Protein AF-A0A3P8AHP1-F1 (afdb_monomer_lite)

Structure (mmCIF, N/CA/C/O backbone):
data_AF-A0A3P8AHP1-F1
#
_entry.id   AF-A0A3P8AHP1-F1
#
loop_
_atom_site.group_PDB
_atom_site.id
_atom_site.type_symbol
_atom_site.label_atom_id
_atom_site.label_alt_id
_atom_site.label_comp_id
_atom_site.label_asym_id
_atom_site.label_entity_id
_atom_site.label_seq_id
_atom_site.pdbx_PDB_ins_code
_atom_site.Cartn_x
_atom_site.Cartn_y
_atom_site.Cartn_z
_atom_site.occupancy
_atom_site.B_iso_or_equiv
_atom_site.auth_seq_id
_atom_site.auth_comp_id
_atom_site.auth_asym_id
_atom_site.auth_atom_id
_atom_site.pdbx_PDB_model_num
ATOM 1 N N . MET A 1 1 ? 15.826 -22.982 -2.625 1.00 54.22 1 MET A N 1
ATOM 2 C CA . MET A 1 1 ? 15.725 -21.799 -1.740 1.00 54.22 1 MET A CA 1
ATOM 3 C C . MET A 1 1 ? 15.990 -20.551 -2.573 1.00 54.22 1 MET A C 1
ATOM 5 O O . MET A 1 1 ? 16.808 -20.608 -3.481 1.00 54.22 1 MET A O 1
ATOM 9 N N . ALA A 1 2 ? 15.244 -19.478 -2.332 1.00 69.00 2 ALA A N 1
ATOM 10 C CA . ALA A 1 2 ? 15.346 -18.199 -3.029 1.00 69.00 2 ALA A CA 1
ATOM 11 C C . ALA A 1 2 ? 16.234 -17.226 -2.251 1.00 69.00 2 ALA A C 1
ATOM 13 O O . ALA A 1 2 ? 16.105 -17.179 -1.032 1.00 69.00 2 ALA A O 1
ATOM 14 N N . SER A 1 3 ? 17.062 -16.415 -2.909 1.00 79.56 3 SER A N 1
ATOM 15 C CA . SER A 1 3 ? 17.760 -15.306 -2.248 1.00 79.56 3 SER A CA 1
ATOM 16 C C . SER A 1 3 ? 17.857 -14.088 -3.165 1.00 79.56 3 SER A C 1
ATOM 18 O O . SER A 1 3 ? 17.919 -14.220 -4.388 1.00 79.56 3 SER A O 1
ATOM 20 N N . ILE A 1 4 ? 17.835 -12.897 -2.565 1.00 77.44 4 ILE A N 1
ATOM 21 C CA . ILE A 1 4 ? 18.030 -11.617 -3.251 1.00 77.44 4 ILE A CA 1
ATOM 22 C C . ILE A 1 4 ? 19.190 -10.909 -2.545 1.00 77.44 4 ILE A C 1
ATOM 24 O O . ILE A 1 4 ? 19.127 -10.718 -1.328 1.00 77.44 4 ILE A O 1
ATOM 28 N N . PRO A 1 5 ? 20.275 -10.560 -3.258 1.00 80.50 5 PRO A N 1
ATOM 29 C CA . PRO A 1 5 ? 21.420 -9.913 -2.639 1.00 80.50 5 PRO A CA 1
ATOM 30 C C . PRO A 1 5 ? 21.065 -8.482 -2.223 1.00 80.50 5 PRO A C 1
ATOM 32 O O . PRO A 1 5 ? 20.457 -7.732 -2.989 1.00 80.50 5 PRO A O 1
ATOM 35 N N . ALA A 1 6 ? 21.485 -8.090 -1.020 1.00 82.75 6 ALA A N 1
ATOM 36 C CA . ALA A 1 6 ? 21.413 -6.700 -0.586 1.00 82.75 6 ALA A CA 1
ATOM 37 C C . ALA A 1 6 ? 22.361 -5.839 -1.432 1.00 82.75 6 ALA A C 1
ATOM 39 O O . ALA A 1 6 ? 23.506 -6.232 -1.666 1.00 82.75 6 ALA A O 1
ATOM 40 N N . THR A 1 7 ? 21.913 -4.654 -1.858 1.00 85.00 7 THR A N 1
ATOM 41 C CA . THR A 1 7 ? 22.768 -3.747 -2.641 1.00 85.00 7 THR A CA 1
ATOM 42 C C . THR A 1 7 ? 23.916 -3.176 -1.795 1.00 85.00 7 THR A C 1
ATOM 44 O O . THR A 1 7 ? 25.000 -2.935 -2.317 1.00 85.00 7 THR A O 1
ATOM 47 N N . ASP A 1 8 ? 23.711 -3.011 -0.483 1.00 86.81 8 ASP A N 1
ATOM 48 C CA . ASP A 1 8 ? 24.751 -2.648 0.488 1.00 86.81 8 ASP A CA 1
ATOM 49 C C . ASP A 1 8 ? 24.820 -3.724 1.584 1.00 86.81 8 ASP A C 1
ATOM 51 O O . ASP A 1 8 ? 23.862 -3.944 2.326 1.00 86.81 8 ASP A O 1
ATOM 55 N N . ARG A 1 9 ? 25.970 -4.402 1.686 1.00 87.88 9 ARG A N 1
ATOM 56 C CA . ARG A 1 9 ? 26.206 -5.495 2.642 1.00 87.88 9 ARG A CA 1
ATOM 57 C C . ARG A 1 9 ? 26.189 -5.033 4.103 1.00 87.88 9 ARG A C 1
ATOM 59 O O . ARG A 1 9 ? 25.855 -5.832 4.970 1.00 87.88 9 ARG A O 1
ATOM 66 N N . TRP A 1 10 ? 26.564 -3.785 4.386 1.00 88.44 10 TRP A N 1
ATOM 67 C CA . TRP A 1 10 ? 26.601 -3.228 5.746 1.00 88.44 10 TRP A CA 1
ATOM 68 C C . TRP A 1 10 ? 25.348 -2.421 6.094 1.00 88.44 10 TRP A C 1
ATOM 70 O O . TRP A 1 10 ? 25.162 -2.042 7.256 1.00 88.44 10 TRP A O 1
ATOM 80 N N . ALA A 1 11 ? 24.501 -2.167 5.094 1.00 88.75 11 ALA A N 1
ATOM 81 C CA . ALA A 1 11 ? 23.249 -1.445 5.233 1.00 88.75 11 ALA A CA 1
ATOM 82 C C . ALA A 1 11 ? 22.130 -2.062 4.360 1.00 88.75 11 ALA A C 1
ATOM 84 O O . ALA A 1 11 ? 21.692 -1.435 3.385 1.00 88.75 11 ALA A O 1
ATOM 85 N N . PRO A 1 12 ? 21.660 -3.290 4.665 1.00 89.56 12 PRO A N 1
ATOM 86 C CA . PRO A 1 12 ? 20.547 -3.895 3.938 1.00 89.56 12 PRO A CA 1
ATOM 87 C C . PRO A 1 12 ? 19.281 -3.033 4.045 1.00 89.56 12 PRO A C 1
ATOM 89 O O . PRO A 1 12 ? 19.086 -2.308 5.024 1.00 89.56 12 PRO A O 1
ATOM 92 N N . GLY A 1 13 ? 18.433 -3.087 3.014 1.00 87.94 13 GLY A N 1
ATOM 93 C CA . GLY A 1 13 ? 17.131 -2.414 3.024 1.00 87.94 13 GLY A CA 1
ATOM 94 C C . GLY A 1 13 ? 16.223 -2.961 4.124 1.00 87.94 13 GLY A C 1
ATOM 95 O O . GLY A 1 13 ? 16.234 -4.163 4.391 1.00 87.94 13 GLY A O 1
ATOM 96 N N . TYR A 1 14 ? 15.452 -2.081 4.762 1.00 89.25 14 TYR A N 1
ATOM 97 C CA . TYR A 1 14 ? 14.351 -2.489 5.628 1.00 89.25 14 TYR A CA 1
ATOM 98 C C . TYR A 1 14 ? 13.130 -2.814 4.759 1.00 89.25 14 TYR A C 1
ATOM 100 O O . TYR A 1 14 ? 12.640 -1.950 4.029 1.00 89.25 14 TYR A O 1
ATOM 108 N N . TYR A 1 15 ? 12.663 -4.060 4.835 1.00 89.56 15 TYR A N 1
ATOM 109 C CA . TYR A 1 15 ? 11.464 -4.539 4.150 1.00 89.56 15 TYR A CA 1
ATOM 110 C C . TYR A 1 15 ? 10.415 -4.885 5.199 1.00 89.56 15 TYR A C 1
ATOM 112 O O . TYR A 1 15 ? 10.679 -5.703 6.079 1.00 89.56 15 TYR A O 1
ATOM 120 N N . HIS A 1 16 ? 9.243 -4.266 5.101 1.00 92.88 16 HIS A N 1
ATOM 121 C CA . HIS A 1 16 ? 8.122 -4.546 5.996 1.00 92.88 16 HIS A CA 1
ATOM 122 C C . HIS A 1 16 ? 7.106 -5.501 5.355 1.00 92.88 16 HIS A C 1
ATOM 124 O O . HIS A 1 16 ? 6.602 -6.410 6.004 1.00 92.88 16 HIS A O 1
ATOM 130 N N . SER A 1 17 ? 6.882 -5.350 4.050 1.00 94.50 17 SER A N 1
ATOM 131 C CA . SER A 1 17 ? 6.073 -6.241 3.218 1.00 94.50 17 SER A CA 1
ATOM 132 C C . SER A 1 17 ? 6.698 -6.379 1.825 1.00 94.50 17 SER A C 1
ATOM 134 O O . SER A 1 17 ? 7.715 -5.744 1.519 1.00 94.50 17 SER A O 1
ATOM 136 N N . PHE A 1 18 ? 6.108 -7.225 0.984 1.00 94.25 18 PHE A N 1
ATOM 137 C CA . PHE A 1 18 ? 6.517 -7.425 -0.403 1.00 94.25 18 PHE A CA 1
ATOM 138 C C . PHE A 1 18 ? 5.296 -7.722 -1.277 1.00 94.25 18 PHE A C 1
ATOM 140 O O . PHE A 1 18 ? 4.310 -8.270 -0.786 1.00 94.25 18 PHE A O 1
ATOM 147 N N . GLY A 1 19 ? 5.371 -7.372 -2.560 1.00 92.94 19 GLY A N 1
ATOM 148 C CA . GLY A 1 19 ? 4.343 -7.699 -3.547 1.00 92.94 19 GLY A CA 1
ATOM 149 C C . GLY A 1 19 ? 4.555 -9.092 -4.137 1.00 92.94 19 GLY A C 1
ATOM 150 O O . GLY A 1 19 ? 5.691 -9.567 -4.257 1.00 92.94 19 GLY A O 1
ATOM 151 N N . ILE A 1 20 ? 3.470 -9.743 -4.538 1.00 94.00 20 ILE A N 1
ATOM 152 C CA . ILE A 1 20 ? 3.499 -11.031 -5.232 1.00 94.00 20 ILE A CA 1
ATOM 153 C C . ILE A 1 20 ? 2.510 -11.008 -6.395 1.00 94.00 20 ILE A C 1
ATOM 155 O O . ILE A 1 20 ? 1.456 -10.397 -6.287 1.00 94.00 20 ILE A O 1
ATOM 159 N N . THR A 1 21 ? 2.867 -11.666 -7.493 1.00 94.38 21 THR A N 1
ATOM 160 C CA . THR A 1 21 ? 1.984 -12.007 -8.618 1.00 94.38 21 THR A CA 1
ATOM 161 C C . THR A 1 21 ? 2.177 -13.479 -8.968 1.00 94.38 21 THR A C 1
ATOM 163 O O . THR A 1 21 ? 3.058 -14.133 -8.400 1.00 94.38 21 THR A O 1
ATOM 166 N N . ASP A 1 22 ? 1.415 -14.004 -9.931 1.00 89.00 22 ASP A N 1
ATOM 167 C CA . ASP A 1 22 ? 1.592 -15.380 -10.420 1.00 89.00 22 ASP A CA 1
ATOM 168 C C . ASP A 1 22 ? 3.039 -15.671 -10.840 1.00 89.00 22 ASP A C 1
ATOM 170 O O . ASP A 1 22 ? 3.561 -16.772 -10.637 1.00 89.00 22 ASP A O 1
ATOM 174 N N . SER A 1 23 ? 3.719 -14.665 -11.396 1.00 89.44 23 SER A N 1
ATOM 175 C CA . SER A 1 23 ? 5.061 -14.812 -11.945 1.00 89.44 23 SER A CA 1
ATOM 176 C C . SER A 1 23 ? 6.174 -14.154 -11.125 1.00 89.44 23 SER A C 1
ATOM 178 O O . SER A 1 23 ? 7.339 -14.521 -11.322 1.00 89.44 23 SER A O 1
ATOM 180 N N . PHE A 1 24 ? 5.883 -13.195 -10.240 1.00 88.69 24 PHE A N 1
ATOM 181 C CA . PHE A 1 24 ? 6.901 -12.342 -9.620 1.00 88.69 24 PHE A CA 1
ATOM 182 C C . PHE A 1 24 ? 6.793 -12.272 -8.094 1.00 88.69 24 PHE A C 1
ATOM 184 O O . PHE A 1 24 ? 5.721 -12.196 -7.509 1.00 88.69 24 PHE A O 1
ATOM 191 N N . PHE A 1 25 ? 7.960 -12.194 -7.452 1.00 89.94 25 PHE A N 1
ATOM 192 C CA . PHE A 1 25 ? 8.110 -11.604 -6.121 1.00 89.94 25 PHE A CA 1
ATOM 193 C C . PHE A 1 25 ? 8.718 -10.213 -6.300 1.00 89.94 25 PHE A C 1
ATOM 195 O O . PHE A 1 25 ? 9.743 -10.086 -6.987 1.00 89.94 25 PHE A O 1
ATOM 202 N N . ILE A 1 26 ? 8.107 -9.205 -5.681 1.00 90.44 26 ILE A N 1
ATOM 203 C CA . ILE A 1 26 ? 8.469 -7.794 -5.808 1.00 90.44 26 ILE A CA 1
ATOM 204 C C . ILE A 1 26 ? 8.947 -7.256 -4.466 1.00 90.44 26 ILE A C 1
ATOM 206 O O . ILE A 1 26 ? 8.197 -7.205 -3.496 1.00 90.44 26 ILE A O 1
ATOM 210 N N . LEU A 1 27 ? 10.200 -6.808 -4.424 1.00 91.38 27 LEU A N 1
ATOM 211 C CA . LEU A 1 27 ? 10.769 -6.136 -3.260 1.00 91.38 27 LEU A CA 1
ATOM 212 C C . LEU A 1 27 ? 11.165 -4.704 -3.603 1.00 91.38 27 LEU A C 1
ATOM 214 O O . LEU A 1 27 ? 11.936 -4.467 -4.538 1.00 91.38 27 LEU A O 1
ATOM 218 N N . PHE A 1 28 ? 10.705 -3.759 -2.789 1.00 92.31 28 PHE A N 1
ATOM 219 C CA . PHE A 1 28 ? 11.150 -2.371 -2.838 1.00 92.31 28 PHE A CA 1
ATOM 220 C C . PHE A 1 28 ? 12.361 -2.182 -1.939 1.00 92.31 28 PHE A C 1
ATOM 222 O O . PHE A 1 28 ? 12.245 -2.034 -0.723 1.00 92.31 28 PHE A O 1
ATOM 229 N N . GLU A 1 29 ? 13.554 -2.186 -2.530 1.00 89.94 29 GLU A N 1
ATOM 230 C CA . GLU A 1 29 ? 14.763 -1.833 -1.797 1.00 89.94 29 GLU A CA 1
ATOM 231 C C . GLU A 1 29 ? 14.824 -0.308 -1.649 1.00 89.94 29 GLU A C 1
ATOM 233 O O . GLU A 1 29 ? 15.365 0.406 -2.502 1.00 89.94 29 GLU A O 1
ATOM 238 N N . SER A 1 30 ? 14.222 0.178 -0.565 1.00 88.56 30 SER A N 1
ATOM 239 C CA . SER A 1 30 ? 14.142 1.599 -0.238 1.00 88.56 30 SER A CA 1
ATOM 240 C C . SER A 1 30 ? 15.467 2.165 0.309 1.00 88.56 30 SER A C 1
ATOM 242 O O . SER A 1 30 ? 16.368 1.425 0.730 1.00 88.56 30 SER A O 1
ATOM 244 N N . PRO A 1 31 ? 15.607 3.501 0.360 1.00 88.00 31 PRO A N 1
ATOM 245 C CA . PRO A 1 31 ? 16.710 4.165 1.050 1.00 88.00 31 PRO A CA 1
ATOM 246 C C . PRO A 1 31 ? 16.675 4.062 2.579 1.00 88.00 31 PRO A C 1
ATOM 248 O O . PRO A 1 31 ? 17.615 4.539 3.218 1.00 88.00 31 PRO A O 1
ATOM 251 N N . LEU A 1 32 ? 15.628 3.472 3.174 1.00 87.12 32 LEU A N 1
ATOM 252 C CA . LEU A 1 32 ? 15.572 3.184 4.604 1.00 87.12 32 LEU A CA 1
ATOM 253 C C . LEU A 1 32 ? 16.352 1.895 4.877 1.00 87.12 32 LEU A C 1
ATOM 255 O O . LEU A 1 32 ? 15.934 0.798 4.505 1.00 87.12 32 LEU A O 1
ATOM 259 N N . ARG A 1 33 ? 17.530 2.030 5.489 1.00 87.62 33 ARG A N 1
ATOM 260 C CA . ARG A 1 33 ? 18.482 0.928 5.683 1.00 87.62 33 ARG A CA 1
ATOM 261 C C . ARG A 1 33 ? 18.662 0.573 7.150 1.00 87.62 33 ARG A C 1
ATOM 263 O O . ARG A 1 33 ? 18.648 1.454 8.003 1.00 87.62 33 ARG A O 1
ATOM 270 N N . ILE A 1 34 ? 18.952 -0.694 7.424 1.00 86.50 34 ILE A N 1
ATOM 271 C CA . ILE A 1 34 ? 19.369 -1.175 8.746 1.00 86.50 34 ILE A CA 1
ATOM 272 C C . ILE A 1 34 ? 20.889 -1.045 8.855 1.00 86.50 34 ILE A C 1
ATOM 274 O O . ILE A 1 34 ? 21.620 -1.656 8.084 1.00 86.50 34 ILE A O 1
ATOM 278 N N . SER A 1 35 ? 21.404 -0.283 9.816 1.00 88.06 35 SER A N 1
ATOM 279 C CA . SER A 1 35 ? 22.847 -0.153 10.029 1.00 88.06 35 SER A CA 1
ATOM 280 C C . SER A 1 35 ? 23.411 -1.343 10.807 1.00 88.06 35 SER A C 1
ATOM 282 O O . SER A 1 35 ? 23.361 -1.371 12.039 1.00 88.06 35 SER A O 1
ATOM 284 N N . LEU A 1 36 ? 24.039 -2.295 10.110 1.00 88.19 36 LEU A N 1
ATOM 285 C CA . LEU A 1 36 ? 24.671 -3.443 10.774 1.00 88.19 36 LEU A CA 1
ATOM 286 C C . LEU A 1 36 ? 25.830 -3.017 11.684 1.00 88.19 36 LEU A C 1
ATOM 288 O O . LEU A 1 36 ? 26.058 -3.628 12.721 1.00 88.19 36 LEU A O 1
ATOM 292 N N . GLN A 1 37 ? 26.532 -1.933 11.344 1.00 87.00 37 GLN A N 1
ATOM 293 C CA . GLN A 1 37 ? 27.581 -1.376 12.202 1.00 87.00 37 GLN A CA 1
ATOM 294 C C . GLN A 1 37 ? 27.028 -0.864 13.536 1.00 87.00 37 GLN A C 1
ATOM 296 O O . GLN A 1 37 ? 27.644 -1.103 14.574 1.00 87.00 37 GLN A O 1
ATOM 301 N N . LYS A 1 38 ? 25.880 -0.166 13.527 1.00 84.25 38 LYS A N 1
ATOM 302 C CA . LYS A 1 38 ? 25.218 0.260 14.768 1.00 84.25 38 LYS A CA 1
ATOM 303 C C . LYS A 1 38 ? 24.751 -0.952 15.571 1.00 84.25 38 LYS A C 1
ATOM 305 O O . LYS A 1 38 ? 25.050 -1.005 16.756 1.00 84.25 38 LYS A O 1
ATOM 310 N N . LEU A 1 39 ? 24.124 -1.942 14.928 1.00 85.62 39 LEU A N 1
ATOM 311 C CA . LEU A 1 39 ? 23.692 -3.172 15.602 1.00 85.62 39 LEU A CA 1
ATOM 312 C C . LEU A 1 39 ? 24.861 -3.909 16.268 1.00 85.62 39 LEU A C 1
ATOM 314 O O . LEU A 1 39 ? 24.776 -4.245 17.443 1.00 85.62 39 LEU A O 1
ATOM 318 N N . ILE A 1 40 ? 25.987 -4.087 15.569 1.00 86.88 40 ILE A N 1
ATOM 319 C CA . ILE A 1 40 ? 27.185 -4.719 16.142 1.00 86.88 40 ILE A CA 1
ATOM 320 C C . ILE A 1 40 ? 27.697 -3.922 17.347 1.00 86.88 40 ILE A C 1
ATOM 322 O O . ILE A 1 40 ? 27.973 -4.509 18.390 1.00 86.88 40 ILE A O 1
ATOM 326 N N . LYS A 1 41 ? 27.792 -2.589 17.241 1.00 85.25 41 LYS A N 1
ATOM 327 C CA . LYS A 1 41 ? 28.210 -1.731 18.363 1.00 85.25 41 LYS A CA 1
ATOM 328 C C . LYS A 1 41 ? 27.263 -1.847 19.561 1.00 85.25 41 LYS A C 1
ATOM 330 O O . LYS A 1 41 ? 27.743 -1.899 20.688 1.00 85.25 41 LYS A O 1
ATOM 335 N N . MET A 1 42 ? 25.952 -1.917 19.325 1.00 82.56 42 MET A N 1
ATOM 336 C CA . MET A 1 42 ? 24.946 -2.107 20.375 1.00 82.56 42 MET A CA 1
ATOM 337 C C . MET A 1 42 ? 25.119 -3.457 21.073 1.00 82.56 42 MET A C 1
ATOM 339 O O . MET A 1 42 ? 25.181 -3.490 22.298 1.00 82.56 42 MET A O 1
ATOM 343 N N . CYS A 1 43 ? 25.287 -4.544 20.314 1.00 83.00 43 CYS A N 1
ATOM 344 C CA . CYS A 1 43 ? 25.545 -5.870 20.878 1.00 83.00 43 CYS A CA 1
ATOM 345 C C . CYS A 1 43 ? 26.834 -5.905 21.709 1.00 83.00 43 CYS A C 1
ATOM 347 O O . CYS A 1 43 ? 26.840 -6.457 22.804 1.00 83.00 43 CYS A O 1
ATOM 349 N N . VAL A 1 44 ? 27.917 -5.288 21.222 1.00 83.50 44 VAL A N 1
ATOM 350 C CA . VAL A 1 44 ? 29.191 -5.216 21.957 1.00 83.50 44 VAL A CA 1
ATOM 351 C C . VAL A 1 44 ? 29.044 -4.396 23.238 1.00 83.50 44 VAL A C 1
ATOM 353 O O . VAL A 1 44 ? 29.507 -4.829 24.288 1.00 83.50 44 VAL A O 1
ATOM 356 N N . SER A 1 45 ? 28.383 -3.237 23.178 1.00 80.19 45 SER A N 1
ATOM 357 C CA . SER A 1 45 ? 28.152 -2.398 24.359 1.00 80.19 45 SER A CA 1
ATOM 358 C C . SER A 1 45 ? 27.324 -3.128 25.414 1.00 80.19 45 SER A C 1
ATOM 360 O O . SER A 1 45 ? 27.715 -3.131 26.574 1.00 80.19 45 SER A O 1
ATOM 362 N N . SER A 1 46 ? 26.227 -3.772 25.003 1.00 79.31 46 SER A N 1
ATOM 363 C CA . SER A 1 46 ? 25.360 -4.580 25.871 1.00 79.31 46 SER A CA 1
ATOM 364 C C . SER A 1 46 ? 26.120 -5.746 26.506 1.00 79.31 46 SER A C 1
ATOM 366 O O . SER A 1 46 ? 26.004 -5.977 27.705 1.00 79.31 46 SER A O 1
ATOM 368 N N . PHE A 1 47 ? 26.975 -6.429 25.741 1.00 78.81 47 PHE A N 1
ATOM 369 C CA . PHE A 1 47 ? 27.826 -7.493 26.270 1.00 78.81 47 PHE A CA 1
ATOM 370 C C . PHE A 1 47 ? 28.830 -6.983 27.317 1.00 78.81 47 PHE A C 1
ATOM 372 O O . PHE A 1 47 ? 29.052 -7.645 28.326 1.00 78.81 47 PHE A O 1
ATOM 379 N N . ILE A 1 48 ? 29.429 -5.804 27.103 1.00 83.44 48 ILE A N 1
ATOM 380 C CA . ILE A 1 48 ? 30.382 -5.203 28.050 1.00 83.44 48 ILE A CA 1
ATOM 381 C C . ILE A 1 48 ? 29.666 -4.721 29.318 1.00 83.44 48 ILE A C 1
ATOM 383 O O . ILE A 1 48 ? 30.131 -4.994 30.425 1.00 83.44 48 ILE A O 1
ATOM 387 N N . SER A 1 49 ? 28.546 -4.007 29.178 1.00 83.12 49 SER A N 1
ATOM 388 C CA . SER A 1 49 ? 27.835 -3.409 30.314 1.00 83.12 49 SER A CA 1
ATOM 389 C C . SER A 1 49 ? 26.891 -4.371 31.037 1.00 83.12 49 SER A C 1
ATOM 391 O O . SER A 1 49 ? 26.432 -4.046 32.124 1.00 83.12 49 SER A O 1
ATOM 393 N N . HIS A 1 50 ? 26.644 -5.562 30.478 1.00 76.56 50 HIS A N 1
ATOM 394 C CA . HIS A 1 50 ? 25.630 -6.521 30.940 1.00 76.56 50 HIS A CA 1
ATOM 395 C C . HIS A 1 50 ? 24.194 -5.962 30.919 1.00 76.56 50 HIS A C 1
ATOM 397 O O . HIS A 1 50 ? 23.293 -6.528 31.541 1.00 76.56 50 HIS A O 1
ATOM 403 N N . ASP A 1 51 ? 23.961 -4.883 30.168 1.00 77.81 51 ASP A N 1
ATOM 404 C CA . ASP A 1 51 ? 22.630 -4.312 29.976 1.00 77.81 51 ASP A CA 1
ATOM 405 C C . ASP A 1 51 ? 21.902 -4.992 28.818 1.00 77.81 51 ASP A C 1
ATOM 407 O O . ASP A 1 51 ? 22.515 -5.463 27.860 1.00 77.81 51 ASP A O 1
ATOM 411 N N . GLN A 1 52 ? 20.572 -4.996 28.856 1.00 72.44 52 GLN A N 1
ATOM 412 C CA . GLN A 1 52 ? 19.756 -5.455 27.732 1.00 72.44 52 GLN A CA 1
ATOM 413 C C . GLN A 1 52 ? 19.790 -4.440 26.580 1.00 72.44 52 GLN A C 1
ATOM 415 O O . GLN A 1 52 ? 19.779 -3.228 26.803 1.00 72.44 52 GLN A O 1
ATOM 420 N N . ILE A 1 53 ? 19.787 -4.928 25.335 1.00 70.62 53 ILE A N 1
ATOM 421 C CA . ILE A 1 53 ? 19.644 -4.058 24.162 1.00 70.62 53 ILE A CA 1
ATOM 422 C C . ILE A 1 53 ? 18.221 -3.498 24.146 1.00 70.62 53 ILE A C 1
ATOM 424 O O . ILE A 1 53 ? 17.262 -4.206 23.845 1.00 70.62 53 ILE A O 1
ATOM 428 N N . ASP A 1 54 ? 18.095 -2.206 24.426 1.00 66.00 54 ASP A N 1
ATOM 429 C CA . ASP A 1 54 ? 16.824 -1.496 24.366 1.00 66.00 54 ASP A CA 1
ATOM 430 C C . ASP A 1 54 ? 16.617 -0.861 22.980 1.00 66.00 54 ASP A C 1
ATOM 432 O O . ASP A 1 54 ? 17.016 0.276 22.714 1.00 66.00 54 ASP A O 1
ATOM 436 N N . LEU A 1 55 ? 15.989 -1.614 22.073 1.00 62.81 55 LEU A N 1
ATOM 437 C CA . LEU A 1 55 ? 15.628 -1.132 20.733 1.00 62.81 55 LEU A CA 1
ATOM 438 C C . LEU A 1 55 ? 14.530 -0.056 20.759 1.00 62.81 55 LEU A C 1
ATOM 440 O O . LEU A 1 55 ? 14.355 0.641 19.761 1.00 62.81 55 LEU A O 1
ATOM 444 N N . SER A 1 56 ? 13.832 0.136 21.889 1.00 56.88 56 SER A N 1
ATOM 445 C CA . SER A 1 56 ? 12.793 1.171 22.020 1.00 56.88 56 SER A CA 1
ATOM 446 C C . SER A 1 56 ? 13.350 2.598 22.055 1.00 56.88 56 SER A C 1
ATOM 448 O O . SER A 1 56 ? 12.580 3.553 22.043 1.00 56.88 56 SER A O 1
ATOM 450 N N . LYS A 1 57 ? 14.681 2.745 22.068 1.00 56.91 57 LYS A N 1
ATOM 451 C CA . LYS A 1 57 ? 15.393 4.031 22.059 1.00 56.91 57 LYS A CA 1
ATOM 452 C C . LYS A 1 57 ? 16.276 4.233 20.826 1.00 56.91 57 LYS A C 1
ATOM 454 O O . LYS A 1 57 ? 16.859 5.301 20.656 1.00 56.91 57 LYS A O 1
ATOM 459 N N . ASN A 1 58 ? 16.460 3.203 19.992 1.00 63.53 58 ASN A N 1
ATOM 460 C CA . ASN A 1 58 ? 17.323 3.284 18.813 1.00 63.53 58 ASN A CA 1
ATOM 461 C C . ASN A 1 58 ? 16.985 2.186 17.796 1.00 63.53 58 ASN A C 1
ATOM 463 O O . ASN A 1 58 ? 17.369 1.030 17.968 1.00 63.53 58 ASN A O 1
ATOM 467 N N . LEU A 1 59 ? 16.325 2.556 16.697 1.00 60.56 59 LEU A N 1
ATOM 468 C CA . LEU A 1 59 ? 15.891 1.601 15.670 1.00 60.56 59 LEU A CA 1
ATOM 469 C C . LEU A 1 59 ? 17.038 1.108 14.762 1.00 60.56 59 LEU A C 1
ATOM 471 O O . LEU A 1 59 ? 16.819 0.269 13.893 1.00 60.56 59 LEU A O 1
ATOM 475 N N . ALA A 1 60 ? 18.266 1.627 14.921 1.00 74.62 60 ALA A N 1
ATOM 476 C CA . ALA A 1 60 ? 19.409 1.390 14.027 1.00 74.62 60 ALA A CA 1
ATOM 477 C C . ALA A 1 60 ? 19.106 1.631 12.528 1.00 74.62 60 ALA A C 1
ATOM 479 O O . ALA A 1 60 ? 19.874 1.198 11.663 1.00 74.62 60 ALA A O 1
ATOM 480 N N . LEU A 1 61 ? 18.030 2.361 12.219 1.00 74.50 61 LEU A N 1
ATOM 481 C CA . LEU A 1 61 ? 17.617 2.718 10.870 1.00 74.50 61 LEU A CA 1
ATOM 482 C C . LEU A 1 61 ? 18.347 3.974 10.384 1.00 74.50 61 LEU A C 1
ATOM 484 O O . LEU A 1 61 ? 18.768 4.831 11.165 1.00 74.50 61 LEU A O 1
ATOM 488 N N . LEU A 1 62 ? 18.545 4.048 9.073 1.00 75.31 62 LEU A N 1
ATOM 489 C CA . LEU A 1 62 ? 19.201 5.148 8.381 1.00 75.31 62 LEU A CA 1
ATOM 490 C C . LEU A 1 62 ? 18.416 5.472 7.114 1.00 75.31 62 LEU A C 1
ATOM 492 O O . LEU A 1 62 ? 18.427 4.678 6.173 1.00 75.31 62 LEU A O 1
ATOM 496 N N . TRP A 1 63 ? 17.788 6.643 7.060 1.00 80.38 63 TRP A N 1
ATOM 497 C CA . TRP A 1 63 ? 17.195 7.155 5.826 1.00 80.38 63 TRP A CA 1
ATOM 498 C C . TRP A 1 63 ? 18.221 7.897 4.971 1.00 80.38 63 TRP A C 1
ATOM 500 O O . TRP A 1 63 ? 18.769 8.924 5.373 1.00 80.38 63 TRP A O 1
ATOM 510 N N . ARG A 1 64 ? 18.475 7.400 3.756 1.00 82.44 64 ARG A N 1
ATOM 511 C CA . ARG A 1 64 ? 19.399 8.024 2.796 1.00 82.44 64 ARG A CA 1
ATOM 512 C C . ARG A 1 64 ? 18.637 8.743 1.678 1.00 82.44 64 ARG A C 1
ATOM 514 O O . ARG A 1 64 ? 18.625 8.268 0.551 1.00 82.44 64 ARG A O 1
ATOM 521 N N . ARG A 1 65 ? 18.045 9.910 1.963 1.00 68.75 65 ARG A N 1
ATOM 522 C CA . ARG A 1 65 ? 17.151 10.660 1.042 1.00 68.75 65 ARG A CA 1
ATOM 523 C C . ARG A 1 65 ? 17.666 10.840 -0.400 1.00 68.75 65 ARG A C 1
ATOM 525 O O . ARG A 1 65 ? 16.863 10.898 -1.320 1.00 68.75 65 ARG A O 1
ATOM 532 N N . HIS A 1 66 ? 18.980 10.938 -0.611 1.00 74.56 66 HIS A N 1
ATOM 533 C CA . HIS A 1 66 ? 19.573 11.107 -1.948 1.00 74.56 66 HIS A CA 1
ATOM 534 C C . HIS A 1 66 ? 19.731 9.799 -2.746 1.00 74.56 66 HIS A C 1
ATOM 536 O O . HIS A 1 66 ? 20.113 9.840 -3.914 1.00 74.56 66 HIS A O 1
ATOM 542 N N . GLN A 1 67 ? 19.484 8.636 -2.139 1.00 71.94 67 GLN A N 1
ATOM 543 C CA . GLN A 1 67 ? 19.509 7.357 -2.842 1.00 71.94 67 GLN A CA 1
ATOM 544 C C . GLN A 1 67 ? 18.148 7.075 -3.481 1.00 71.94 67 GLN A C 1
ATOM 546 O O . GLN A 1 67 ? 17.111 7.300 -2.870 1.00 71.94 67 GLN A O 1
ATOM 551 N N . LYS A 1 68 ? 18.160 6.551 -4.708 1.00 71.56 68 LYS A N 1
ATOM 552 C CA . LYS A 1 68 ? 16.955 6.078 -5.402 1.00 71.56 68 LYS A CA 1
ATOM 553 C C . LYS A 1 68 ? 16.443 4.784 -4.770 1.00 71.56 68 LYS A C 1
ATOM 555 O O . LYS A 1 68 ? 17.251 3.966 -4.323 1.00 71.56 68 LYS A O 1
ATOM 560 N N . SER A 1 69 ? 15.131 4.568 -4.808 1.00 69.62 69 SER A N 1
ATOM 561 C CA . SER A 1 69 ? 14.570 3.239 -4.555 1.00 69.62 69 SER A CA 1
ATOM 562 C C . SER A 1 69 ? 14.860 2.335 -5.755 1.00 69.62 69 SER A C 1
ATOM 564 O O . SER A 1 69 ? 14.830 2.774 -6.910 1.00 69.62 69 SER A O 1
ATOM 566 N N . SER A 1 70 ? 15.166 1.064 -5.495 1.00 74.38 70 SER A N 1
ATOM 567 C CA . SER A 1 70 ? 15.312 0.057 -6.550 1.00 74.38 70 SER A CA 1
ATOM 568 C C . SER A 1 70 ? 14.334 -1.082 -6.345 1.00 74.38 70 SER A C 1
ATOM 570 O O . SER A 1 70 ? 14.144 -1.535 -5.219 1.00 74.38 70 SER A O 1
ATOM 572 N N . LEU A 1 71 ? 13.746 -1.562 -7.433 1.00 77.94 71 LEU A N 1
ATOM 573 C CA . LEU A 1 71 ? 12.823 -2.682 -7.400 1.00 77.94 71 LEU A CA 1
ATOM 574 C C . LEU A 1 71 ? 13.588 -3.952 -7.758 1.00 77.94 71 LEU A C 1
ATOM 576 O O . LEU A 1 71 ? 14.236 -4.037 -8.805 1.00 77.94 71 LEU A O 1
ATOM 580 N N . LYS A 1 72 ? 13.540 -4.940 -6.865 1.00 73.31 72 LYS A N 1
ATOM 581 C CA . LYS A 1 72 ? 14.113 -6.265 -7.096 1.00 73.31 72 LYS A CA 1
ATOM 582 C C . LYS A 1 72 ? 12.983 -7.197 -7.516 1.00 73.31 72 LYS A C 1
ATOM 584 O O . LYS A 1 72 ? 12.126 -7.539 -6.705 1.00 73.31 72 LYS A O 1
ATOM 589 N N . LEU A 1 73 ? 13.010 -7.594 -8.785 1.00 67.62 73 LEU A N 1
ATOM 590 C CA . LEU A 1 73 ? 12.066 -8.526 -9.396 1.00 67.62 73 LEU A CA 1
ATOM 591 C C . LEU A 1 73 ? 12.781 -9.855 -9.622 1.00 67.62 73 LEU A C 1
ATOM 593 O O . LEU A 1 73 ? 13.799 -9.915 -10.314 1.00 67.62 73 LEU A O 1
ATOM 597 N N . ARG A 1 74 ? 12.290 -10.923 -8.989 1.00 54.44 74 ARG A N 1
ATOM 598 C CA . ARG A 1 74 ? 12.996 -12.214 -8.996 1.00 54.44 74 ARG A CA 1
ATOM 599 C C . ARG A 1 74 ? 12.824 -13.008 -10.296 1.00 54.44 74 ARG A C 1
ATOM 601 O O . ARG A 1 74 ? 13.705 -13.796 -10.634 1.00 54.44 74 ARG A O 1
ATOM 608 N N . ARG A 1 75 ? 11.745 -12.788 -11.046 1.00 55.06 75 ARG A N 1
ATOM 609 C CA . ARG A 1 75 ? 11.655 -13.210 -12.449 1.00 55.06 75 ARG A CA 1
ATOM 610 C C . ARG A 1 75 ? 12.143 -12.016 -13.267 1.00 55.06 75 ARG A C 1
ATOM 612 O O . ARG A 1 75 ? 11.650 -10.906 -13.114 1.00 55.06 75 ARG A O 1
ATOM 619 N N . MET A 1 76 ? 13.268 -12.190 -13.949 1.00 48.94 76 MET A N 1
ATOM 620 C CA . MET A 1 76 ? 14.083 -11.065 -14.397 1.00 48.94 76 MET A CA 1
ATOM 621 C C . MET A 1 76 ? 13.472 -10.394 -15.627 1.00 48.94 76 MET A C 1
ATOM 623 O O . MET A 1 76 ? 13.425 -11.008 -16.685 1.00 48.94 76 MET A O 1
ATOM 627 N N . LEU A 1 77 ? 13.183 -9.095 -15.535 1.00 55.66 77 LEU A N 1
ATOM 628 C CA . LEU A 1 77 ? 13.097 -8.214 -16.711 1.00 55.66 77 LEU A CA 1
ATOM 629 C C . LEU A 1 77 ? 14.446 -8.073 -17.444 1.00 55.66 77 LEU A C 1
ATOM 631 O O . LEU A 1 77 ? 14.564 -7.299 -18.386 1.00 55.66 77 LEU A O 1
ATOM 635 N N . GLY A 1 78 ? 15.517 -8.715 -16.955 1.00 64.81 78 GLY A N 1
ATOM 636 C CA . GLY A 1 78 ? 16.896 -8.522 -17.420 1.00 64.81 78 GLY A CA 1
ATOM 637 C C . GLY A 1 78 ? 17.438 -7.105 -17.186 1.00 64.81 78 GLY A C 1
ATOM 638 O O . GLY A 1 78 ? 18.618 -6.855 -17.409 1.00 64.81 78 GLY A O 1
ATOM 639 N N . LYS A 1 79 ? 16.596 -6.184 -16.706 1.00 77.75 79 LYS A N 1
ATOM 640 C CA . LYS A 1 79 ? 16.863 -4.758 -16.548 1.00 77.75 79 LYS A CA 1
ATOM 641 C C . LYS A 1 79 ? 16.651 -4.334 -15.102 1.00 77.75 79 LYS A C 1
ATOM 643 O O . LYS A 1 79 ? 15.770 -4.826 -14.396 1.00 77.75 79 LYS A O 1
ATOM 648 N N . LYS A 1 80 ? 17.478 -3.393 -14.657 1.00 88.25 80 LYS A N 1
ATOM 649 C CA . LYS A 1 80 ? 17.337 -2.742 -13.354 1.00 88.25 80 LYS A CA 1
ATOM 650 C C . LYS A 1 80 ? 16.135 -1.802 -13.401 1.00 88.25 80 LYS A C 1
ATOM 652 O O . LYS A 1 80 ? 16.055 -0.976 -14.304 1.00 88.25 80 LYS A O 1
ATOM 657 N N . VAL A 1 81 ? 15.254 -1.882 -12.409 1.00 91.25 81 VAL A N 1
ATOM 658 C CA . VAL A 1 81 ? 14.123 -0.957 -12.260 1.00 91.25 81 VAL A CA 1
ATOM 659 C C . VAL A 1 81 ? 14.366 -0.049 -11.054 1.00 91.25 81 VAL A C 1
ATOM 661 O O . VAL A 1 81 ? 14.785 -0.505 -9.986 1.00 91.25 81 VAL A O 1
ATOM 664 N N . THR A 1 82 ? 14.161 1.253 -11.230 1.00 93.69 82 THR A N 1
ATOM 665 C CA . THR A 1 82 ? 14.381 2.282 -10.200 1.00 93.69 82 THR A CA 1
ATOM 666 C C . THR A 1 82 ? 13.218 3.257 -10.137 1.00 93.69 82 THR A C 1
ATOM 668 O O . THR A 1 82 ? 12.461 3.360 -11.092 1.00 93.69 82 THR A O 1
ATOM 671 N N . SER A 1 83 ? 13.123 4.020 -9.056 1.00 93.19 83 SER A N 1
ATOM 672 C CA . SER A 1 83 ? 12.224 5.170 -8.928 1.00 93.19 83 SER A CA 1
ATOM 673 C C . SER A 1 83 ? 12.879 6.247 -8.063 1.00 93.19 83 SER A C 1
ATOM 675 O O . SER A 1 83 ? 13.983 6.054 -7.534 1.00 93.19 83 SER A O 1
ATOM 677 N N . ASP A 1 84 ? 12.197 7.374 -7.882 1.00 91.75 84 ASP A N 1
ATOM 678 C CA . ASP A 1 84 ? 12.558 8.327 -6.834 1.00 91.75 84 ASP A CA 1
ATOM 679 C C . ASP A 1 84 ? 12.483 7.689 -5.441 1.00 91.75 84 ASP A C 1
ATOM 681 O O . ASP A 1 84 ? 11.885 6.627 -5.247 1.00 91.75 84 ASP A O 1
ATOM 685 N N . ALA A 1 85 ? 13.158 8.316 -4.477 1.00 89.38 85 ALA A N 1
ATOM 686 C CA . ALA A 1 85 ? 13.236 7.841 -3.102 1.00 89.38 85 ALA A CA 1
ATOM 687 C C . ALA A 1 85 ? 11.848 7.800 -2.449 1.00 89.38 85 ALA A C 1
ATOM 689 O O . ALA A 1 85 ? 11.138 8.804 -2.416 1.00 89.38 85 ALA A O 1
ATOM 690 N N . PHE A 1 86 ? 11.490 6.651 -1.883 1.00 92.12 86 PHE A N 1
ATOM 691 C CA . PHE A 1 86 ? 10.295 6.493 -1.059 1.00 92.12 86 PHE A CA 1
ATOM 692 C C . PHE A 1 86 ? 10.457 5.320 -0.094 1.00 92.12 86 PHE A C 1
ATOM 694 O O . PHE A 1 86 ? 11.365 4.499 -0.247 1.00 92.12 86 PHE A O 1
ATOM 701 N N . PHE A 1 87 ? 9.565 5.238 0.882 1.00 92.69 87 PHE A N 1
ATOM 702 C CA . PHE A 1 87 ? 9.412 4.098 1.771 1.00 92.69 87 PHE A CA 1
ATOM 703 C C . PHE A 1 87 ? 7.959 3.614 1.771 1.00 92.69 87 PHE A C 1
ATOM 705 O O . PHE A 1 87 ? 7.048 4.379 1.472 1.00 92.69 87 PHE A O 1
ATOM 712 N N . THR A 1 88 ? 7.746 2.341 2.080 1.00 93.94 88 THR A N 1
ATOM 713 C CA . THR A 1 88 ? 6.415 1.774 2.291 1.00 93.94 88 THR A CA 1
ATOM 714 C C . THR A 1 88 ? 6.488 0.757 3.418 1.00 93.94 88 THR A C 1
ATOM 716 O O . THR A 1 88 ? 7.430 -0.044 3.468 1.00 93.94 88 THR A O 1
ATOM 719 N N . PHE A 1 89 ? 5.509 0.786 4.321 1.00 93.75 89 PHE A N 1
ATOM 720 C CA . PHE A 1 89 ? 5.270 -0.360 5.188 1.00 93.75 89 PHE A CA 1
ATOM 721 C C . PHE A 1 89 ? 4.503 -1.425 4.411 1.00 93.75 89 PHE A C 1
ATOM 723 O O . PHE A 1 89 ? 4.966 -2.562 4.296 1.00 93.75 89 PHE A O 1
ATOM 730 N N . HIS A 1 90 ? 3.373 -1.048 3.819 1.00 97.19 90 HIS A N 1
ATOM 731 C CA . HIS A 1 90 ? 2.419 -1.998 3.267 1.00 97.19 90 HIS A CA 1
ATOM 732 C C . HIS A 1 90 ? 2.229 -1.839 1.760 1.00 97.19 90 HIS A C 1
ATOM 734 O O . HIS A 1 90 ? 1.811 -0.793 1.255 1.00 97.19 90 HIS A O 1
ATOM 740 N N . HIS A 1 91 ? 2.474 -2.937 1.051 1.00 97.88 91 HIS A N 1
ATOM 741 C CA . HIS A 1 91 ? 1.874 -3.158 -0.257 1.00 97.88 91 HIS A CA 1
ATOM 742 C C . HIS A 1 91 ? 0.361 -3.337 -0.068 1.00 97.88 91 HIS A C 1
ATOM 744 O O . HIS A 1 91 ? -0.068 -3.909 0.934 1.00 97.88 91 HIS A O 1
ATOM 750 N N . ALA A 1 92 ? -0.430 -2.847 -1.020 1.00 97.25 92 ALA A N 1
ATOM 751 C CA . ALA A 1 92 ? -1.823 -3.241 -1.164 1.00 97.25 92 ALA A CA 1
ATOM 752 C C . ALA A 1 92 ? -1.849 -4.557 -1.961 1.00 97.25 92 ALA A C 1
ATOM 754 O O . ALA A 1 92 ? -1.584 -5.618 -1.397 1.00 97.25 92 ALA A O 1
ATOM 755 N N . ASN A 1 93 ? -2.062 -4.496 -3.274 1.00 98.25 93 ASN A N 1
ATOM 756 C CA . ASN A 1 93 ? -2.003 -5.657 -4.157 1.00 98.25 93 ASN A CA 1
ATOM 757 C C . ASN A 1 93 ? -0.954 -5.459 -5.264 1.00 98.25 93 ASN A C 1
ATOM 759 O O . ASN A 1 93 ? -0.422 -4.367 -5.488 1.00 98.25 93 ASN A O 1
ATOM 763 N N . SER A 1 94 ? -0.615 -6.535 -5.957 1.00 98.00 94 SER A N 1
ATOM 764 C CA . SER A 1 94 ? 0.257 -6.519 -7.129 1.00 98.00 94 SER A CA 1
ATOM 765 C C . SER A 1 94 ? -0.256 -7.545 -8.122 1.00 98.00 94 SER A C 1
ATOM 767 O O . SER A 1 94 ? -0.608 -8.636 -7.705 1.00 98.00 94 SER A O 1
ATOM 769 N N . TYR A 1 95 ? -0.300 -7.232 -9.412 1.00 98.00 95 TYR A N 1
ATOM 770 C CA . TYR A 1 95 ? -0.860 -8.141 -10.416 1.00 98.00 95 TYR A CA 1
ATOM 771 C C . TYR A 1 95 ? -0.280 -7.892 -11.808 1.00 98.00 95 TYR A C 1
ATOM 773 O O . TYR A 1 95 ? 0.341 -6.861 -12.074 1.00 98.00 95 TYR A O 1
ATOM 781 N N . GLU A 1 96 ? -0.459 -8.862 -12.699 1.00 96.31 96 GLU A N 1
ATOM 782 C CA . GLU A 1 96 ? -0.040 -8.780 -14.099 1.00 96.31 96 GLU A CA 1
ATOM 783 C C . GLU A 1 96 ? -1.259 -8.504 -14.983 1.00 96.31 96 GLU A C 1
ATOM 785 O O . GLU A 1 96 ? -2.285 -9.170 -14.858 1.00 96.31 96 GLU A O 1
ATOM 790 N N . LYS A 1 97 ? -1.158 -7.523 -15.883 1.00 96.00 97 LYS A N 1
ATOM 791 C CA . LYS A 1 97 ? -2.242 -7.130 -16.789 1.00 96.00 97 LYS A CA 1
ATOM 792 C C . LYS A 1 97 ? -1.690 -6.611 -18.108 1.00 96.00 97 LYS A C 1
ATOM 794 O O . LYS A 1 97 ? -0.862 -5.708 -18.111 1.00 96.00 97 LYS A O 1
ATOM 799 N N . ASP A 1 98 ? -2.152 -7.181 -19.219 1.00 95.69 98 ASP A N 1
ATOM 800 C CA . ASP A 1 98 ? -1.868 -6.722 -20.588 1.00 95.69 98 ASP A CA 1
ATOM 801 C C . ASP A 1 98 ? -0.373 -6.501 -20.899 1.00 95.69 98 ASP A C 1
ATOM 803 O O . ASP A 1 98 ? 0.003 -5.569 -21.603 1.00 95.69 98 ASP A O 1
ATOM 807 N N . GLY A 1 99 ? 0.509 -7.351 -20.358 1.00 93.56 99 GLY A N 1
ATOM 808 C CA . GLY A 1 99 ? 1.960 -7.206 -20.538 1.00 93.56 99 GLY A CA 1
ATOM 809 C C . GLY A 1 99 ? 2.621 -6.196 -19.592 1.00 93.56 99 GLY A C 1
ATOM 810 O O . GLY A 1 99 ? 3.786 -5.846 -19.785 1.00 93.56 99 GLY A O 1
ATOM 811 N N . TYR A 1 100 ? 1.918 -5.754 -18.552 1.00 95.81 100 TYR A N 1
ATOM 812 C CA . TYR A 1 100 ? 2.417 -4.857 -17.516 1.00 95.81 100 TYR A CA 1
ATOM 813 C C . TYR A 1 100 ? 2.285 -5.488 -16.130 1.00 95.81 100 TYR A C 1
ATOM 815 O O . TYR A 1 100 ? 1.385 -6.276 -15.854 1.00 95.81 100 TYR A O 1
ATOM 823 N N . LEU A 1 101 ? 3.192 -5.107 -15.243 1.00 96.06 101 LEU A N 1
ATOM 824 C CA . LEU A 1 101 ? 3.124 -5.364 -13.815 1.00 96.06 101 LEU A CA 1
ATOM 825 C C . LEU A 1 101 ? 2.560 -4.117 -13.132 1.00 96.06 101 LEU A C 1
ATOM 827 O O . LEU A 1 101 ? 3.123 -3.031 -13.281 1.00 96.06 101 LEU A O 1
ATOM 831 N N . VAL A 1 102 ? 1.470 -4.278 -12.388 1.00 98.00 102 VAL A N 1
ATOM 832 C CA . VAL A 1 102 ? 0.796 -3.216 -11.636 1.00 98.00 102 VAL A CA 1
ATOM 833 C C . VAL A 1 102 ? 1.050 -3.428 -10.151 1.00 98.00 102 VAL A C 1
ATOM 835 O O . VAL A 1 102 ? 0.845 -4.525 -9.637 1.00 98.00 102 VAL A O 1
ATOM 838 N N . LEU A 1 103 ? 1.525 -2.388 -9.469 1.00 98.25 103 LEU A N 1
ATOM 839 C CA . LEU A 1 103 ? 1.922 -2.429 -8.065 1.00 98.25 103 LEU A CA 1
ATOM 840 C C . LEU A 1 103 ? 1.235 -1.302 -7.301 1.00 98.25 103 LEU A C 1
ATOM 842 O O . LEU A 1 103 ? 1.535 -0.134 -7.551 1.00 98.25 103 LEU A O 1
ATOM 846 N N . ASP A 1 104 ? 0.394 -1.651 -6.332 1.00 98.44 104 ASP A N 1
ATOM 847 C CA . ASP A 1 104 ? -0.278 -0.689 -5.461 1.00 98.44 104 ASP A CA 1
ATOM 848 C C . ASP A 1 104 ? 0.271 -0.770 -4.035 1.00 98.44 104 ASP A C 1
ATOM 850 O O . ASP A 1 104 ? 0.486 -1.858 -3.495 1.00 98.44 104 ASP A O 1
ATOM 854 N N . TYR A 1 105 ? 0.537 0.377 -3.411 1.00 98.12 105 TYR A N 1
ATOM 855 C CA . TYR A 1 105 ? 1.183 0.432 -2.095 1.00 98.12 105 TYR A CA 1
ATOM 856 C C . TYR A 1 105 ? 0.972 1.770 -1.380 1.00 98.12 105 TYR A C 1
ATOM 858 O O . TYR A 1 105 ? 0.789 2.814 -2.009 1.00 98.12 105 TYR A O 1
ATOM 866 N N . ALA A 1 106 ? 1.048 1.748 -0.047 1.00 96.12 106 ALA A N 1
ATOM 867 C CA . ALA A 1 106 ? 1.011 2.943 0.789 1.00 96.12 106 ALA A CA 1
ATOM 868 C C . ALA A 1 106 ? 2.401 3.606 0.812 1.00 96.12 106 ALA A C 1
ATOM 870 O O . ALA A 1 106 ? 3.335 3.139 1.471 1.00 96.12 106 ALA A O 1
ATOM 871 N N . LYS A 1 107 ? 2.576 4.673 0.030 1.00 94.56 107 LYS A N 1
ATOM 872 C CA . LYS A 1 107 ? 3.846 5.382 -0.151 1.00 94.56 107 LYS A CA 1
ATOM 873 C C . LYS A 1 107 ? 4.041 6.477 0.889 1.00 94.56 107 LYS A C 1
ATOM 875 O O . LYS A 1 107 ? 3.216 7.376 1.009 1.00 94.56 107 LYS A O 1
ATOM 880 N N . ILE A 1 108 ? 5.211 6.477 1.519 1.00 90.06 108 ILE A N 1
ATOM 881 C CA . ILE A 1 108 ? 5.717 7.534 2.398 1.00 90.06 108 ILE A CA 1
ATOM 882 C C . ILE A 1 108 ? 6.938 8.172 1.729 1.00 90.06 108 ILE A C 1
ATOM 884 O O . ILE A 1 108 ? 7.950 7.509 1.489 1.00 90.06 108 ILE A O 1
ATOM 888 N N . LEU A 1 109 ? 6.868 9.469 1.422 1.00 87.44 109 LEU A N 1
ATOM 889 C CA . LEU A 1 109 ? 7.973 10.178 0.757 1.00 87.44 109 LEU A CA 1
ATOM 890 C C . LEU A 1 109 ? 9.151 10.436 1.702 1.00 87.44 109 LEU A C 1
ATOM 892 O O . LEU A 1 109 ? 10.310 10.316 1.306 1.00 87.44 109 LEU A O 1
ATOM 896 N N . ASN A 1 110 ? 8.858 10.787 2.955 1.00 82.81 110 ASN A N 1
ATOM 897 C CA . ASN A 1 110 ? 9.859 11.198 3.935 1.00 82.81 110 ASN A CA 1
ATOM 898 C C . ASN A 1 110 ? 9.638 10.484 5.279 1.00 82.81 110 ASN A C 1
ATOM 900 O O . ASN A 1 110 ? 9.142 11.099 6.221 1.00 82.81 110 ASN A O 1
ATOM 904 N N . PRO A 1 111 ? 10.027 9.202 5.404 1.00 77.88 111 PRO A N 1
ATOM 905 C CA . PRO A 1 111 ? 9.836 8.438 6.642 1.00 77.88 111 PRO A CA 1
ATOM 906 C C . PRO A 1 111 ? 10.760 8.885 7.790 1.00 77.88 111 PRO A C 1
ATOM 908 O O . PRO A 1 111 ? 10.555 8.502 8.942 1.00 77.88 111 PRO A O 1
ATOM 911 N N . GLY A 1 112 ? 11.822 9.646 7.492 1.00 79.31 112 GLY A N 1
ATOM 912 C CA . GLY A 1 112 ? 12.915 9.859 8.443 1.00 79.31 112 GLY A CA 1
ATOM 913 C C . GLY A 1 112 ? 13.502 8.521 8.910 1.00 79.31 112 GLY A C 1
ATOM 914 O O . GLY A 1 112 ? 13.470 7.536 8.176 1.00 79.31 112 GLY A O 1
ATOM 915 N N . ASN A 1 113 ? 14.011 8.458 10.139 1.00 75.12 113 ASN A N 1
ATOM 916 C CA . ASN A 1 113 ? 14.514 7.203 10.719 1.00 75.12 113 ASN A CA 1
ATOM 917 C C . ASN A 1 113 ? 13.428 6.392 11.452 1.00 75.12 113 ASN A C 1
ATOM 919 O O . ASN A 1 113 ? 13.762 5.470 12.188 1.00 75.12 113 ASN A O 1
ATOM 923 N N . LEU A 1 114 ? 12.146 6.728 11.252 1.00 76.31 114 LEU A N 1
ATOM 924 C CA . LEU A 1 114 ? 10.994 6.195 11.994 1.00 76.31 114 LEU A CA 1
ATOM 925 C C . LEU A 1 114 ? 10.996 6.495 13.507 1.00 76.31 114 LEU A C 1
ATOM 927 O O . LEU A 1 114 ? 10.210 5.904 14.242 1.00 76.31 114 LEU A O 1
ATOM 931 N N . ASP A 1 115 ? 11.822 7.433 13.981 1.00 71.56 115 ASP A N 1
ATOM 932 C CA . ASP A 1 115 ? 11.901 7.783 15.409 1.00 71.56 115 ASP A CA 1
ATOM 933 C C . ASP A 1 115 ? 10.551 8.285 15.959 1.00 71.56 115 ASP A C 1
ATOM 935 O O . ASP A 1 115 ? 10.267 8.152 17.144 1.00 71.56 115 ASP A O 1
ATOM 939 N N . ASP A 1 116 ? 9.669 8.810 15.108 1.00 69.69 116 ASP A N 1
ATOM 940 C CA . ASP A 1 116 ? 8.333 9.274 15.509 1.00 69.69 116 ASP A CA 1
ATOM 941 C C . ASP A 1 116 ? 7.400 8.142 15.965 1.00 69.69 116 ASP A C 1
ATOM 943 O O . ASP A 1 116 ? 6.414 8.401 16.652 1.00 69.69 116 ASP A O 1
ATOM 947 N N . LEU A 1 117 ? 7.736 6.893 15.630 1.00 74.31 117 LEU A N 1
ATOM 948 C CA . LEU A 1 117 ? 7.038 5.697 16.101 1.00 74.31 117 LEU A CA 1
ATOM 949 C C . LEU A 1 117 ? 7.562 5.182 17.451 1.00 74.31 117 LEU A C 1
ATOM 951 O O . LEU A 1 117 ? 7.069 4.172 17.956 1.00 74.31 117 LEU A O 1
ATOM 955 N N . LEU A 1 118 ? 8.555 5.838 18.062 1.00 72.19 118 LEU A N 1
ATOM 956 C CA . LEU A 1 118 ? 8.978 5.494 19.418 1.00 72.19 118 LEU A CA 1
ATOM 957 C C . LEU A 1 118 ? 7.865 5.836 20.415 1.00 72.19 118 LEU A C 1
ATOM 959 O O . LEU A 1 118 ? 7.241 6.894 20.336 1.00 72.19 118 LEU A O 1
ATOM 963 N N . LEU A 1 119 ? 7.630 4.957 21.396 1.00 73.12 119 LEU A N 1
ATOM 964 C CA . LEU A 1 119 ? 6.554 5.124 22.385 1.00 73.12 119 LEU A CA 1
ATOM 965 C C . LEU A 1 119 ? 6.637 6.462 23.129 1.00 73.12 119 LEU A C 1
ATOM 967 O O . LEU A 1 119 ? 5.605 7.050 23.444 1.00 73.12 119 LEU A O 1
ATOM 971 N N . GLU A 1 120 ? 7.848 6.942 23.410 1.00 73.25 120 GLU A N 1
ATOM 972 C CA . GLU A 1 120 ? 8.069 8.244 24.043 1.00 73.25 120 GLU A CA 1
ATOM 973 C C . GLU A 1 120 ? 7.558 9.408 23.185 1.00 73.25 120 GLU A C 1
ATOM 975 O O . GLU A 1 120 ? 6.929 10.317 23.718 1.00 73.25 120 GLU A O 1
ATOM 980 N N . HIS A 1 121 ? 7.730 9.345 21.862 1.00 71.81 121 HIS A N 1
ATOM 981 C CA . HIS A 1 121 ? 7.241 10.359 20.928 1.00 71.81 121 HIS A CA 1
ATOM 982 C C . HIS A 1 121 ? 5.748 10.199 20.624 1.00 71.81 121 HIS A C 1
ATOM 984 O O . HIS A 1 121 ? 5.023 11.187 20.522 1.00 71.81 121 HIS A O 1
ATOM 990 N N . MET A 1 122 ? 5.243 8.966 20.540 1.00 72.06 122 MET A N 1
ATOM 991 C CA . MET A 1 122 ? 3.810 8.735 20.337 1.00 72.06 122 MET A CA 1
ATOM 992 C C . MET A 1 122 ? 2.982 9.207 21.541 1.00 72.06 122 MET A C 1
ATOM 994 O O . MET A 1 122 ? 1.901 9.764 21.361 1.00 72.06 122 MET A O 1
ATOM 998 N N . ARG A 1 123 ? 3.505 9.068 22.768 1.00 71.94 123 ARG A N 1
ATOM 999 C CA . ARG A 1 123 ? 2.840 9.540 23.999 1.00 71.94 123 ARG A CA 1
ATOM 1000 C C . ARG A 1 123 ? 2.750 11.061 24.116 1.00 71.94 123 ARG A C 1
ATOM 1002 O O . ARG A 1 123 ? 1.888 11.540 24.843 1.00 71.94 123 ARG A O 1
ATOM 1009 N N . THR A 1 124 ? 3.605 11.817 23.427 1.00 67.75 124 THR A N 1
ATOM 1010 C CA . THR A 1 124 ? 3.531 13.289 23.413 1.00 67.75 124 THR A CA 1
ATOM 1011 C C . THR A 1 124 ? 2.582 13.824 22.343 1.00 67.75 124 THR A C 1
ATOM 1013 O O . THR A 1 124 ? 2.352 15.028 22.287 1.00 67.75 124 THR A O 1
ATOM 1016 N N . GLY A 1 125 ? 2.042 12.956 21.479 1.00 58.34 125 GLY A N 1
ATOM 1017 C CA . GLY A 1 125 ? 1.213 13.361 20.345 1.00 58.34 125 GLY A CA 1
ATOM 1018 C C . GLY A 1 125 ? 2.003 13.944 19.168 1.00 58.34 125 GLY A C 1
ATOM 1019 O O . GLY A 1 125 ? 1.394 14.297 18.160 1.00 58.34 125 GLY A O 1
ATOM 1020 N N . ALA A 1 126 ? 3.342 13.988 19.238 1.00 55.75 126 ALA A N 1
ATOM 1021 C CA . ALA A 1 126 ? 4.204 14.562 18.198 1.00 55.75 126 ALA A CA 1
ATOM 1022 C C . ALA A 1 126 ? 4.039 13.886 16.824 1.00 55.75 126 ALA A C 1
ATOM 1024 O O . ALA A 1 126 ? 4.238 14.523 15.791 1.00 55.75 126 ALA A O 1
ATOM 1025 N N . PHE A 1 127 ? 3.628 12.615 16.806 1.00 58.84 127 PHE A N 1
ATOM 1026 C CA . PHE A 1 127 ? 3.286 11.882 15.586 1.00 58.84 127 PHE A CA 1
ATOM 1027 C C . PHE A 1 127 ? 2.119 12.529 14.814 1.00 58.84 127 PHE A C 1
ATOM 1029 O O . PHE A 1 127 ? 2.114 12.507 13.590 1.00 58.84 127 PHE A O 1
ATOM 1036 N N . ARG A 1 128 ? 1.158 13.167 15.502 1.00 54.66 128 ARG A N 1
ATOM 1037 C CA . ARG A 1 128 ? -0.029 13.784 14.880 1.00 54.66 128 ARG A CA 1
ATOM 1038 C C . ARG A 1 128 ? 0.192 15.229 14.409 1.00 54.66 128 ARG A C 1
ATOM 1040 O O . ARG A 1 128 ? -0.541 15.674 13.537 1.00 54.66 128 ARG A O 1
ATOM 1047 N N . SER A 1 129 ? 1.159 15.967 14.965 1.00 47.62 129 SER A N 1
ATOM 1048 C CA . SER A 1 129 ? 1.206 17.444 14.890 1.00 47.62 129 SER A CA 1
ATOM 1049 C C . SER A 1 129 ? 2.350 18.038 14.047 1.00 47.62 129 SER A C 1
ATOM 1051 O O . SER A 1 129 ? 2.623 19.236 14.121 1.00 47.62 129 SER A O 1
ATOM 1053 N N . LYS A 1 130 ? 3.099 17.228 13.288 1.00 47.97 130 LYS A N 1
ATOM 1054 C CA . LYS A 1 130 ? 4.386 17.657 12.701 1.00 47.97 130 LYS A CA 1
ATOM 1055 C C . LYS A 1 130 ? 4.328 18.581 11.479 1.00 47.97 130 LYS A C 1
ATOM 1057 O O . LYS A 1 130 ? 5.391 19.023 11.042 1.00 47.97 130 LYS A O 1
ATOM 1062 N N . ASP A 1 131 ? 3.153 18.947 10.976 1.00 44.66 131 ASP A N 1
ATOM 1063 C CA . ASP A 1 131 ? 3.057 19.895 9.854 1.00 44.66 131 ASP A CA 1
ATOM 1064 C C . ASP A 1 131 ? 3.453 21.343 10.240 1.00 44.66 131 ASP A C 1
ATOM 1066 O O . ASP A 1 131 ? 3.730 22.159 9.361 1.00 44.66 131 ASP A O 1
ATOM 1070 N N . GLU A 1 132 ? 3.588 21.671 11.535 1.00 36.06 132 GLU A N 1
ATOM 1071 C CA . GLU A 1 132 ? 3.960 23.029 11.977 1.00 36.06 132 GLU A CA 1
ATOM 1072 C C . GLU A 1 132 ? 5.457 23.247 12.271 1.00 36.06 132 GLU A C 1
ATOM 1074 O O . GLU A 1 132 ? 5.967 24.358 12.106 1.00 36.06 132 GLU A O 1
ATOM 1079 N N . GLN A 1 133 ? 6.215 22.222 12.677 1.00 32.50 133 GLN A N 1
ATOM 1080 C CA . GLN A 1 133 ? 7.585 22.435 13.183 1.00 32.50 133 GLN A CA 1
ATOM 1081 C C . GLN A 1 133 ? 8.660 22.606 12.100 1.00 32.50 133 GLN A C 1
ATOM 1083 O O . GLN A 1 133 ? 9.776 23.016 12.417 1.00 32.50 133 GLN A O 1
ATOM 1088 N N . SER A 1 134 ? 8.347 22.374 10.824 1.00 32.38 134 SER A N 1
ATOM 1089 C CA . SER A 1 134 ? 9.257 22.698 9.715 1.00 32.38 134 SER A CA 1
ATOM 1090 C C . SER A 1 134 ? 9.243 24.187 9.331 1.00 32.38 134 SER A C 1
ATOM 1092 O O . SER A 1 134 ? 10.075 24.610 8.530 1.00 32.38 134 SER A O 1
ATOM 1094 N N . ARG A 1 135 ? 8.344 25.003 9.911 1.00 34.75 135 ARG A N 1
ATOM 1095 C CA . ARG A 1 135 ? 8.195 26.436 9.586 1.00 34.75 135 ARG A CA 1
ATOM 1096 C C . ARG A 1 135 ? 8.955 27.397 10.496 1.00 34.75 135 ARG A C 1
ATOM 1098 O O . ARG A 1 135 ? 9.082 28.568 10.150 1.00 34.75 135 ARG A O 1
ATOM 1105 N N . VAL A 1 136 ? 9.497 26.938 11.622 1.00 29.08 136 VAL A N 1
ATOM 1106 C CA . VAL A 1 136 ? 10.275 27.797 12.524 1.00 29.08 136 VAL A CA 1
ATOM 1107 C C . VAL A 1 136 ? 11.597 27.115 12.829 1.00 29.08 136 VAL A C 1
ATOM 1109 O O . VAL A 1 136 ? 11.683 26.234 13.682 1.00 29.08 136 VAL A O 1
ATOM 1112 N N . GLY A 1 137 ? 12.647 27.534 12.123 1.00 27.31 137 GLY A N 1
ATOM 1113 C CA . GLY A 1 137 ? 14.012 27.231 12.524 1.00 27.31 137 GLY A CA 1
ATOM 1114 C C . GLY A 1 137 ? 14.231 27.726 13.952 1.00 27.31 137 GLY A C 1
ATOM 1115 O O . GLY A 1 137 ? 14.338 28.927 14.187 1.00 27.31 137 GLY A O 1
ATOM 1116 N N . ARG A 1 138 ? 14.286 26.804 14.918 1.00 25.02 138 ARG A N 1
ATOM 1117 C CA . ARG A 1 138 ? 14.823 27.101 16.244 1.00 25.02 138 ARG A CA 1
ATOM 1118 C C . ARG A 1 138 ? 16.327 27.289 16.096 1.00 25.02 138 ARG A C 1
ATOM 1120 O O . ARG A 1 138 ? 17.075 26.321 15.994 1.00 25.02 138 ARG A O 1
ATOM 1127 N N . VAL A 1 139 ? 16.756 28.546 16.074 1.00 26.55 139 VAL A N 1
ATOM 1128 C CA . VAL A 1 139 ? 18.125 28.910 16.439 1.00 26.55 139 VAL A CA 1
ATOM 1129 C C . VAL A 1 139 ? 18.283 28.546 17.922 1.00 26.55 139 VAL A C 1
ATOM 1131 O O . VAL A 1 139 ? 17.462 28.996 18.722 1.00 26.55 139 VAL A O 1
ATOM 1134 N N . PRO A 1 140 ? 19.254 27.705 18.316 1.00 27.55 140 PRO A N 1
ATOM 1135 C CA . PRO A 1 140 ? 19.481 27.412 19.725 1.00 27.55 140 PRO A CA 1
ATOM 1136 C C . PRO A 1 140 ? 19.951 28.678 20.446 1.00 27.55 140 PRO A C 1
ATOM 1138 O O . PRO A 1 140 ? 20.921 29.309 20.022 1.00 27.55 140 PRO A O 1
ATOM 1141 N N . GLU A 1 141 ? 19.273 29.037 21.536 1.00 24.38 141 GLU A N 1
ATOM 1142 C CA . GLU A 1 141 ? 19.750 30.032 22.495 1.00 24.38 141 GLU A CA 1
ATOM 1143 C C . GLU A 1 141 ? 21.081 29.554 23.088 1.00 24.38 141 GLU A C 1
ATOM 1145 O O . GLU A 1 141 ? 21.128 28.596 23.859 1.00 24.38 141 GLU A O 1
ATOM 1150 N N . TYR A 1 142 ? 22.169 30.234 22.731 1.00 28.31 142 TYR A N 1
ATOM 1151 C CA . TYR A 1 142 ? 23.410 30.188 23.492 1.00 28.31 142 TYR A CA 1
ATOM 1152 C C . TYR A 1 142 ? 23.563 31.491 24.275 1.00 28.31 142 TYR A C 1
ATOM 1154 O O . TYR A 1 142 ? 23.377 32.582 23.744 1.00 28.31 142 TYR A O 1
ATOM 1162 N N . CYS A 1 143 ? 23.868 31.303 25.557 1.00 26.06 143 CYS A N 1
ATOM 1163 C CA . CYS A 1 143 ? 24.153 32.249 26.628 1.00 26.06 143 CYS A CA 1
ATOM 1164 C C . CYS A 1 143 ? 24.474 33.705 26.250 1.00 26.06 143 CYS A C 1
ATOM 1166 O O . CYS A 1 143 ? 25.377 33.987 25.466 1.00 26.06 143 CYS A O 1
ATOM 1168 N N . ASN A 1 144 ? 23.812 34.608 26.985 1.00 27.31 144 ASN A N 1
ATOM 1169 C CA . ASN A 1 144 ? 24.192 35.995 27.249 1.00 27.31 144 ASN A CA 1
ATOM 1170 C C . ASN A 1 144 ? 25.709 36.209 27.250 1.00 27.31 144 ASN A C 1
ATOM 1172 O O . ASN A 1 144 ? 26.370 35.697 28.149 1.00 27.31 144 ASN A O 1
ATOM 1176 N N . HIS A 1 145 ? 26.210 37.061 26.356 1.00 26.05 145 HIS A N 1
ATOM 1177 C CA . HIS A 1 145 ? 27.212 38.087 26.660 1.00 26.05 145 HIS A CA 1
ATOM 1178 C C . HIS A 1 145 ? 27.043 39.254 25.675 1.00 26.05 145 HIS A C 1
ATOM 1180 O O . HIS A 1 145 ? 26.808 39.052 24.485 1.00 26.05 145 HIS A O 1
ATOM 1186 N N . ASP A 1 146 ? 27.094 40.465 26.229 1.00 30.34 146 ASP A N 1
ATOM 1187 C CA . ASP A 1 146 ? 26.884 41.764 25.589 1.00 30.34 146 ASP A CA 1
ATOM 1188 C C . ASP A 1 146 ? 27.507 41.896 24.197 1.00 30.34 146 ASP A C 1
ATOM 1190 O O . ASP A 1 146 ? 28.716 41.736 24.055 1.00 30.34 146 ASP A O 1
ATOM 1194 N N . LEU A 1 147 ? 26.723 42.330 23.202 1.00 24.72 147 LEU A N 1
ATOM 1195 C CA . LEU A 1 147 ? 27.241 43.056 22.038 1.00 24.72 147 LEU A CA 1
ATOM 1196 C C . LEU A 1 147 ? 26.144 43.914 21.389 1.00 24.72 147 LEU A C 1
ATOM 1198 O O . LEU A 1 147 ? 25.083 43.445 20.983 1.00 24.72 147 LEU A O 1
ATOM 1202 N N . ARG A 1 148 ? 26.421 45.220 21.343 1.00 24.83 148 ARG A N 1
ATOM 1203 C CA . ARG A 1 148 ? 25.552 46.294 20.849 1.00 24.83 148 ARG A CA 1
ATOM 1204 C C . ARG A 1 148 ? 25.264 46.149 19.352 1.00 24.83 148 ARG A C 1
ATOM 1206 O O . ARG A 1 148 ? 26.178 45.966 18.553 1.00 24.83 148 ARG A O 1
ATOM 1213 N N . VAL A 1 149 ? 23.999 46.342 18.984 1.00 22.89 149 VAL A N 1
ATOM 1214 C CA . VAL A 1 149 ? 23.521 46.453 17.600 1.00 22.89 149 VAL A CA 1
ATOM 1215 C C . VAL A 1 149 ? 24.083 47.727 16.958 1.00 22.89 149 VAL A C 1
ATOM 1217 O O . VAL A 1 149 ? 23.773 48.833 17.396 1.00 22.89 149 VAL A O 1
ATOM 1220 N N . LEU A 1 150 ? 24.872 47.577 15.893 1.00 23.70 150 LEU A N 1
ATOM 1221 C CA . LEU A 1 150 ? 25.106 48.629 14.904 1.00 23.70 150 LEU A CA 1
ATOM 1222 C C . LEU A 1 150 ? 24.424 48.202 13.604 1.00 23.70 150 LEU A C 1
ATOM 1224 O O . LEU A 1 150 ? 24.785 47.197 12.997 1.00 23.70 150 LEU A O 1
ATOM 1228 N N . ALA A 1 151 ? 23.400 48.957 13.214 1.00 22.64 151 ALA A N 1
ATOM 1229 C CA . ALA A 1 151 ? 22.681 48.769 11.965 1.00 22.64 151 ALA A CA 1
ATOM 1230 C C . ALA A 1 151 ? 23.593 49.099 10.772 1.00 22.64 151 ALA A C 1
ATOM 1232 O O . ALA A 1 151 ? 24.179 50.181 10.721 1.00 22.64 151 ALA A O 1
ATOM 1233 N N . TYR A 1 152 ? 23.676 48.192 9.798 1.00 23.66 152 TYR A N 1
ATOM 1234 C CA . TYR A 1 152 ? 24.296 48.452 8.500 1.00 23.66 152 TYR A CA 1
ATOM 1235 C C . TYR A 1 152 ? 23.293 48.118 7.392 1.00 23.66 152 TYR A C 1
ATOM 1237 O O . TYR A 1 152 ? 22.790 46.998 7.312 1.00 23.66 152 TYR A O 1
ATOM 1245 N N . GLN A 1 153 ? 22.960 49.120 6.577 1.00 24.42 153 GLN A N 1
ATOM 1246 C CA . GLN A 1 153 ? 22.109 48.982 5.394 1.00 24.42 153 GLN A CA 1
ATOM 1247 C C . GLN A 1 153 ? 22.917 48.400 4.220 1.00 24.42 153 GLN A C 1
ATOM 1249 O O . GLN A 1 153 ? 24.084 48.761 4.060 1.00 24.42 153 GLN A O 1
ATOM 1254 N N . PRO A 1 154 ? 22.331 47.538 3.370 1.00 25.20 154 PRO A N 1
ATOM 1255 C CA . PRO A 1 154 ? 23.044 46.975 2.228 1.00 25.20 154 PRO A CA 1
ATOM 1256 C C . PRO A 1 154 ? 23.082 47.966 1.049 1.00 25.20 154 PRO A C 1
ATOM 1258 O O . PRO A 1 154 ? 22.073 48.624 0.781 1.00 25.20 154 PRO A O 1
ATOM 1261 N N . PRO A 1 155 ? 24.192 48.055 0.290 1.00 25.69 155 PRO A N 1
ATOM 1262 C CA . PRO A 1 155 ? 24.206 48.775 -0.972 1.00 25.69 155 PRO A CA 1
ATOM 1263 C C . PRO A 1 155 ? 23.804 47.870 -2.148 1.00 25.69 155 PRO A C 1
ATOM 1265 O O . PRO A 1 155 ? 24.136 46.688 -2.221 1.00 25.69 155 PRO A O 1
ATOM 1268 N N . VAL A 1 156 ? 23.104 48.488 -3.094 1.00 33.53 156 VAL A N 1
ATOM 1269 C CA . VAL A 1 156 ? 22.748 48.002 -4.434 1.00 33.53 156 VAL A CA 1
ATOM 1270 C C . VAL A 1 156 ? 23.902 48.297 -5.397 1.00 33.53 156 VAL A C 1
ATOM 1272 O O . VAL A 1 156 ? 24.322 49.440 -5.391 1.00 33.53 156 VAL A O 1
ATOM 1275 N N . PHE A 1 157 ? 24.355 47.360 -6.249 1.00 26.47 157 PHE A N 1
ATOM 1276 C CA . PHE A 1 157 ? 24.994 47.585 -7.580 1.00 26.47 157 PHE A CA 1
ATOM 1277 C C . PHE A 1 157 ? 25.124 46.211 -8.297 1.00 26.47 157 PHE A C 1
ATOM 1279 O O . PHE A 1 157 ? 25.573 45.256 -7.678 1.00 26.47 157 PHE A O 1
ATOM 1286 N N . SER A 1 158 ? 24.529 45.935 -9.470 1.00 26.59 158 SER A N 1
ATOM 1287 C CA . SER A 1 158 ? 24.749 46.348 -10.882 1.00 26.59 158 SER A CA 1
ATOM 1288 C C . SER A 1 158 ? 25.735 45.476 -11.688 1.00 26.59 158 SER A C 1
ATOM 1290 O O . SER A 1 158 ? 26.835 45.176 -11.239 1.00 26.59 158 SER A O 1
ATOM 1292 N N . GLN A 1 159 ? 25.313 45.121 -12.908 1.00 37.88 159 GLN A N 1
ATOM 1293 C CA . GLN A 1 159 ? 25.988 44.298 -13.923 1.00 37.88 159 GLN A CA 1
ATOM 1294 C C . GLN A 1 159 ? 27.288 44.913 -14.489 1.00 37.88 159 GLN A C 1
ATOM 1296 O O . GLN A 1 159 ? 27.305 46.115 -14.755 1.00 37.88 159 GLN A O 1
ATOM 1301 N N . ARG A 1 160 ? 28.294 44.072 -14.819 1.00 26.41 160 ARG A N 1
ATOM 1302 C CA . ARG A 1 160 ? 29.115 44.091 -16.069 1.00 26.41 160 ARG A CA 1
ATOM 1303 C C . ARG A 1 160 ? 30.309 43.099 -16.041 1.00 26.41 160 ARG A C 1
ATOM 1305 O O . ARG A 1 160 ? 31.093 43.127 -15.107 1.00 26.41 160 ARG A O 1
ATOM 1312 N N . GLY A 1 161 ? 30.496 42.343 -17.138 1.00 25.14 161 GLY A N 1
ATOM 1313 C CA . GLY A 1 161 ? 31.786 42.208 -17.858 1.00 25.14 161 GLY A CA 1
ATOM 1314 C C . GLY A 1 161 ? 32.831 41.123 -17.497 1.00 25.14 161 GLY A C 1
ATOM 1315 O O . GLY A 1 161 ? 33.652 41.336 -16.623 1.00 25.14 161 GLY A O 1
ATOM 1316 N N . CYS A 1 162 ? 32.871 40.050 -18.308 1.00 25.06 162 CYS A N 1
ATOM 1317 C CA . CYS A 1 162 ? 34.015 39.482 -19.072 1.00 25.06 162 CYS A CA 1
ATOM 1318 C C . CYS A 1 162 ? 35.429 39.285 -18.444 1.00 25.06 162 CYS A C 1
ATOM 1320 O O . CYS A 1 162 ? 36.100 40.267 -18.159 1.00 25.06 162 CYS A O 1
ATOM 1322 N N . GLN A 1 163 ? 35.972 38.048 -18.448 1.00 24.23 163 GLN A N 1
ATOM 1323 C CA . GLN A 1 163 ? 37.081 37.572 -19.324 1.00 24.23 163 GLN A CA 1
ATOM 1324 C C . GLN A 1 163 ? 37.671 36.203 -18.896 1.00 24.23 163 GLN A C 1
ATOM 1326 O O . GLN A 1 163 ? 37.609 35.799 -17.740 1.00 24.23 163 GLN A O 1
ATOM 1331 N N . ALA A 1 164 ? 38.207 35.483 -19.888 1.00 28.64 164 ALA A N 1
ATOM 1332 C CA . ALA A 1 164 ? 38.700 34.105 -19.860 1.00 28.64 164 ALA A CA 1
ATOM 1333 C C . ALA A 1 164 ? 40.026 33.896 -19.099 1.00 28.64 164 ALA A C 1
ATOM 1335 O O . ALA A 1 164 ? 40.907 34.749 -19.150 1.00 28.64 164 ALA A O 1
ATOM 1336 N N . VAL A 1 165 ? 40.214 32.699 -18.517 1.00 29.45 165 VAL A N 1
ATOM 1337 C CA . VAL A 1 165 ? 41.526 32.169 -18.092 1.00 29.45 165 VAL A CA 1
ATOM 1338 C C . VAL A 1 165 ? 41.657 30.687 -18.486 1.00 29.45 165 VAL A C 1
ATOM 1340 O O . VAL A 1 165 ? 40.706 29.911 -18.401 1.00 29.45 165 VAL A O 1
ATOM 1343 N N . GLN A 1 166 ? 42.848 30.353 -18.989 1.00 25.75 166 GLN A N 1
ATOM 1344 C CA . GLN A 1 166 ? 43.317 29.105 -19.604 1.00 25.75 166 GLN A CA 1
ATOM 1345 C C . GLN A 1 166 ? 43.146 27.816 -18.776 1.00 25.75 166 GLN A C 1
ATOM 1347 O O . GLN A 1 166 ? 43.197 27.813 -17.551 1.00 25.75 166 GLN A O 1
ATOM 1352 N N . ARG A 1 167 ? 43.044 26.694 -19.507 1.00 29.48 167 ARG A N 1
ATOM 1353 C CA . ARG A 1 167 ? 43.079 25.305 -19.021 1.00 29.48 167 ARG A CA 1
ATOM 1354 C C . ARG A 1 167 ? 44.510 24.786 -18.813 1.00 29.48 167 ARG A C 1
ATOM 1356 O O . ARG A 1 167 ? 45.321 24.909 -19.725 1.00 29.48 167 ARG A O 1
ATOM 1363 N N . THR A 1 168 ? 44.698 24.011 -17.744 1.00 28.23 168 THR A N 1
ATOM 1364 C CA . THR A 1 168 ? 45.493 22.761 -17.697 1.00 28.23 168 THR A CA 1
ATOM 1365 C C . THR A 1 168 ? 44.894 21.799 -16.647 1.00 28.23 168 THR A C 1
ATOM 1367 O O . THR A 1 168 ? 44.135 22.246 -15.787 1.00 28.23 168 THR A O 1
ATOM 1370 N N . PRO A 1 169 ? 45.111 20.472 -16.767 1.00 30.12 169 PRO A N 1
ATOM 1371 C CA . PRO A 1 169 ? 44.156 19.458 -16.317 1.00 30.12 169 PRO A CA 1
ATOM 1372 C C . PRO A 1 169 ? 44.460 18.898 -14.922 1.00 30.12 169 PRO A C 1
ATOM 1374 O O . PRO A 1 169 ? 45.586 18.514 -14.620 1.00 30.12 169 PRO A O 1
ATOM 1377 N N . GLY A 1 170 ? 43.418 18.771 -14.102 1.00 24.61 170 GLY A N 1
ATOM 1378 C CA . GLY A 1 170 ? 43.486 18.108 -12.804 1.00 24.61 170 GLY A CA 1
ATOM 1379 C C . GLY A 1 170 ? 42.234 18.388 -11.983 1.00 24.61 170 GLY A C 1
ATOM 1380 O O . GLY A 1 170 ? 42.106 19.462 -11.419 1.00 24.61 170 GLY A O 1
ATOM 1381 N N . CYS A 1 171 ? 41.311 17.425 -11.972 1.00 28.08 171 CYS A N 1
ATOM 1382 C CA . CYS A 1 171 ? 40.225 17.251 -11.003 1.00 28.08 171 CYS A CA 1
ATOM 1383 C C . CYS A 1 171 ? 39.541 18.534 -10.471 1.00 28.08 171 CYS A C 1
ATOM 1385 O O . CYS A 1 171 ? 39.885 19.050 -9.411 1.00 28.08 171 CYS A O 1
ATOM 1387 N N . ALA A 1 172 ? 38.490 18.985 -11.158 1.00 21.58 172 ALA A N 1
ATOM 1388 C CA . ALA A 1 172 ? 37.468 19.844 -10.565 1.00 21.58 172 ALA A CA 1
ATOM 1389 C C . ALA A 1 172 ? 36.092 19.307 -10.976 1.00 21.58 172 ALA A C 1
ATOM 1391 O O . ALA A 1 172 ? 35.656 19.472 -12.115 1.00 21.58 172 ALA A O 1
ATOM 1392 N N . ILE A 1 173 ? 35.428 18.613 -10.051 1.00 22.84 173 ILE A N 1
ATOM 1393 C CA . ILE A 1 173 ? 34.011 18.265 -10.176 1.00 22.84 173 ILE A CA 1
ATOM 1394 C C . ILE A 1 173 ? 33.237 19.565 -9.953 1.00 22.84 173 ILE A C 1
ATOM 1396 O O . ILE A 1 173 ? 33.073 20.024 -8.824 1.00 22.84 173 ILE A O 1
ATOM 1400 N N . VAL A 1 174 ? 32.809 20.187 -11.048 1.00 20.47 174 VAL A N 1
ATOM 1401 C CA . VAL A 1 174 ? 31.880 21.316 -11.020 1.00 20.47 174 VAL A CA 1
ATOM 1402 C C . VAL A 1 174 ? 30.481 20.738 -10.831 1.00 20.47 174 VAL A C 1
ATOM 1404 O O . VAL A 1 174 ? 29.917 20.145 -11.749 1.00 20.47 174 VAL A O 1
ATOM 1407 N N . TYR A 1 175 ? 29.922 20.884 -9.629 1.00 21.09 175 TYR A N 1
ATOM 1408 C CA . TYR A 1 175 ? 28.507 20.617 -9.393 1.00 21.09 175 TYR A CA 1
ATOM 1409 C C . TYR A 1 175 ? 27.685 21.716 -10.069 1.00 21.09 175 TYR A C 1
ATOM 1411 O O . TYR A 1 175 ? 27.486 22.790 -9.508 1.00 21.09 175 TYR A O 1
ATOM 1419 N N . PHE A 1 176 ? 27.171 21.444 -11.267 1.00 20.56 176 PHE A N 1
AT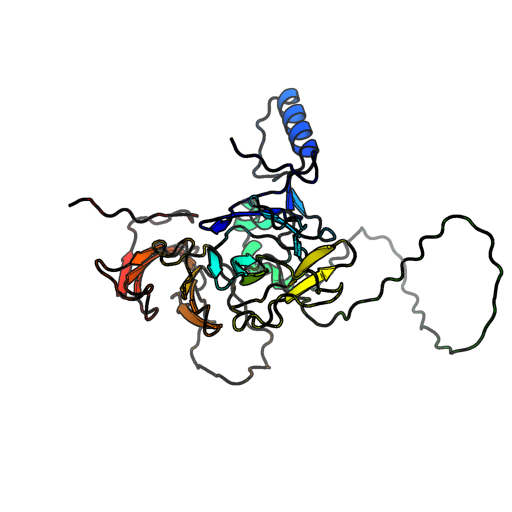OM 1420 C CA . PHE A 1 176 ? 25.971 22.128 -11.729 1.00 20.56 176 PHE A CA 1
ATOM 1421 C C . PHE A 1 176 ? 24.787 21.503 -10.993 1.00 20.56 176 PHE A C 1
ATOM 1423 O O . PHE A 1 176 ? 24.212 20.507 -11.428 1.00 20.56 176 PHE A O 1
ATOM 1430 N N . VAL A 1 177 ? 24.439 22.076 -9.839 1.00 22.45 177 VAL A N 1
ATOM 1431 C CA . VAL A 1 177 ? 23.096 21.912 -9.285 1.00 22.45 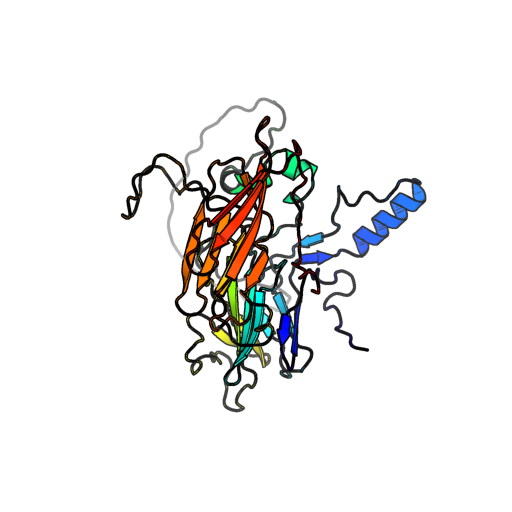177 VAL A CA 1
ATOM 1432 C C . VAL A 1 177 ? 22.185 22.713 -10.206 1.00 22.45 177 VAL A C 1
ATOM 1434 O O . VAL A 1 177 ? 22.006 23.916 -10.034 1.00 22.45 177 VAL A O 1
ATOM 1437 N N . LEU A 1 178 ? 21.649 22.056 -11.235 1.00 22.98 178 LEU A N 1
ATOM 1438 C CA . LEU A 1 178 ? 20.415 22.529 -11.841 1.00 22.98 178 LEU A CA 1
ATOM 1439 C C . LEU A 1 178 ? 19.375 22.450 -10.727 1.00 22.98 178 LEU A C 1
ATOM 1441 O O . LEU A 1 178 ? 18.936 21.363 -10.348 1.00 22.98 178 LEU A O 1
ATOM 1445 N N . LEU A 1 179 ? 19.082 23.608 -10.135 1.00 24.62 179 LEU A N 1
ATOM 1446 C CA . LEU A 1 179 ? 17.970 23.796 -9.221 1.00 24.62 179 LEU A CA 1
ATOM 1447 C C . LEU A 1 179 ? 16.706 23.456 -10.009 1.00 24.62 179 LEU A C 1
ATOM 1449 O O . LEU A 1 179 ? 16.167 24.280 -10.744 1.00 24.62 179 LEU A O 1
ATOM 1453 N N . GLY A 1 180 ? 16.293 22.194 -9.906 1.00 23.59 180 GLY A N 1
ATOM 1454 C CA . GLY A 1 180 ? 14.959 21.768 -10.277 1.00 23.59 180 GLY A CA 1
ATOM 1455 C C . GLY A 1 180 ? 13.958 22.612 -9.497 1.00 23.59 180 GLY A C 1
ATOM 1456 O O . GLY A 1 180 ? 14.148 22.879 -8.311 1.00 23.59 180 GLY A O 1
ATOM 1457 N N . ASN A 1 181 ? 12.947 23.074 -10.220 1.00 25.06 181 ASN A N 1
ATOM 1458 C CA . ASN A 1 181 ? 11.894 23.981 -9.788 1.00 25.06 181 ASN A CA 1
ATOM 1459 C C . ASN A 1 181 ? 11.404 23.684 -8.343 1.00 25.06 181 ASN A C 1
ATOM 1461 O O . ASN A 1 181 ? 10.948 22.564 -8.103 1.00 25.06 181 ASN A O 1
ATOM 1465 N N . PRO A 1 182 ? 11.483 24.623 -7.375 1.00 29.31 182 PRO A N 1
ATOM 1466 C CA . PRO A 1 182 ? 11.145 24.357 -5.967 1.00 29.31 182 PRO A CA 1
ATOM 1467 C C . PRO A 1 182 ? 9.644 24.206 -5.658 1.00 29.31 182 PRO A C 1
ATOM 1469 O O . PRO A 1 182 ? 9.304 23.903 -4.514 1.00 29.31 182 PRO A O 1
ATOM 1472 N N . ASP A 1 183 ? 8.762 24.406 -6.641 1.00 31.28 183 ASP A N 1
ATOM 1473 C CA . ASP A 1 183 ? 7.348 24.740 -6.408 1.00 31.28 183 ASP A CA 1
ATOM 1474 C C . ASP A 1 183 ? 6.336 23.597 -6.615 1.00 31.28 183 ASP A C 1
ATOM 1476 O O . ASP A 1 183 ? 5.146 23.837 -6.799 1.00 31.28 183 ASP A O 1
ATOM 1480 N N . SER A 1 184 ? 6.742 22.330 -6.509 1.00 30.73 184 SER A N 1
ATOM 1481 C CA . SER A 1 184 ? 5.767 21.233 -6.408 1.00 30.73 184 SER A CA 1
ATOM 1482 C C . SER A 1 184 ? 6.236 20.154 -5.430 1.00 30.73 184 SER A C 1
ATOM 1484 O O . SER A 1 184 ? 7.181 19.430 -5.734 1.00 30.73 184 SER A O 1
ATOM 1486 N N . LEU A 1 185 ? 5.537 20.037 -4.288 1.00 35.34 185 LEU A N 1
ATOM 1487 C CA . LEU A 1 185 ? 5.677 19.032 -3.208 1.00 35.34 185 LEU A CA 1
ATOM 1488 C C . LEU A 1 185 ? 6.673 19.336 -2.063 1.00 35.34 185 LEU A C 1
ATOM 1490 O O . LEU A 1 185 ? 7.376 18.444 -1.588 1.00 35.34 185 LEU A O 1
ATOM 1494 N N . GLN A 1 186 ? 6.685 20.563 -1.526 1.00 33.03 186 GLN A N 1
ATOM 1495 C CA . GLN A 1 186 ? 7.360 20.860 -0.242 1.00 33.03 186 GLN A CA 1
ATOM 1496 C C . GLN A 1 186 ? 6.586 20.435 1.024 1.00 33.03 186 GLN A C 1
ATOM 1498 O O . GLN A 1 186 ? 7.088 20.627 2.127 1.00 33.03 186 GLN A O 1
ATOM 1503 N N . ASN A 1 187 ? 5.428 19.780 0.903 1.00 38.72 187 ASN A N 1
ATOM 1504 C CA . ASN A 1 187 ? 4.673 19.253 2.042 1.00 38.72 187 ASN A CA 1
ATOM 1505 C C . ASN A 1 187 ? 4.456 17.741 1.906 1.00 38.72 187 ASN A C 1
ATOM 1507 O O . ASN A 1 187 ? 3.760 17.281 1.005 1.00 38.72 187 ASN A O 1
ATOM 1511 N N . SER A 1 188 ? 5.062 16.959 2.798 1.00 41.38 188 SER A N 1
ATOM 1512 C CA . SER A 1 188 ? 4.428 15.805 3.461 1.00 41.38 188 SER A CA 1
ATOM 1513 C C . SER A 1 188 ? 5.473 15.094 4.318 1.00 41.38 188 SER A C 1
ATOM 1515 O O . SER A 1 188 ? 6.494 14.601 3.822 1.00 41.38 188 SER A O 1
ATOM 1517 N N . GLY A 1 189 ? 5.228 15.105 5.630 1.00 62.53 189 GLY A N 1
ATOM 1518 C CA . GLY A 1 189 ? 5.958 14.322 6.622 1.00 62.53 189 GLY A CA 1
ATOM 1519 C C . GLY A 1 189 ? 5.724 12.819 6.444 1.00 62.53 189 GLY A C 1
ATOM 1520 O O . GLY A 1 189 ? 5.595 12.322 5.329 1.00 62.53 189 GLY A O 1
ATOM 1521 N N . PHE A 1 190 ? 5.629 12.083 7.547 1.00 71.12 190 PHE A N 1
ATOM 1522 C CA . PHE A 1 190 ? 5.371 10.635 7.598 1.00 71.12 190 PHE A CA 1
ATOM 1523 C C . PHE A 1 190 ? 4.017 10.200 6.978 1.00 71.12 190 PHE A C 1
ATOM 1525 O O . PHE A 1 190 ? 3.557 9.094 7.211 1.00 71.12 190 PHE A O 1
ATOM 1532 N N . LYS A 1 191 ? 3.331 11.049 6.206 1.00 82.88 191 LYS A N 1
ATOM 1533 C CA . LYS A 1 191 ? 1.998 10.767 5.676 1.00 82.88 191 LYS A CA 1
ATOM 1534 C C . LYS A 1 191 ? 2.063 9.733 4.539 1.00 82.88 191 LYS A C 1
ATOM 1536 O O . LYS A 1 191 ? 2.760 9.970 3.548 1.00 82.88 191 LYS A O 1
ATOM 1541 N N . PRO A 1 192 ? 1.342 8.614 4.671 1.00 89.94 192 PRO A N 1
ATOM 1542 C CA . PRO A 1 192 ? 1.245 7.582 3.657 1.00 89.94 192 PRO A CA 1
ATOM 1543 C C . PRO A 1 192 ? 0.076 7.864 2.709 1.00 89.94 192 PRO A C 1
ATOM 1545 O O . PRO A 1 192 ? -1.009 8.229 3.153 1.00 89.94 192 PRO A O 1
ATOM 1548 N N . TYR A 1 193 ? 0.273 7.669 1.410 1.00 93.25 193 TYR A N 1
ATOM 1549 C CA . TYR A 1 193 ? -0.790 7.777 0.405 1.00 93.25 193 TYR A CA 1
ATOM 1550 C C . TYR A 1 193 ? -0.786 6.541 -0.485 1.00 93.25 193 TYR A C 1
ATOM 1552 O O . TYR A 1 193 ? 0.281 5.996 -0.773 1.00 93.25 193 TYR A O 1
ATOM 1560 N N . ILE A 1 194 ? -1.955 6.114 -0.960 1.00 95.94 194 ILE A N 1
ATOM 1561 C CA . ILE A 1 194 ? -2.039 5.001 -1.907 1.00 95.94 194 ILE A CA 1
ATOM 1562 C C . ILE A 1 194 ? -1.520 5.445 -3.281 1.00 95.94 194 ILE A C 1
ATOM 1564 O O . ILE A 1 194 ? -1.972 6.434 -3.868 1.00 95.94 194 ILE A O 1
ATOM 1568 N N . HIS A 1 195 ? -0.516 4.730 -3.767 1.00 97.12 195 HIS A N 1
ATOM 1569 C CA . HIS A 1 195 ? 0.152 4.985 -5.033 1.00 97.12 195 HIS A CA 1
ATOM 1570 C C . HIS A 1 195 ? 0.132 3.735 -5.906 1.00 97.12 195 HIS A C 1
ATOM 1572 O O . HIS A 1 195 ? 0.116 2.619 -5.389 1.00 97.12 195 HIS A O 1
ATOM 1578 N N . ARG A 1 196 ? 0.199 3.951 -7.222 1.00 98.06 196 ARG A N 1
ATOM 1579 C CA . ARG A 1 196 ? 0.326 2.912 -8.242 1.00 98.06 196 ARG A CA 1
ATOM 1580 C C . ARG A 1 196 ? 1.590 3.106 -9.056 1.00 98.06 196 ARG A C 1
ATOM 1582 O O . ARG A 1 196 ? 1.839 4.192 -9.578 1.00 98.06 196 ARG A O 1
ATOM 1589 N N . MET A 1 197 ? 2.366 2.039 -9.199 1.00 98.00 197 MET A N 1
ATOM 1590 C CA . MET A 1 197 ? 3.489 1.947 -10.126 1.00 98.00 197 MET A CA 1
ATOM 1591 C C . MET A 1 197 ? 3.181 0.894 -11.186 1.00 98.00 197 MET A C 1
ATOM 1593 O O . MET A 1 197 ? 2.735 -0.203 -10.860 1.00 98.00 197 MET A O 1
ATOM 1597 N N . ILE A 1 198 ? 3.448 1.221 -12.449 1.00 97.62 198 ILE A N 1
ATOM 1598 C CA . ILE A 1 198 ? 3.256 0.309 -13.579 1.00 97.62 198 ILE A CA 1
ATOM 1599 C C . ILE A 1 198 ? 4.598 0.101 -14.271 1.00 97.62 198 ILE A C 1
ATOM 1601 O O . ILE A 1 198 ? 5.336 1.056 -14.518 1.00 97.62 198 ILE A O 1
ATOM 1605 N N . ILE A 1 199 ? 4.928 -1.156 -14.552 1.00 95.31 199 ILE A N 1
ATOM 1606 C CA . ILE A 1 199 ? 6.219 -1.563 -15.108 1.00 95.31 199 ILE A CA 1
ATOM 1607 C C . ILE A 1 199 ? 5.955 -2.467 -16.314 1.00 95.31 199 ILE A C 1
ATOM 1609 O O . ILE A 1 199 ? 5.215 -3.439 -16.178 1.00 95.31 199 ILE A O 1
ATOM 1613 N N . PRO A 1 200 ? 6.545 -2.203 -17.490 1.00 94.25 200 PRO A N 1
ATOM 1614 C CA . PRO A 1 200 ? 6.387 -3.093 -18.637 1.00 94.25 200 PRO A CA 1
ATOM 1615 C C . PRO A 1 200 ? 7.065 -4.447 -18.376 1.00 94.25 200 PRO A C 1
ATOM 1617 O O . PRO A 1 200 ? 8.187 -4.496 -17.866 1.00 94.25 200 PRO A O 1
ATOM 1620 N N . LEU A 1 201 ? 6.402 -5.548 -18.752 1.00 91.25 201 LEU A N 1
ATOM 1621 C CA . LEU A 1 201 ? 6.954 -6.906 -18.639 1.00 91.25 201 LEU A CA 1
ATOM 1622 C C . LEU A 1 201 ? 7.997 -7.222 -19.724 1.00 91.25 201 LEU A C 1
ATOM 1624 O O . LEU A 1 201 ? 8.790 -8.152 -19.580 1.00 91.25 201 LEU A O 1
ATOM 1628 N N . SER A 1 202 ? 8.020 -6.434 -20.797 1.00 89.31 202 SER A N 1
ATOM 1629 C CA . SER A 1 202 ? 8.981 -6.527 -21.895 1.00 89.31 202 SER A CA 1
ATOM 1630 C C . SER A 1 202 ? 9.309 -5.140 -22.437 1.00 89.31 202 SER A C 1
ATOM 1632 O O . SER A 1 202 ? 8.464 -4.250 -22.430 1.00 89.31 202 SER A O 1
ATOM 1634 N N . VAL A 1 203 ? 10.526 -4.968 -22.944 1.00 89.69 203 VAL A N 1
ATOM 1635 C CA . VAL A 1 203 ? 10.965 -3.749 -23.637 1.00 89.69 203 VAL A CA 1
ATOM 1636 C C . VAL A 1 203 ? 11.231 -4.125 -25.089 1.00 89.69 203 VAL A C 1
ATOM 1638 O O . VAL A 1 203 ? 11.871 -5.149 -25.316 1.00 89.69 203 VAL A O 1
ATOM 1641 N N . SER A 1 204 ? 10.715 -3.341 -26.039 1.00 89.44 204 SER A N 1
ATOM 1642 C CA . SER A 1 204 ? 10.962 -3.573 -27.468 1.00 89.44 204 SER A CA 1
ATOM 1643 C C . SER A 1 204 ? 12.436 -3.344 -27.800 1.00 89.44 204 SER A C 1
ATOM 1645 O O . SER A 1 204 ? 13.071 -2.474 -27.202 1.00 89.44 204 SER A O 1
ATOM 1647 N N . ASP A 1 205 ? 12.961 -4.077 -28.780 1.00 88.12 205 ASP A N 1
ATOM 1648 C CA . ASP A 1 205 ? 14.316 -3.855 -29.298 1.00 88.12 205 ASP A CA 1
ATOM 1649 C C . ASP A 1 205 ? 14.447 -2.494 -30.010 1.00 88.12 205 ASP A C 1
ATOM 1651 O O . ASP A 1 205 ? 15.545 -1.953 -30.089 1.00 88.12 205 ASP A O 1
ATOM 1655 N N . ASP A 1 206 ? 13.325 -1.916 -30.454 1.00 92.88 206 ASP A N 1
ATOM 1656 C CA . ASP A 1 206 ? 13.257 -0.589 -31.086 1.00 92.88 206 ASP A CA 1
ATOM 1657 C C . ASP A 1 206 ? 13.162 0.573 -30.074 1.00 92.88 206 ASP A C 1
ATOM 1659 O O . ASP A 1 206 ? 13.042 1.729 -30.475 1.00 92.88 206 ASP A O 1
ATOM 1663 N N . SER A 1 207 ? 13.124 0.292 -28.764 1.00 94.19 207 SER A N 1
ATOM 1664 C CA . SER A 1 207 ? 13.005 1.335 -27.737 1.00 94.19 207 SER A CA 1
ATOM 1665 C C . SER A 1 207 ? 14.329 2.062 -27.509 1.00 94.19 207 SER A C 1
ATOM 1667 O O . SER A 1 207 ? 15.352 1.438 -27.226 1.00 94.19 207 SER A O 1
ATOM 1669 N N . GLU A 1 208 ? 14.278 3.391 -27.508 1.00 96.44 208 GLU A N 1
ATOM 1670 C CA . GLU A 1 208 ? 15.437 4.261 -27.327 1.00 96.44 208 GLU A CA 1
ATOM 1671 C C . GLU A 1 208 ? 15.475 4.875 -25.913 1.00 96.44 208 GLU A C 1
ATOM 1673 O O . GLU A 1 208 ? 14.439 5.060 -25.258 1.00 96.44 208 GLU A O 1
ATOM 1678 N N . PRO A 1 209 ? 16.665 5.209 -25.380 1.00 96.94 209 PRO A N 1
ATOM 1679 C CA . PRO A 1 209 ? 16.766 5.953 -24.132 1.00 96.94 209 PRO A CA 1
ATOM 1680 C C . PRO A 1 209 ? 15.954 7.257 -24.162 1.00 96.94 209 PRO A C 1
ATOM 1682 O O . PRO A 1 209 ? 16.066 8.069 -25.076 1.00 96.94 209 PRO A O 1
ATOM 1685 N N . GLY A 1 210 ? 15.152 7.475 -23.120 1.00 96.88 210 GLY A N 1
ATOM 1686 C CA . GLY A 1 210 ? 14.200 8.584 -23.024 1.00 96.88 210 GLY A CA 1
ATOM 1687 C C . GLY A 1 210 ? 12.753 8.189 -23.324 1.00 96.88 210 GLY A C 1
ATOM 1688 O O . GLY A 1 210 ? 11.847 8.897 -22.875 1.00 96.88 210 GLY A O 1
ATOM 1689 N N . ASP A 1 211 ? 12.520 7.050 -23.979 1.00 97.50 211 ASP A N 1
ATOM 1690 C CA . ASP A 1 211 ? 11.171 6.576 -24.283 1.00 97.50 211 ASP A CA 1
ATOM 1691 C C . ASP A 1 211 ? 10.377 6.260 -23.014 1.00 97.50 211 ASP A C 1
ATOM 1693 O O . ASP A 1 211 ? 10.868 5.610 -22.084 1.00 97.50 211 ASP A O 1
ATOM 1697 N N . ASN A 1 212 ? 9.109 6.684 -22.994 1.00 97.69 212 ASN A N 1
ATOM 1698 C CA . ASN A 1 212 ? 8.143 6.213 -22.009 1.00 97.69 212 ASN A CA 1
ATOM 1699 C C . ASN A 1 212 ? 7.543 4.885 -22.480 1.00 97.69 212 ASN A C 1
ATOM 1701 O O . ASN A 1 212 ? 6.662 4.854 -23.337 1.00 97.69 212 ASN A O 1
ATOM 1705 N N . LEU A 1 213 ? 7.962 3.793 -21.851 1.00 96.56 213 LEU A N 1
ATOM 1706 C CA . LEU A 1 213 ? 7.543 2.428 -22.170 1.00 96.56 213 LEU A CA 1
ATOM 1707 C C . LEU A 1 213 ? 6.066 2.143 -21.833 1.00 96.56 213 LEU A C 1
ATOM 1709 O O . LEU A 1 213 ? 5.547 1.079 -22.164 1.00 96.56 213 LEU A O 1
ATOM 1713 N N . LEU A 1 214 ? 5.380 3.085 -21.177 1.00 97.00 214 LEU A N 1
ATOM 1714 C CA . LEU A 1 214 ? 3.943 3.023 -20.901 1.00 97.00 214 LEU A CA 1
ATOM 1715 C C . LEU A 1 214 ? 3.099 3.814 -21.911 1.00 97.00 214 LEU A C 1
ATOM 1717 O O . LEU A 1 214 ? 1.899 3.946 -21.703 1.00 97.00 214 LEU A O 1
ATOM 1721 N N . ALA A 1 215 ? 3.684 4.343 -22.993 1.00 93.94 215 ALA A N 1
ATOM 1722 C CA . ALA A 1 215 ? 2.964 5.190 -23.952 1.00 93.94 215 ALA A CA 1
ATOM 1723 C C . ALA A 1 215 ? 1.712 4.528 -24.565 1.00 93.94 215 ALA A C 1
ATOM 1725 O O . ALA A 1 215 ? 0.750 5.226 -24.865 1.00 93.94 215 ALA A O 1
ATOM 1726 N N . ASN A 1 216 ? 1.710 3.196 -24.700 1.00 92.62 216 ASN A N 1
ATOM 1727 C CA . ASN A 1 216 ? 0.588 2.414 -25.238 1.00 92.62 216 ASN A CA 1
ATOM 1728 C C . ASN A 1 216 ? -0.241 1.702 -24.150 1.00 92.62 216 ASN A C 1
ATOM 1730 O O . ASN A 1 216 ? -1.081 0.865 -24.465 1.00 92.62 216 ASN A O 1
ATOM 1734 N N . CYS A 1 217 ? 0.009 1.987 -22.870 1.00 95.62 217 CYS A N 1
ATOM 1735 C CA . CYS A 1 217 ? -0.721 1.384 -21.760 1.00 95.62 217 CYS A CA 1
ATOM 1736 C C . CYS A 1 217 ? -1.952 2.239 -21.429 1.00 95.62 217 CYS A C 1
ATOM 1738 O O . CYS A 1 217 ? -1.833 3.295 -20.808 1.00 95.62 217 CYS A O 1
ATOM 1740 N N . GLU A 1 218 ? -3.144 1.779 -21.820 1.00 94.25 218 GLU A N 1
ATOM 1741 C CA . GLU A 1 218 ? -4.398 2.543 -21.677 1.00 94.25 218 GLU A CA 1
ATOM 1742 C C . GLU A 1 218 ? -4.734 2.906 -20.222 1.00 94.25 218 GLU A C 1
ATOM 1744 O O . GLU A 1 218 ? -5.357 3.932 -19.955 1.00 94.25 218 GLU A O 1
ATOM 1749 N N . PHE A 1 219 ? -4.285 2.092 -19.265 1.00 94.12 219 PHE A N 1
ATOM 1750 C CA . PHE A 1 219 ? -4.527 2.292 -17.836 1.00 94.12 219 PHE A CA 1
ATOM 1751 C C . PHE A 1 219 ? -3.330 2.901 -17.087 1.00 94.12 219 PHE A C 1
ATOM 1753 O O . PHE A 1 219 ? -3.355 2.962 -15.856 1.00 94.12 219 PHE A O 1
ATOM 1760 N N . ALA A 1 220 ? -2.292 3.376 -17.790 1.00 93.88 220 ALA A N 1
ATOM 1761 C CA . ALA A 1 220 ? -1.119 3.971 -17.146 1.00 93.88 220 ALA A CA 1
ATOM 1762 C C . ALA A 1 220 ? -1.431 5.272 -16.395 1.00 93.88 220 ALA A C 1
ATOM 1764 O O . ALA A 1 220 ? -0.791 5.558 -15.380 1.00 93.88 220 ALA A O 1
ATOM 1765 N N . ARG A 1 221 ? -2.426 6.039 -16.867 1.00 92.56 221 ARG A N 1
ATOM 1766 C CA . ARG A 1 221 ? -2.742 7.384 -16.357 1.00 92.56 221 ARG A CA 1
ATOM 1767 C C . ARG A 1 221 ? -1.454 8.226 -16.288 1.00 92.56 221 ARG A C 1
ATOM 1769 O O . ARG A 1 221 ? -0.761 8.335 -17.296 1.00 92.56 221 ARG A O 1
ATOM 1776 N N . ASP A 1 222 ? -1.099 8.768 -15.122 1.00 94.50 222 ASP A N 1
ATOM 1777 C CA . ASP A 1 222 ? 0.113 9.582 -14.943 1.00 94.50 222 ASP A CA 1
ATOM 1778 C C . ASP A 1 222 ? 1.380 8.765 -14.628 1.00 94.50 222 ASP A C 1
ATOM 1780 O O . ASP A 1 222 ? 2.462 9.339 -14.454 1.00 94.50 222 ASP A O 1
ATOM 1784 N N . CYS A 1 223 ? 1.283 7.432 -14.563 1.00 97.44 223 CYS A N 1
ATOM 1785 C CA . CYS A 1 223 ? 2.454 6.580 -14.378 1.00 97.44 223 CYS A CA 1
ATOM 1786 C C . CYS A 1 223 ? 3.386 6.675 -15.591 1.00 97.44 223 CYS A C 1
ATOM 1788 O O . CYS A 1 223 ? 2.954 6.743 -16.743 1.00 97.44 223 CYS A O 1
ATOM 1790 N N . LYS A 1 224 ? 4.694 6.615 -15.342 1.00 98.12 224 LYS A N 1
ATOM 1791 C CA . LYS A 1 224 ? 5.718 6.595 -16.398 1.00 98.12 224 LYS A CA 1
ATOM 1792 C C . LYS A 1 224 ? 6.732 5.503 -16.120 1.00 98.12 224 LYS A C 1
ATOM 1794 O O . LYS A 1 224 ? 7.091 5.290 -14.967 1.00 98.12 224 LYS A O 1
ATOM 1799 N N . ALA A 1 225 ? 7.253 4.880 -17.170 1.00 96.94 225 ALA A N 1
ATOM 1800 C CA . ALA A 1 225 ? 8.403 3.986 -17.089 1.00 96.94 225 ALA A CA 1
ATOM 1801 C C . ALA A 1 225 ? 9.389 4.376 -18.192 1.00 96.94 225 ALA A C 1
ATOM 1803 O O . ALA A 1 225 ? 9.218 4.007 -19.348 1.00 96.94 225 ALA A O 1
ATOM 1804 N N . VAL A 1 226 ? 10.395 5.175 -17.841 1.00 97.50 226 VAL A N 1
ATOM 1805 C CA . VAL A 1 226 ? 11.325 5.774 -18.805 1.00 97.50 226 VAL A CA 1
ATOM 1806 C C . VAL A 1 226 ? 12.576 4.914 -18.944 1.00 97.50 226 VAL A C 1
ATOM 1808 O O . VAL A 1 226 ? 13.257 4.662 -17.942 1.00 97.50 226 VAL A O 1
ATOM 1811 N N . LEU A 1 227 ? 12.899 4.496 -20.170 1.00 96.12 227 LEU A N 1
ATOM 1812 C CA . LEU A 1 227 ? 14.153 3.805 -20.477 1.00 96.12 227 LEU A CA 1
ATOM 1813 C C . LEU A 1 227 ? 15.335 4.775 -20.329 1.00 96.12 227 LEU A C 1
ATOM 1815 O O . LEU A 1 227 ? 15.282 5.917 -20.779 1.00 96.12 227 LEU A O 1
ATOM 1819 N N . ARG A 1 228 ? 16.401 4.349 -19.653 1.00 94.94 228 ARG A N 1
ATOM 1820 C CA . ARG A 1 228 ? 17.612 5.148 -19.417 1.00 94.94 228 ARG A CA 1
ATOM 1821 C C . ARG A 1 228 ? 18.758 4.693 -20.316 1.00 94.94 228 ARG A C 1
ATOM 1823 O O . ARG A 1 228 ? 18.771 3.554 -20.771 1.00 94.94 228 ARG A O 1
ATOM 1830 N N . ASP A 1 229 ? 19.755 5.563 -20.477 1.00 94.38 229 ASP A N 1
ATOM 1831 C CA . ASP A 1 229 ? 20.957 5.303 -21.288 1.00 94.38 229 ASP A CA 1
ATOM 1832 C C . ASP A 1 229 ? 21.726 4.047 -20.841 1.00 94.38 229 ASP A C 1
ATOM 1834 O O . ASP A 1 229 ? 22.341 3.362 -21.650 1.00 94.38 229 ASP A O 1
ATOM 1838 N N . ASP A 1 230 ? 21.674 3.709 -19.546 1.00 90.38 230 ASP A N 1
ATOM 1839 C CA . ASP A 1 230 ? 22.295 2.504 -18.976 1.00 90.38 230 ASP A CA 1
ATOM 1840 C C . ASP A 1 230 ? 21.433 1.233 -19.131 1.00 90.38 230 ASP A C 1
ATOM 1842 O O . ASP A 1 230 ? 21.727 0.193 -18.538 1.00 90.38 230 ASP A O 1
ATOM 1846 N N . GLY A 1 231 ? 20.338 1.318 -19.892 1.00 89.50 231 GLY A N 1
ATOM 1847 C CA . GLY A 1 231 ? 19.374 0.246 -20.114 1.00 89.50 231 GLY A CA 1
ATOM 1848 C C . GLY A 1 231 ? 18.440 -0.029 -18.931 1.00 89.50 231 GLY A C 1
ATOM 1849 O O . GLY A 1 231 ? 17.619 -0.948 -19.022 1.00 89.50 231 GLY A O 1
ATOM 1850 N N . SER A 1 232 ? 18.548 0.724 -17.829 1.00 91.50 232 SER A N 1
ATOM 1851 C CA . SER A 1 232 ? 17.621 0.634 -16.697 1.00 91.50 232 SER A CA 1
ATOM 1852 C C . SER A 1 232 ? 16.287 1.319 -16.996 1.00 91.50 232 SER A C 1
ATOM 1854 O O . SER A 1 232 ? 16.189 2.192 -17.855 1.00 91.50 232 SER A O 1
ATOM 1856 N N . ILE A 1 233 ? 15.242 0.929 -16.270 1.00 94.00 233 ILE A N 1
ATOM 1857 C CA . ILE A 1 233 ? 13.916 1.544 -16.353 1.00 94.00 233 ILE A CA 1
ATOM 1858 C C . ILE A 1 233 ? 13.717 2.395 -15.103 1.00 94.00 233 ILE A C 1
ATOM 1860 O O . ILE A 1 233 ? 13.896 1.923 -13.975 1.00 94.00 233 ILE A O 1
ATOM 1864 N N . HIS A 1 234 ? 13.351 3.659 -15.281 1.00 95.94 234 HIS A N 1
ATOM 1865 C CA . HIS A 1 234 ? 13.002 4.545 -14.180 1.00 95.94 234 HIS A CA 1
ATOM 1866 C C . HIS A 1 234 ? 11.503 4.808 -14.159 1.00 95.94 234 HIS A C 1
ATOM 1868 O O . HIS A 1 234 ? 10.965 5.422 -15.078 1.00 95.94 234 HIS A O 1
ATOM 1874 N N . CYS A 1 235 ? 10.852 4.357 -13.097 1.00 96.94 235 CYS A N 1
ATOM 1875 C CA . CYS A 1 235 ? 9.422 4.472 -12.913 1.00 96.94 235 CYS A CA 1
ATOM 1876 C C . CYS A 1 235 ? 9.072 5.729 -12.115 1.00 96.94 235 CYS A C 1
ATOM 1878 O O . CYS A 1 235 ? 9.694 6.025 -11.091 1.00 96.94 235 CYS A O 1
ATOM 1880 N N . THR A 1 236 ? 8.040 6.424 -12.574 1.00 97.06 236 THR A N 1
ATOM 1881 C CA . THR A 1 236 ? 7.318 7.452 -11.831 1.00 97.06 236 THR A CA 1
ATOM 1882 C C . THR A 1 236 ? 5.933 6.896 -11.552 1.00 97.06 236 THR A C 1
ATOM 1884 O O . THR A 1 236 ? 5.188 6.580 -12.477 1.00 97.06 236 THR A O 1
ATOM 1887 N N . ASP A 1 237 ? 5.627 6.723 -10.277 1.00 96.62 237 ASP A N 1
ATOM 1888 C CA . ASP A 1 237 ? 4.345 6.249 -9.782 1.00 96.62 237 ASP A CA 1
ATOM 1889 C C . ASP A 1 237 ? 3.352 7.404 -9.609 1.00 96.62 237 ASP A C 1
ATOM 1891 O O . ASP A 1 237 ? 3.739 8.561 -9.436 1.00 96.62 237 ASP A O 1
ATOM 1895 N N . MET A 1 238 ? 2.066 7.076 -9.617 1.00 95.12 238 MET A N 1
ATOM 1896 C CA . MET A 1 238 ? 0.971 8.032 -9.490 1.00 95.12 238 MET A CA 1
ATOM 1897 C C . MET A 1 238 ? 0.284 7.873 -8.134 1.00 95.12 238 MET A C 1
ATOM 1899 O O . MET A 1 238 ? 0.001 6.754 -7.709 1.00 95.12 238 MET A O 1
ATOM 1903 N N . ARG A 1 239 ? -0.030 8.991 -7.470 1.00 94.56 239 ARG A N 1
ATOM 1904 C CA . ARG A 1 239 ? -0.940 9.000 -6.319 1.00 94.56 239 ARG A CA 1
ATOM 1905 C C . ARG A 1 239 ? -2.367 8.773 -6.813 1.00 94.56 239 ARG A C 1
ATOM 1907 O O . ARG A 1 239 ? -2.822 9.519 -7.671 1.00 94.56 239 ARG A O 1
ATOM 1914 N N . ILE A 1 240 ? -3.065 7.775 -6.274 1.00 92.69 240 ILE A N 1
ATOM 1915 C CA . ILE A 1 240 ? -4.454 7.494 -6.672 1.00 92.69 240 ILE A CA 1
ATOM 1916 C C . ILE A 1 240 ? -5.454 8.294 -5.831 1.00 92.69 240 ILE A C 1
ATOM 1918 O O . ILE A 1 240 ? -6.454 8.760 -6.366 1.00 92.69 240 ILE A O 1
ATOM 1922 N N . CYS A 1 241 ? -5.193 8.457 -4.531 1.00 87.31 241 CYS A N 1
ATOM 1923 C CA . CYS A 1 241 ? -6.084 9.152 -3.604 1.00 87.31 241 CYS A CA 1
ATOM 1924 C C . CYS A 1 241 ? -5.326 10.224 -2.817 1.00 87.31 241 CYS A C 1
ATOM 1926 O O . CYS A 1 241 ? -4.217 9.979 -2.336 1.00 87.31 241 CYS A O 1
ATOM 1928 N N . ASP A 1 242 ? -5.949 11.390 -2.653 1.00 85.50 242 ASP A N 1
ATOM 1929 C CA . ASP A 1 242 ? -5.413 12.499 -1.857 1.00 85.50 242 ASP A CA 1
ATOM 1930 C C . ASP A 1 242 ? -5.701 12.372 -0.356 1.00 85.50 242 ASP A C 1
ATOM 1932 O O . ASP A 1 242 ? -5.167 13.140 0.440 1.00 85.50 242 ASP A O 1
ATOM 1936 N N . VAL A 1 243 ? -6.485 11.374 0.059 1.00 86.25 243 VAL A N 1
ATOM 1937 C CA . VAL A 1 243 ? -6.656 11.032 1.474 1.00 86.25 243 VAL A CA 1
ATOM 1938 C C . VAL A 1 243 ? -5.507 10.125 1.904 1.00 86.25 243 VAL A C 1
ATOM 1940 O O . VAL A 1 243 ? -5.275 9.066 1.315 1.00 86.25 243 VAL A O 1
ATOM 1943 N N . SER A 1 244 ? -4.773 10.536 2.942 1.00 87.81 244 SER A N 1
ATOM 1944 C CA . SER A 1 244 ? -3.695 9.712 3.489 1.00 87.81 244 SER A CA 1
ATOM 1945 C C . SER A 1 244 ? -4.263 8.451 4.131 1.00 87.81 244 SER A C 1
ATOM 1947 O O . SER A 1 244 ? -5.209 8.542 4.914 1.00 87.81 244 SER A O 1
ATOM 1949 N N . MET A 1 245 ? -3.656 7.299 3.864 1.00 90.62 245 MET A N 1
ATOM 1950 C CA . MET A 1 245 ? -4.097 6.025 4.420 1.00 90.62 245 MET A CA 1
ATOM 1951 C C . MET A 1 245 ? -2.950 5.038 4.609 1.00 90.62 245 MET A C 1
ATOM 1953 O O . MET A 1 245 ? -2.003 5.003 3.824 1.00 90.62 245 MET A O 1
ATOM 1957 N N . GLU A 1 246 ? -3.073 4.215 5.643 1.00 91.81 246 GLU A N 1
ATOM 1958 C CA . GLU A 1 246 ? -2.233 3.046 5.908 1.00 91.81 246 GLU A CA 1
ATOM 1959 C C . GLU A 1 246 ? -3.093 1.821 6.212 1.00 91.81 246 GLU A C 1
ATOM 1961 O O . GLU A 1 246 ? -4.321 1.899 6.209 1.00 91.81 246 GLU A O 1
ATOM 1966 N N . PHE A 1 247 ? -2.439 0.685 6.451 1.00 94.50 247 PHE A N 1
ATOM 1967 C CA . PHE A 1 247 ? -3.090 -0.610 6.647 1.00 94.50 247 PHE A CA 1
ATOM 1968 C C . PHE A 1 247 ? -4.036 -0.951 5.480 1.00 94.50 247 PHE A C 1
ATOM 1970 O O . PHE A 1 247 ? -5.230 -1.171 5.698 1.00 94.50 247 PHE A O 1
ATOM 1977 N N . PRO A 1 248 ? -3.528 -0.945 4.228 1.00 97.12 248 PRO A N 1
ATOM 1978 C CA . PRO A 1 248 ? -4.342 -1.217 3.057 1.00 97.12 248 PRO A CA 1
ATOM 1979 C C . PRO A 1 248 ? -4.913 -2.636 3.116 1.00 97.12 248 PRO A C 1
ATOM 1981 O O . PRO A 1 248 ? -4.190 -3.615 3.308 1.00 97.12 248 PRO A O 1
ATOM 1984 N N . ARG A 1 249 ? -6.220 -2.747 2.903 1.00 97.50 249 ARG A N 1
ATOM 1985 C CA . ARG A 1 249 ? -6.966 -4.001 2.805 1.00 97.50 249 ARG A CA 1
ATOM 1986 C C . ARG A 1 249 ? -7.845 -3.975 1.571 1.00 97.50 249 ARG A C 1
ATOM 1988 O O . ARG A 1 249 ? -8.290 -2.927 1.137 1.00 97.50 249 ARG A O 1
ATOM 1995 N N . TYR A 1 250 ? -8.060 -5.132 0.980 1.00 97.62 250 TYR A N 1
ATOM 1996 C CA . TYR A 1 250 ? -8.823 -5.316 -0.250 1.00 97.62 250 TYR A CA 1
ATOM 1997 C C . TYR A 1 250 ? -9.408 -6.728 -0.235 1.00 97.62 250 TYR A C 1
ATOM 1999 O O . TYR A 1 250 ? -9.126 -7.506 0.686 1.00 97.62 250 TYR A O 1
ATOM 2007 N N . CYS A 1 251 ? -10.226 -7.058 -1.230 1.00 97.56 251 CYS A N 1
ATOM 2008 C CA . CYS A 1 251 ? -10.755 -8.406 -1.393 1.00 97.56 251 CYS A CA 1
ATOM 2009 C C . CYS A 1 251 ? -9.605 -9.386 -1.669 1.00 97.56 251 CYS A C 1
ATOM 2011 O O . CYS A 1 251 ? -9.039 -9.412 -2.760 1.00 97.56 251 CYS A O 1
ATOM 2013 N N . TYR A 1 252 ? -9.218 -10.169 -0.659 1.00 94.75 252 TYR A N 1
ATOM 2014 C CA . TYR A 1 252 ? -8.004 -10.987 -0.732 1.00 94.75 252 TYR A CA 1
ATOM 2015 C C . TYR A 1 252 ? -8.130 -12.180 -1.693 1.00 94.75 252 TYR A C 1
ATOM 2017 O O . TYR A 1 252 ? -7.117 -12.687 -2.165 1.00 94.75 252 TYR A O 1
ATOM 2025 N N . ASP A 1 253 ? -9.351 -12.580 -2.053 1.00 95.69 253 ASP A N 1
ATOM 2026 C CA . ASP A 1 253 ? -9.604 -13.574 -3.107 1.00 95.69 253 ASP A CA 1
ATOM 2027 C C . ASP A 1 253 ? -9.136 -13.080 -4.493 1.00 95.69 253 ASP A C 1
ATOM 2029 O O . ASP A 1 253 ? -8.882 -13.882 -5.392 1.00 95.69 253 ASP A O 1
ATOM 2033 N N . LEU A 1 254 ? -8.945 -11.762 -4.642 1.00 97.12 254 LEU A N 1
ATOM 2034 C CA . LEU A 1 254 ? -8.350 -11.105 -5.810 1.00 97.12 254 LEU A CA 1
ATOM 2035 C C . LEU A 1 254 ? -6.868 -10.746 -5.609 1.00 97.12 254 LEU A C 1
ATOM 2037 O O . LEU A 1 254 ? -6.288 -10.005 -6.405 1.00 97.12 254 LEU A O 1
ATOM 2041 N N . ASN A 1 255 ? -6.211 -11.252 -4.561 1.00 97.75 255 ASN A N 1
ATOM 2042 C CA . ASN A 1 255 ? -4.760 -11.122 -4.436 1.00 97.75 255 ASN A CA 1
ATOM 2043 C C . ASN A 1 255 ? -4.085 -11.703 -5.687 1.00 97.75 255 ASN A C 1
ATOM 2045 O O . ASN A 1 255 ? -4.468 -12.773 -6.158 1.00 97.75 255 ASN A O 1
ATOM 2049 N N . MET A 1 256 ? -3.083 -10.994 -6.215 1.00 97.81 256 MET A N 1
ATOM 2050 C CA . MET A 1 256 ? -2.402 -11.308 -7.484 1.00 97.81 256 MET A CA 1
ATOM 2051 C C . MET A 1 256 ? -3.220 -11.047 -8.763 1.00 97.81 256 MET A C 1
ATOM 2053 O O . MET A 1 256 ? -2.691 -11.235 -9.859 1.00 97.81 256 MET A O 1
ATOM 2057 N N . GLN A 1 257 ? -4.463 -10.570 -8.645 1.00 97.94 257 GLN A N 1
ATOM 2058 C CA . GLN A 1 257 ? -5.379 -10.295 -9.758 1.00 97.94 257 GLN A CA 1
ATOM 2059 C C . GLN A 1 257 ? -5.757 -8.806 -9.837 1.00 97.94 257 GLN A C 1
ATOM 2061 O O . GLN A 1 257 ? -5.568 -8.046 -8.885 1.00 97.94 257 GLN A O 1
ATOM 2066 N N . ASP A 1 258 ? -6.279 -8.387 -10.995 1.00 97.38 258 ASP A N 1
ATOM 2067 C CA . ASP A 1 258 ? -6.847 -7.044 -11.173 1.00 97.38 258 ASP A CA 1
ATOM 2068 C C . ASP A 1 258 ? -8.057 -6.861 -10.245 1.00 97.38 258 ASP A C 1
ATOM 2070 O O . ASP A 1 258 ? -8.884 -7.761 -10.104 1.00 97.38 258 ASP A O 1
ATOM 2074 N N . TYR A 1 259 ? -8.138 -5.700 -9.603 1.00 98.00 259 TYR A N 1
ATOM 2075 C CA . TYR A 1 259 ? -9.082 -5.397 -8.526 1.00 98.00 259 TYR A CA 1
ATOM 2076 C C . TYR A 1 259 ? -9.353 -3.888 -8.491 1.00 98.00 259 TYR A C 1
ATOM 2078 O O . TYR A 1 259 ? -8.602 -3.100 -9.084 1.00 98.00 259 TYR A O 1
ATOM 2086 N N . ARG A 1 260 ? -10.429 -3.462 -7.824 1.00 97.69 260 ARG A N 1
ATOM 2087 C CA . ARG A 1 260 ? -10.899 -2.069 -7.896 1.00 97.69 260 ARG A CA 1
ATOM 2088 C C . ARG A 1 260 ? -10.814 -1.308 -6.577 1.00 97.69 260 ARG A C 1
ATOM 2090 O O . ARG A 1 260 ? -10.504 -0.120 -6.625 1.00 97.69 260 ARG A O 1
ATOM 2097 N N . TYR A 1 261 ? -11.049 -1.933 -5.431 1.00 98.56 261 TYR A N 1
ATOM 2098 C CA . TYR A 1 261 ? -11.214 -1.242 -4.156 1.00 98.56 261 TYR A CA 1
ATOM 2099 C C . TYR A 1 261 ? -10.113 -1.567 -3.147 1.00 98.56 261 TYR A C 1
ATOM 2101 O O . TYR A 1 261 ? -9.777 -2.724 -2.889 1.00 98.56 261 TYR A O 1
ATOM 2109 N N . VAL A 1 262 ? -9.597 -0.510 -2.516 1.00 98.31 262 VAL A N 1
ATOM 2110 C CA . VAL A 1 262 ? -8.714 -0.588 -1.345 1.00 98.31 262 VAL A CA 1
ATOM 2111 C C . VAL A 1 262 ? -9.331 0.190 -0.195 1.00 98.31 262 VAL A C 1
ATOM 2113 O O . VAL A 1 262 ? -9.765 1.325 -0.359 1.00 98.31 262 VAL A O 1
ATOM 2116 N N . TYR A 1 263 ? -9.307 -0.404 0.986 1.00 98.00 263 TYR A N 1
ATOM 2117 C CA . TYR A 1 263 ? -9.701 0.177 2.257 1.00 98.00 263 TYR A CA 1
ATOM 2118 C C . TYR A 1 263 ? -8.465 0.479 3.094 1.00 98.00 263 TYR A C 1
ATOM 2120 O O . TYR A 1 263 ? -7.497 -0.277 3.047 1.00 98.00 263 TYR A O 1
ATOM 2128 N N . GLY A 1 264 ? -8.476 1.538 3.894 1.00 95.38 264 GLY A N 1
ATOM 2129 C CA . GLY A 1 264 ? -7.380 1.799 4.827 1.00 95.38 264 GLY A CA 1
ATOM 2130 C C . GLY A 1 264 ? -7.725 2.799 5.911 1.00 95.38 264 GLY A C 1
ATOM 2131 O O . GLY A 1 264 ? -8.732 3.503 5.831 1.00 95.38 264 GLY A O 1
ATOM 2132 N N . SER A 1 265 ? -6.869 2.852 6.926 1.00 91.31 265 SER A N 1
ATOM 2133 C CA . SER A 1 265 ? -7.019 3.736 8.077 1.00 91.31 265 SER A CA 1
ATOM 2134 C C . SER A 1 265 ? -6.327 5.070 7.842 1.00 91.31 265 SER A C 1
ATOM 2136 O O . SER A 1 265 ? -5.154 5.131 7.467 1.00 91.31 265 SER A O 1
ATOM 2138 N N . VAL A 1 266 ? -7.033 6.152 8.139 1.00 86.06 266 VAL A N 1
ATOM 2139 C CA . VAL A 1 266 ? -6.507 7.515 8.126 1.00 86.06 266 VAL A CA 1
ATOM 2140 C C . VAL A 1 266 ? -5.843 7.789 9.478 1.00 86.06 266 VAL A C 1
ATOM 2142 O O . VAL A 1 266 ? -6.504 8.016 10.492 1.00 86.06 266 VAL A O 1
ATOM 2145 N N . LEU A 1 267 ? -4.509 7.738 9.507 1.00 73.12 267 LEU A N 1
ATOM 2146 C CA . LEU A 1 267 ? -3.724 7.930 10.738 1.00 73.12 267 LEU A CA 1
ATOM 2147 C C . LEU A 1 267 ? -3.409 9.405 11.035 1.00 73.12 267 LEU A C 1
ATOM 2149 O O . LEU A 1 267 ? -3.118 9.759 12.179 1.00 73.12 267 LEU A O 1
ATOM 2153 N N . PHE A 1 268 ? -3.475 10.265 10.017 1.00 65.06 268 PHE A N 1
ATOM 2154 C CA . PHE A 1 268 ? -3.121 11.680 10.095 1.00 65.06 268 PHE A CA 1
ATOM 2155 C C . PHE A 1 268 ? -4.306 12.535 9.667 1.00 65.06 268 PHE A C 1
ATOM 2157 O O . PHE A 1 268 ? -4.946 12.248 8.661 1.00 65.06 268 PHE A O 1
ATOM 2164 N N . HIS A 1 269 ? -4.579 13.596 10.422 1.00 57.94 269 HIS A N 1
ATOM 2165 C CA . HIS A 1 269 ? -5.630 14.558 10.093 1.00 57.94 269 HIS A CA 1
ATOM 2166 C C . HIS A 1 269 ? -4.994 15.791 9.465 1.00 57.94 269 HIS A C 1
ATOM 2168 O O . HIS A 1 269 ? -3.960 16.262 9.939 1.00 57.94 269 HIS A O 1
ATOM 2174 N N . GLU A 1 270 ? -5.608 16.316 8.411 1.00 49.16 270 GLU A N 1
ATOM 2175 C CA . GLU A 1 270 ? -5.298 17.656 7.929 1.00 49.16 270 GLU A CA 1
ATOM 2176 C C . GLU A 1 270 ? -6.197 18.645 8.666 1.00 49.16 270 GLU A C 1
ATOM 2178 O O . GLU A 1 270 ? -7.407 18.689 8.451 1.00 49.16 270 GLU A O 1
ATOM 2183 N N . GLU A 1 271 ? -5.611 19.459 9.543 1.00 42.97 271 GLU A N 1
ATOM 2184 C CA . GLU A 1 271 ? -6.222 20.750 9.834 1.00 42.97 271 GLU A CA 1
ATOM 2185 C C . GLU A 1 271 ? -6.104 21.564 8.547 1.00 42.97 271 GLU A C 1
ATOM 2187 O O . GLU A 1 271 ? -5.008 21.956 8.147 1.00 42.97 271 GLU A O 1
ATOM 2192 N N . SER A 1 272 ? -7.228 21.715 7.845 1.00 37.66 272 SER A N 1
ATOM 2193 C CA . SER A 1 272 ? -7.320 22.408 6.562 1.00 37.66 272 SER A CA 1
ATOM 2194 C C . SER A 1 272 ? -6.451 23.664 6.537 1.00 37.66 272 SER A C 1
ATOM 2196 O O . SER A 1 272 ? -6.550 24.522 7.421 1.00 37.66 272 SER A O 1
ATOM 2198 N N . GLU A 1 273 ? -5.625 23.774 5.502 1.00 34.75 273 GLU A N 1
ATOM 2199 C CA . GLU A 1 273 ? -4.780 24.924 5.234 1.00 34.75 273 GLU A CA 1
ATOM 2200 C C . GLU A 1 273 ? -5.563 26.242 5.353 1.00 34.75 273 GLU A C 1
ATOM 2202 O O . GLU A 1 273 ? -6.427 26.538 4.538 1.00 34.75 273 GLU A O 1
ATOM 2207 N N . LYS A 1 274 ? -5.182 27.059 6.342 1.00 29.88 274 LYS A N 1
ATOM 2208 C CA . LYS A 1 274 ? -5.524 28.482 6.523 1.00 29.88 274 LYS A CA 1
ATOM 2209 C C . LYS A 1 274 ? -7.029 28.812 6.661 1.00 29.88 274 LYS A C 1
ATOM 2211 O O . LYS A 1 274 ? -7.818 28.593 5.744 1.00 29.88 274 LYS A O 1
ATOM 2216 N N . PRO A 1 275 ? -7.442 29.530 7.723 1.00 28.59 275 PRO A N 1
ATOM 2217 C CA . PRO A 1 275 ? -8.756 30.165 7.735 1.00 28.59 275 PRO A CA 1
ATOM 2218 C C . PRO A 1 275 ? -8.797 31.242 6.635 1.00 28.59 275 PRO A C 1
ATOM 2220 O O . PRO A 1 275 ? -8.209 32.310 6.791 1.00 28.59 275 PRO A O 1
ATOM 2223 N N . GLY A 1 276 ? -9.453 30.964 5.502 1.00 28.84 276 GLY A N 1
ATOM 2224 C CA . GLY A 1 276 ? -9.769 32.005 4.515 1.00 28.84 276 GLY A CA 1
ATOM 2225 C C . GLY A 1 276 ? -9.764 31.644 3.030 1.00 28.84 276 GLY A C 1
ATOM 2226 O O . GLY A 1 276 ? -10.191 32.485 2.247 1.00 28.84 276 GLY A O 1
ATOM 2227 N N . VAL A 1 277 ? -9.346 30.448 2.602 1.00 25.39 277 VAL A N 1
ATOM 2228 C CA . VAL A 1 277 ? -9.437 30.065 1.176 1.00 25.39 277 VAL A CA 1
ATOM 2229 C C . VAL A 1 277 ? -10.096 28.698 1.046 1.00 25.39 277 VAL A C 1
ATOM 2231 O O . VAL A 1 277 ? -9.464 27.676 0.823 1.00 25.39 277 VAL A O 1
ATOM 2234 N N . CYS A 1 278 ? -11.413 28.697 1.229 1.00 25.53 278 CYS A N 1
ATOM 2235 C CA . CYS A 1 278 ? -12.269 27.560 0.939 1.00 25.53 278 CYS A CA 1
ATOM 2236 C C . CYS A 1 278 ? -12.671 27.650 -0.541 1.00 25.53 278 CYS A C 1
ATOM 2238 O O . CYS A 1 278 ? -13.543 28.444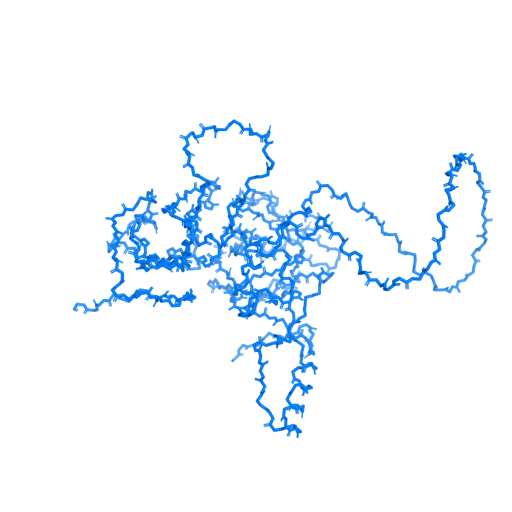 -0.899 1.00 25.53 278 CYS A O 1
ATOM 2240 N N . SER A 1 279 ? -12.035 26.864 -1.411 1.00 22.17 279 SER A N 1
ATOM 2241 C CA . SER A 1 279 ? -12.563 26.615 -2.756 1.00 22.17 279 SER A CA 1
ATOM 2242 C C . SER A 1 279 ? -13.761 25.672 -2.636 1.00 22.17 279 SER A C 1
ATOM 2244 O O . SER A 1 279 ? -13.632 24.459 -2.696 1.00 22.17 279 SER A O 1
ATOM 2246 N N . VAL A 1 280 ? -14.916 26.277 -2.357 1.00 28.34 280 VAL A N 1
ATOM 2247 C CA . VAL A 1 280 ? -16.282 25.873 -2.727 1.00 28.34 280 VAL A CA 1
ATOM 2248 C C . VAL A 1 280 ? -16.514 24.366 -2.935 1.00 28.34 280 VAL A C 1
ATOM 2250 O O . VAL A 1 280 ? -16.721 23.922 -4.055 1.00 28.34 280 VAL A O 1
ATOM 2253 N N . VAL A 1 281 ? -16.617 23.616 -1.836 1.00 24.45 281 VAL A N 1
ATOM 2254 C CA . VAL A 1 281 ? -17.807 22.799 -1.523 1.00 24.45 281 VAL A CA 1
ATOM 2255 C C . VAL A 1 281 ? -18.026 22.909 -0.016 1.00 24.45 281 VAL A C 1
ATOM 2257 O O . VAL A 1 281 ? -17.443 22.200 0.797 1.00 24.45 281 VAL A O 1
ATOM 2260 N N . THR A 1 282 ? -18.840 23.883 0.376 1.00 25.20 282 THR A N 1
ATOM 2261 C CA . THR A 1 282 ? -19.233 24.099 1.766 1.00 25.20 282 THR A CA 1
ATOM 2262 C C . THR A 1 282 ? -20.266 23.044 2.167 1.00 25.20 282 THR A C 1
ATOM 2264 O O . THR A 1 282 ? -21.461 23.254 1.976 1.00 25.20 282 THR A O 1
ATOM 2267 N N . ILE A 1 283 ? -19.839 21.930 2.764 1.00 27.62 283 ILE A N 1
ATOM 2268 C CA . ILE A 1 283 ? -20.733 21.152 3.631 1.00 27.62 283 ILE A CA 1
ATOM 2269 C C . ILE A 1 283 ? -20.674 21.813 5.009 1.00 27.62 283 ILE A C 1
ATOM 2271 O O . ILE A 1 283 ? -19.689 21.716 5.735 1.00 27.62 283 ILE A O 1
ATOM 2275 N N . ARG A 1 284 ? -21.726 22.566 5.344 1.00 27.23 284 ARG A N 1
ATOM 2276 C CA . ARG A 1 284 ? -21.921 23.148 6.675 1.00 27.23 284 ARG A CA 1
ATOM 2277 C C . ARG A 1 284 ? -22.200 22.030 7.683 1.00 27.23 284 ARG A C 1
ATOM 2279 O O . ARG A 1 284 ? -23.357 21.688 7.876 1.00 27.23 284 ARG A O 1
ATOM 2286 N N . TYR A 1 285 ? -21.179 21.534 8.370 1.00 30.86 285 TYR A N 1
ATOM 2287 C CA . TYR A 1 285 ? -21.343 20.923 9.689 1.00 30.86 285 TYR A CA 1
ATOM 2288 C C . TYR A 1 285 ? -20.206 21.384 10.606 1.00 30.86 285 TYR A C 1
ATOM 2290 O O . TYR A 1 285 ? -19.039 21.403 10.227 1.00 30.86 285 TYR A O 1
ATOM 2298 N N . GLN A 1 286 ? -20.577 21.831 11.805 1.00 30.28 286 GLN A N 1
ATOM 2299 C CA . GLN A 1 286 ? -19.665 22.197 12.885 1.00 30.28 286 GLN A CA 1
ATOM 2300 C C . GLN A 1 286 ? -18.997 20.929 13.434 1.00 30.28 286 GLN A C 1
ATOM 2302 O O . GLN A 1 286 ? -19.495 20.352 14.390 1.00 30.28 286 GLN A O 1
ATOM 2307 N N . ASN A 1 287 ? -17.923 20.469 12.797 1.00 34.59 287 ASN A N 1
ATOM 2308 C CA . ASN A 1 287 ? -16.857 19.649 13.381 1.00 34.59 287 ASN A CA 1
ATOM 2309 C C . ASN A 1 287 ? -15.787 19.445 12.295 1.00 34.59 287 ASN A C 1
ATOM 2311 O O . ASN A 1 287 ? -16.153 19.061 11.183 1.00 34.59 287 ASN A O 1
ATOM 2315 N N . PRO A 1 288 ? -14.492 19.716 12.546 1.00 40.94 288 PRO A N 1
ATOM 2316 C CA . PRO A 1 288 ? -13.455 19.375 11.578 1.00 40.94 288 PRO A CA 1
ATOM 2317 C C . PRO A 1 288 ? -13.499 17.860 11.339 1.00 40.94 288 PRO A C 1
ATOM 2319 O O . PRO A 1 288 ? -13.424 17.066 12.269 1.00 40.94 288 PRO A O 1
ATOM 2322 N N . LEU A 1 289 ? -13.752 17.482 10.088 1.00 44.44 289 LEU A N 1
ATOM 2323 C CA . LEU A 1 289 ? -14.086 16.132 9.640 1.00 44.44 289 LEU A CA 1
ATOM 2324 C C . LEU A 1 289 ? -12.921 15.167 9.889 1.00 44.44 289 LEU A C 1
ATOM 2326 O O . LEU A 1 289 ? -11.971 15.105 9.113 1.00 44.44 289 LEU A O 1
ATOM 2330 N N . PHE A 1 290 ? -12.999 14.391 10.965 1.00 53.19 290 PHE A N 1
ATOM 2331 C CA . PHE A 1 290 ? -11.984 13.404 11.303 1.00 53.19 290 PHE A CA 1
ATOM 2332 C C . PHE A 1 290 ? -12.252 12.082 10.556 1.00 53.19 290 PHE A C 1
ATOM 2334 O O . PHE A 1 290 ? -12.855 11.159 11.098 1.00 53.19 290 PHE A O 1
ATOM 2341 N N . GLY A 1 291 ? -11.843 11.979 9.290 1.00 57.56 291 GLY A N 1
ATOM 2342 C CA . GLY A 1 291 ? -11.934 10.715 8.544 1.00 57.56 291 GLY A CA 1
ATOM 2343 C C . GLY A 1 291 ? -11.139 9.607 9.242 1.00 57.56 291 GLY A C 1
ATOM 2344 O O . GLY A 1 291 ? -10.034 9.866 9.715 1.00 57.56 291 GLY A O 1
ATOM 2345 N N . LEU A 1 292 ? -11.693 8.396 9.347 1.00 74.06 292 LEU A N 1
ATOM 2346 C CA . LEU A 1 292 ? -11.011 7.260 9.982 1.00 74.06 292 LEU A CA 1
ATOM 2347 C C . LEU A 1 292 ? -10.725 6.124 9.020 1.00 74.06 292 LEU A C 1
ATOM 2349 O O . LEU A 1 292 ? -9.627 5.579 9.070 1.00 74.06 292 LEU A O 1
ATOM 2353 N N . ILE A 1 293 ? -11.685 5.781 8.162 1.00 91.69 293 ILE A N 1
ATOM 2354 C CA . ILE A 1 293 ? -11.544 4.708 7.179 1.00 91.69 293 ILE A CA 1
ATOM 2355 C C . ILE A 1 293 ? -11.903 5.258 5.813 1.00 91.69 293 ILE A C 1
ATOM 2357 O O . ILE A 1 293 ? -12.957 5.869 5.644 1.00 91.69 293 ILE A O 1
ATOM 2361 N N . VAL A 1 294 ? -11.027 5.035 4.843 1.00 93.88 294 VAL A N 1
ATOM 2362 C CA . VAL A 1 294 ? -11.245 5.406 3.447 1.00 93.88 294 VAL A CA 1
ATOM 2363 C C . VAL A 1 294 ? -11.392 4.149 2.604 1.00 93.88 294 VAL A C 1
ATOM 2365 O O . VAL A 1 294 ? -10.652 3.188 2.799 1.00 93.88 294 VAL A O 1
ATOM 2368 N N . LYS A 1 295 ? -12.343 4.172 1.672 1.00 97.62 295 LYS A N 1
ATOM 2369 C CA . LYS A 1 295 ? -12.447 3.269 0.526 1.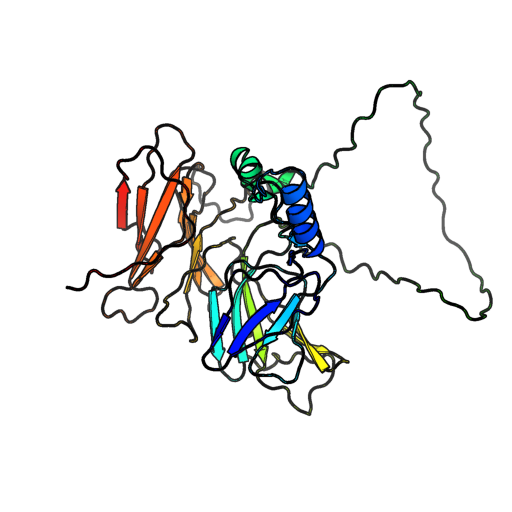00 97.62 295 LYS A CA 1
ATOM 2370 C C . LYS A 1 295 ? -12.008 4.040 -0.709 1.00 97.62 295 LYS A C 1
ATOM 2372 O O . LYS A 1 295 ? -12.545 5.109 -0.985 1.00 97.62 295 LYS A O 1
ATOM 2377 N N . VAL A 1 296 ? -11.059 3.502 -1.456 1.00 97.31 296 VAL A N 1
ATOM 2378 C CA . VAL A 1 296 ? -10.518 4.096 -2.679 1.00 97.31 296 VAL A CA 1
ATOM 2379 C C . VAL A 1 296 ? -10.909 3.229 -3.865 1.00 97.31 296 VAL A C 1
ATOM 2381 O O . VAL A 1 296 ? -10.614 2.037 -3.874 1.00 97.31 296 VAL A O 1
ATOM 2384 N N . ASP A 1 297 ? -11.536 3.836 -4.871 1.00 96.69 297 ASP A N 1
ATOM 2385 C CA . ASP A 1 297 ? -11.740 3.248 -6.194 1.00 96.69 297 ASP A CA 1
ATOM 2386 C C . ASP A 1 297 ? -10.489 3.498 -7.043 1.00 96.69 297 ASP A C 1
ATOM 2388 O O . ASP A 1 297 ? -10.237 4.612 -7.505 1.00 96.69 297 ASP A O 1
ATOM 2392 N N . LEU A 1 298 ? -9.681 2.462 -7.250 1.00 95.81 298 LEU A N 1
ATOM 2393 C CA . LEU A 1 298 ? -8.420 2.546 -7.983 1.00 95.81 298 LEU A CA 1
ATOM 2394 C C . LEU A 1 298 ? -8.605 2.765 -9.487 1.00 95.81 298 LEU A C 1
ATOM 2396 O O . LEU A 1 298 ? -7.671 3.200 -10.167 1.00 95.81 298 LEU A O 1
ATOM 2400 N N . LYS A 1 299 ? -9.792 2.456 -10.018 1.00 91.38 299 LYS A N 1
ATOM 2401 C CA . LYS A 1 299 ? -10.099 2.599 -11.439 1.00 91.38 299 LYS A CA 1
ATOM 2402 C C . LYS A 1 299 ? -10.483 4.039 -11.750 1.00 91.38 299 LYS A C 1
ATOM 2404 O O . LYS A 1 299 ? -9.835 4.681 -12.575 1.00 91.38 299 LYS A O 1
ATOM 2409 N N . GLU A 1 300 ? -11.473 4.560 -11.034 1.00 88.56 300 GLU A N 1
ATOM 2410 C CA . GLU A 1 300 ? -12.001 5.910 -11.262 1.00 88.56 300 GLU A CA 1
ATOM 2411 C C . GLU A 1 300 ? -11.198 6.990 -10.508 1.00 88.56 300 GLU A C 1
ATOM 2413 O O . GLU A 1 300 ? -11.185 8.153 -10.902 1.00 88.56 300 GLU A O 1
ATOM 2418 N N . GLY A 1 301 ? -10.460 6.624 -9.453 1.00 84.88 301 GLY A N 1
ATOM 2419 C CA . GLY A 1 301 ? -9.723 7.556 -8.584 1.00 84.88 301 GLY A CA 1
ATOM 2420 C C . GLY A 1 301 ? -10.594 8.274 -7.544 1.00 84.88 301 GLY A C 1
ATOM 2421 O O . GLY A 1 301 ? -10.113 9.171 -6.854 1.00 84.88 301 GLY A O 1
ATOM 2422 N N . ASN A 1 302 ? -11.869 7.900 -7.426 1.00 90.00 302 ASN A N 1
ATOM 2423 C CA . ASN A 1 302 ? -12.777 8.437 -6.412 1.00 90.00 302 ASN A CA 1
ATOM 2424 C C . ASN A 1 302 ? -12.572 7.733 -5.063 1.00 90.00 302 ASN A C 1
ATOM 2426 O O . ASN A 1 302 ? -11.975 6.659 -4.987 1.00 90.00 302 ASN A O 1
ATOM 2430 N N . HIS A 1 303 ? -13.079 8.329 -3.987 1.00 93.38 303 HIS A N 1
ATOM 2431 C CA . HIS A 1 303 ? -13.001 7.740 -2.655 1.00 93.38 303 HIS A CA 1
ATOM 2432 C C . HIS A 1 303 ? -14.227 8.082 -1.806 1.00 93.38 303 HIS A C 1
ATOM 2434 O O . HIS A 1 303 ? -14.880 9.105 -2.010 1.00 93.38 303 HIS A O 1
ATOM 2440 N N . GLU A 1 304 ? -14.498 7.228 -0.827 1.00 92.81 304 GLU A N 1
ATOM 2441 C CA . GLU A 1 304 ? -15.532 7.404 0.188 1.00 92.81 304 GLU A CA 1
ATOM 2442 C C . GLU A 1 304 ? -14.899 7.273 1.571 1.00 92.81 304 GLU A C 1
ATOM 2444 O O . GLU A 1 304 ? -13.995 6.462 1.779 1.00 92.81 304 GLU A O 1
ATOM 2449 N N . VAL A 1 305 ? -15.357 8.081 2.526 1.00 90.50 305 VAL A N 1
ATOM 2450 C CA . VAL A 1 305 ? -14.779 8.137 3.871 1.00 90.50 305 VAL A CA 1
ATOM 2451 C C . VAL A 1 305 ? -15.868 7.903 4.901 1.00 90.50 305 VAL A C 1
ATOM 2453 O O . VAL A 1 305 ? -16.920 8.540 4.861 1.00 90.50 305 VAL A O 1
ATOM 2456 N N . TRP A 1 306 ? -15.581 7.021 5.852 1.00 91.00 306 TRP A N 1
ATOM 2457 C CA . TRP A 1 306 ? -16.329 6.923 7.096 1.00 91.00 306 TRP A CA 1
ATOM 2458 C C . TRP A 1 306 ? -15.649 7.782 8.174 1.00 91.00 306 TRP A C 1
ATOM 2460 O O . TRP A 1 306 ? -14.420 7.763 8.331 1.00 91.00 306 TRP A O 1
ATOM 2470 N N . TYR A 1 307 ? -16.452 8.564 8.895 1.00 84.00 307 TYR A N 1
ATOM 2471 C CA . TYR A 1 307 ? -16.004 9.580 9.851 1.00 84.00 307 TYR A CA 1
ATOM 2472 C C . TYR A 1 307 ? -16.347 9.166 11.289 1.00 84.00 307 TYR A C 1
ATOM 2474 O O . TYR A 1 307 ? -17.454 8.693 11.529 1.00 84.00 307 TYR A O 1
ATOM 2482 N N . LYS A 1 308 ? -15.420 9.393 12.235 1.00 71.75 308 LYS A N 1
ATOM 2483 C CA . LYS A 1 308 ? -15.667 9.234 13.687 1.00 71.75 308 LYS A CA 1
ATOM 2484 C C . LYS A 1 308 ? -16.618 10.268 14.258 1.00 71.75 308 LYS A C 1
ATOM 2486 O O . LYS A 1 308 ? -16.742 11.381 13.744 1.00 71.75 308 LYS A O 1
ATOM 2491 N N . ASP A 1 309 ? -17.090 9.933 15.451 1.00 77.25 309 ASP A N 1
ATOM 2492 C CA . ASP A 1 309 ? -17.787 10.826 16.364 1.00 77.25 309 ASP A CA 1
ATOM 2493 C C . ASP A 1 309 ? -16.853 11.868 17.029 1.00 77.25 309 ASP A C 1
ATOM 2495 O O . ASP A 1 309 ? -17.281 12.995 17.287 1.00 77.25 309 ASP A O 1
ATOM 2499 N N . SER A 1 310 ? -15.578 11.540 17.304 1.00 78.25 310 SER A N 1
ATOM 2500 C CA . SER A 1 310 ? -14.677 12.387 18.119 1.00 78.25 310 SER A CA 1
ATOM 2501 C C . SER A 1 310 ? -13.220 12.387 17.660 1.00 78.25 310 SER A C 1
ATOM 2503 O O . SER A 1 310 ? -12.683 11.326 17.391 1.00 78.25 310 SER A O 1
ATOM 2505 N N . ALA A 1 311 ? -12.533 13.541 17.687 1.00 74.19 311 ALA A N 1
ATOM 2506 C CA . ALA A 1 311 ? -11.111 13.749 17.341 1.00 74.19 311 ALA A CA 1
ATOM 2507 C C . ALA A 1 311 ? -10.109 12.799 18.026 1.00 74.19 311 ALA A C 1
ATOM 2509 O O . ALA A 1 311 ? -9.036 12.512 17.467 1.00 74.19 311 ALA A O 1
ATOM 2510 N N . ASP A 1 312 ? -10.460 12.355 19.231 1.00 79.19 312 ASP A N 1
ATOM 2511 C CA . ASP A 1 312 ? -9.653 11.528 20.131 1.00 79.19 312 ASP A CA 1
ATOM 2512 C C . ASP A 1 312 ? -9.670 10.039 19.760 1.00 79.19 312 ASP A C 1
ATOM 2514 O O . ASP A 1 312 ? -8.904 9.247 20.309 1.00 79.19 312 ASP A O 1
ATOM 2518 N N . GLU A 1 313 ? -10.511 9.657 18.801 1.00 82.75 313 GLU A N 1
ATOM 2519 C CA . GLU A 1 313 ? -10.605 8.290 18.304 1.00 82.75 313 GLU A CA 1
ATOM 2520 C C . GLU A 1 313 ? -9.524 7.970 17.262 1.00 82.75 313 GLU A C 1
ATOM 2522 O O . GLU A 1 313 ? -9.150 8.794 16.420 1.00 82.75 313 GLU A O 1
ATOM 2527 N N . LEU A 1 314 ? -9.026 6.740 17.298 1.00 81.94 314 LEU A N 1
ATOM 2528 C CA . LEU A 1 314 ? -8.037 6.178 16.389 1.00 81.94 314 LEU A CA 1
ATOM 2529 C C . LEU A 1 314 ? -8.545 4.825 15.894 1.00 81.94 314 LEU A C 1
ATOM 2531 O O . LEU A 1 314 ? -8.920 3.969 16.696 1.00 81.94 314 LEU A O 1
ATOM 2535 N N . CYS A 1 315 ? -8.508 4.615 14.582 1.00 85.25 315 CYS A N 1
ATOM 2536 C CA . CYS A 1 315 ? -8.830 3.324 13.988 1.00 85.25 315 CYS A CA 1
ATOM 2537 C C . CYS A 1 315 ? -7.610 2.420 13.909 1.00 85.25 315 CYS A C 1
ATOM 2539 O O . CYS A 1 315 ? -6.528 2.847 13.502 1.00 85.25 315 CYS A O 1
ATOM 2541 N N . GLY A 1 316 ? -7.831 1.146 14.216 1.00 88.44 316 GLY A N 1
ATOM 2542 C CA . GLY A 1 316 ? -6.989 0.065 13.727 1.00 88.44 316 GLY A CA 1
ATOM 2543 C C . GLY A 1 316 ? -7.239 -0.224 12.244 1.00 88.44 316 GLY A C 1
ATOM 2544 O O . GLY A 1 316 ? -7.959 0.503 11.557 1.00 88.44 316 GLY A O 1
ATOM 2545 N N . GLU A 1 317 ? -6.639 -1.306 11.759 1.00 93.50 317 GLU A N 1
ATOM 2546 C CA . GLU A 1 317 ? -6.805 -1.822 10.395 1.00 93.50 317 GLU A CA 1
ATOM 2547 C C . GLU A 1 317 ? -8.277 -2.192 10.086 1.00 93.50 317 GLU A C 1
ATOM 2549 O O . GLU A 1 317 ? -8.900 -2.894 10.891 1.00 93.50 317 GLU A O 1
ATOM 2554 N N . PRO A 1 318 ? -8.846 -1.777 8.930 1.00 95.50 318 PRO A N 1
ATOM 2555 C CA . PRO A 1 318 ? -10.178 -2.198 8.510 1.00 95.50 318 PRO A CA 1
ATOM 2556 C C . PRO A 1 318 ? -10.165 -3.624 7.969 1.00 95.50 318 PRO A C 1
ATOM 2558 O O . PRO A 1 318 ? -9.628 -3.903 6.899 1.00 95.50 318 PRO A O 1
ATOM 2561 N N . ILE A 1 319 ? -10.806 -4.545 8.678 1.00 95.75 319 ILE A N 1
ATOM 2562 C CA . ILE A 1 319 ? -10.842 -5.949 8.275 1.00 95.75 319 ILE A CA 1
ATOM 2563 C C . ILE A 1 319 ? -12.033 -6.160 7.341 1.00 95.75 319 ILE A C 1
ATOM 2565 O O . ILE A 1 319 ? -13.169 -6.234 7.805 1.00 95.75 319 ILE A O 1
ATOM 2569 N N . LEU A 1 320 ? -11.777 -6.282 6.038 1.00 97.31 320 LEU A N 1
ATOM 2570 C CA . LEU A 1 320 ? -12.807 -6.677 5.078 1.00 97.31 320 LEU A CA 1
ATOM 2571 C C . LEU A 1 320 ? -13.229 -8.134 5.309 1.00 97.31 320 LEU A C 1
ATOM 2573 O O . LEU A 1 320 ? -12.396 -9.042 5.346 1.00 97.31 320 LEU A O 1
ATOM 2577 N N . VAL A 1 321 ? -14.536 -8.332 5.441 1.00 97.19 321 VAL A N 1
ATOM 2578 C CA . VAL A 1 321 ? -15.212 -9.626 5.475 1.00 97.19 321 VAL A CA 1
ATOM 2579 C C . VAL A 1 321 ? -16.265 -9.608 4.379 1.00 97.19 321 VAL A C 1
ATOM 2581 O O . VAL A 1 321 ? -17.339 -9.025 4.545 1.00 97.19 321 VAL A O 1
ATOM 2584 N N . ASN A 1 322 ? -15.944 -10.228 3.248 1.00 96.38 322 ASN A N 1
ATOM 2585 C CA . ASN A 1 322 ? -16.891 -10.378 2.154 1.00 96.38 322 ASN A CA 1
ATOM 2586 C C . ASN A 1 322 ? -18.101 -11.227 2.586 1.00 96.38 322 ASN A C 1
ATOM 2588 O O . ASN A 1 322 ? -17.989 -12.139 3.414 1.00 96.38 322 ASN A O 1
ATOM 2592 N N . ARG A 1 323 ? -19.278 -10.914 2.034 1.00 95.50 323 ARG A N 1
ATOM 2593 C CA . ARG A 1 323 ? -20.492 -11.721 2.213 1.00 95.50 323 ARG A CA 1
ATOM 2594 C C . ARG A 1 323 ? -20.237 -13.128 1.647 1.00 95.50 323 ARG A C 1
ATOM 2596 O O . ARG A 1 323 ? -19.566 -13.242 0.626 1.00 95.50 323 ARG A O 1
ATOM 2603 N N . PRO A 1 324 ? -20.779 -14.204 2.244 1.00 93.62 324 PRO A N 1
ATOM 2604 C CA . PRO A 1 324 ? -20.796 -15.503 1.578 1.00 93.62 324 PRO A CA 1
ATOM 2605 C C . PRO A 1 324 ? -21.395 -15.385 0.171 1.00 93.62 324 PRO A C 1
ATOM 2607 O O . PRO A 1 324 ? -22.390 -14.677 -0.010 1.00 93.62 324 PRO A O 1
ATOM 2610 N N . ASP A 1 325 ? -20.775 -16.053 -0.802 1.00 93.50 325 ASP A N 1
ATOM 2611 C CA . ASP A 1 325 ? -21.214 -16.077 -2.203 1.00 93.50 325 ASP A CA 1
ATOM 2612 C C . ASP A 1 325 ? -21.359 -14.677 -2.832 1.00 93.50 325 ASP A C 1
ATOM 2614 O O . ASP A 1 325 ? -22.269 -14.418 -3.624 1.00 93.50 325 ASP A O 1
ATOM 2618 N N . TYR A 1 326 ? -20.490 -13.741 -2.439 1.00 96.81 326 TYR A N 1
ATOM 2619 C CA . TYR A 1 326 ? -20.431 -12.420 -3.050 1.00 96.81 326 TYR A CA 1
ATOM 2620 C C . TYR A 1 326 ? -20.093 -12.498 -4.548 1.00 96.81 326 TYR A C 1
ATOM 2622 O O . TYR A 1 326 ? -19.437 -13.425 -5.022 1.00 96.81 326 TYR A O 1
ATOM 2630 N N . THR A 1 327 ? -20.551 -11.496 -5.286 1.00 96.50 327 THR A N 1
ATOM 2631 C CA . THR A 1 327 ? -20.325 -11.335 -6.728 1.00 96.50 327 THR A CA 1
ATOM 2632 C C . THR A 1 327 ? -19.482 -10.109 -7.043 1.00 96.50 327 THR A C 1
ATOM 2634 O O . THR A 1 327 ? -18.667 -10.159 -7.959 1.00 96.50 327 THR A O 1
ATOM 2637 N N . GLU A 1 328 ? -19.618 -9.048 -6.246 1.00 97.50 328 GLU A N 1
ATOM 2638 C CA . GLU A 1 328 ? -18.793 -7.843 -6.344 1.00 97.50 328 GLU A CA 1
ATOM 2639 C C . GLU A 1 328 ? -17.800 -7.789 -5.177 1.00 97.50 328 GLU A C 1
ATOM 2641 O O . GLU A 1 328 ? -18.133 -8.117 -4.039 1.00 97.50 328 GLU A O 1
ATOM 2646 N N . GLU A 1 329 ? -16.562 -7.377 -5.441 1.00 97.56 329 GLU A N 1
ATOM 2647 C CA . GLU A 1 329 ? -15.452 -7.441 -4.473 1.00 97.56 329 GLU A CA 1
ATOM 2648 C C . GLU A 1 329 ? -15.643 -6.605 -3.190 1.00 97.56 329 GLU A C 1
ATOM 2650 O O . GLU A 1 329 ? -14.960 -6.853 -2.193 1.00 97.56 329 GLU A O 1
ATOM 2655 N N . ASP A 1 330 ? -16.577 -5.652 -3.182 1.00 97.81 330 ASP A N 1
ATOM 2656 C CA . ASP A 1 330 ? -16.958 -4.828 -2.032 1.00 97.81 330 ASP A CA 1
ATOM 2657 C C . ASP A 1 330 ? -18.279 -5.253 -1.360 1.00 97.81 330 ASP A C 1
ATOM 2659 O O . ASP A 1 330 ? -18.721 -4.607 -0.407 1.00 97.81 330 ASP A O 1
ATOM 2663 N N . GLU A 1 331 ? -18.900 -6.359 -1.787 1.00 98.19 331 GLU A N 1
ATOM 2664 C CA . GLU A 1 331 ? -20.046 -6.945 -1.087 1.00 98.19 331 GLU A CA 1
ATOM 2665 C C . GLU A 1 331 ? -19.588 -7.600 0.223 1.00 98.19 331 GLU A C 1
ATOM 2667 O O . GLU A 1 331 ? -19.046 -8.709 0.257 1.00 98.19 331 GLU A O 1
ATOM 2672 N N . GLY A 1 332 ? -19.842 -6.917 1.335 1.00 97.50 332 GLY A N 1
ATOM 2673 C CA . GLY A 1 332 ? -19.457 -7.371 2.662 1.00 97.50 332 GLY A CA 1
ATOM 2674 C C . GLY A 1 332 ? -19.438 -6.238 3.673 1.00 97.50 332 GLY A C 1
ATOM 2675 O O . GLY A 1 332 ? -20.090 -5.207 3.506 1.00 97.50 332 GLY A O 1
ATOM 2676 N N . VAL A 1 333 ? -18.668 -6.435 4.736 1.00 98.25 333 VAL A N 1
ATOM 2677 C CA . VAL A 1 333 ? -18.496 -5.442 5.797 1.00 98.25 333 VAL A CA 1
ATOM 2678 C C . VAL A 1 333 ? -17.027 -5.248 6.144 1.00 98.25 333 VAL A C 1
ATOM 2680 O O . VAL A 1 33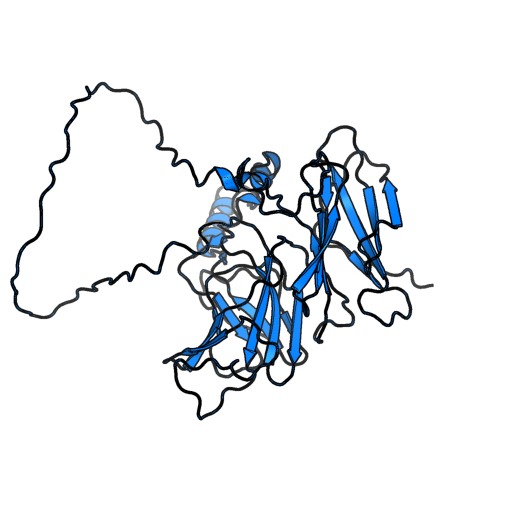3 ? -16.219 -6.167 6.029 1.00 98.25 333 VAL A O 1
ATOM 2683 N N . LEU A 1 334 ? -16.687 -4.057 6.622 1.00 98.12 334 LEU A N 1
ATOM 2684 C CA . LEU A 1 334 ? -15.447 -3.780 7.329 1.00 98.12 334 LEU A CA 1
ATOM 2685 C C . LEU A 1 334 ? -15.703 -3.920 8.827 1.00 98.12 334 LEU A C 1
ATOM 2687 O O . LEU A 1 334 ? -16.644 -3.329 9.357 1.00 98.12 334 LEU A O 1
ATOM 2691 N N . ILE A 1 335 ? -14.848 -4.670 9.513 1.00 96.50 335 ILE A N 1
ATOM 2692 C CA . ILE A 1 335 ? -14.804 -4.739 10.973 1.00 96.50 335 ILE A CA 1
ATOM 2693 C C . ILE A 1 335 ? -13.613 -3.906 11.427 1.00 96.50 335 ILE A C 1
ATOM 2695 O O . ILE A 1 335 ? -12.471 -4.222 11.090 1.00 96.50 335 ILE A O 1
ATOM 2699 N N . VAL A 1 336 ? -13.876 -2.840 12.181 1.00 94.12 336 VAL A N 1
ATOM 2700 C CA . VAL A 1 336 ? -12.866 -1.824 12.481 1.00 94.12 336 VAL A CA 1
ATOM 2701 C C . VAL A 1 336 ? -12.794 -1.573 13.987 1.00 94.12 336 VAL A C 1
ATOM 2703 O O . VAL A 1 336 ? -13.739 -1.035 14.568 1.00 94.12 336 VAL A O 1
ATOM 2706 N N . PRO A 1 337 ? -11.685 -1.939 14.649 1.00 92.19 337 PRO A N 1
ATOM 2707 C CA . PRO A 1 337 ? -11.438 -1.543 16.028 1.00 92.19 337 PRO A CA 1
ATOM 2708 C C . PRO A 1 337 ? -11.186 -0.036 16.117 1.00 92.19 337 PRO A C 1
ATOM 2710 O O . PRO A 1 337 ? -10.353 0.503 15.384 1.00 92.19 337 PRO A O 1
ATOM 2713 N N . VAL A 1 338 ? -11.857 0.627 17.051 1.00 89.75 338 VAL A N 1
ATOM 2714 C CA . VAL A 1 338 ? -11.674 2.043 17.367 1.00 89.75 338 VAL A CA 1
ATOM 2715 C C . VAL A 1 338 ? -11.257 2.174 18.823 1.00 89.75 338 VAL A C 1
ATOM 2717 O O . VAL A 1 338 ? -11.915 1.664 19.731 1.00 89.75 338 VAL A O 1
ATOM 2720 N N . VAL A 1 339 ? -10.139 2.855 19.053 1.00 88.19 339 VAL A N 1
ATOM 2721 C CA . VAL A 1 339 ? -9.637 3.178 20.391 1.00 88.19 339 VAL A CA 1
ATOM 2722 C C . VAL A 1 339 ? -9.692 4.680 20.609 1.00 88.19 339 VAL A C 1
ATOM 2724 O O . VAL A 1 339 ? -9.466 5.448 19.684 1.00 88.19 339 VAL A O 1
ATOM 2727 N N . THR A 1 340 ? -9.966 5.109 21.834 1.00 83.56 340 THR A N 1
ATOM 2728 C CA . THR A 1 340 ? -10.037 6.530 22.196 1.00 83.56 340 THR A CA 1
ATOM 2729 C C . THR A 1 340 ? -8.903 6.897 23.145 1.00 83.56 340 THR A C 1
ATOM 2731 O O . THR A 1 340 ? -8.532 6.127 24.039 1.00 83.56 340 THR A O 1
ATOM 2734 N N . THR A 1 341 ? -8.315 8.075 22.943 1.00 78.50 341 THR A N 1
ATOM 2735 C CA . THR A 1 341 ? -7.365 8.662 23.896 1.00 78.50 341 THR A CA 1
ATOM 2736 C C . THR A 1 341 ? -8.060 9.416 25.023 1.00 78.50 341 THR A C 1
ATOM 2738 O O . THR A 1 341 ? -7.415 9.719 26.031 1.00 78.50 341 THR A O 1
ATOM 2741 N N . ARG A 1 342 ? -9.359 9.705 24.879 1.00 81.94 342 ARG A N 1
ATOM 2742 C CA . ARG A 1 342 ? -10.140 10.460 25.853 1.00 81.94 342 ARG A CA 1
ATOM 2743 C C . ARG A 1 342 ? -10.472 9.600 27.067 1.00 81.94 342 ARG A C 1
ATOM 2745 O O . ARG A 1 342 ? -10.955 8.477 26.965 1.00 81.94 342 ARG A O 1
ATOM 2752 N N . GLU A 1 343 ? -10.193 10.136 28.248 1.00 82.88 343 GLU A N 1
ATOM 2753 C CA . GLU A 1 343 ? -10.483 9.448 29.502 1.00 82.88 343 GLU A CA 1
ATOM 2754 C C . GLU A 1 343 ? -11.997 9.355 29.744 1.00 82.88 343 GLU A C 1
ATOM 2756 O O . GLU A 1 343 ? -12.725 10.328 29.557 1.00 82.88 343 GLU A O 1
ATOM 2761 N N . GLY A 1 344 ? -12.469 8.177 30.163 1.00 83.94 344 GLY A N 1
ATOM 2762 C CA . GLY A 1 344 ? -13.885 7.911 30.437 1.00 83.94 344 GLY A CA 1
ATOM 2763 C C . GLY A 1 344 ? -14.693 7.407 29.237 1.00 83.94 344 GLY A C 1
ATOM 2764 O O . GLY A 1 344 ? -15.781 6.875 29.442 1.00 83.94 344 GLY A O 1
ATOM 2765 N N . GLU A 1 345 ? -14.165 7.504 28.016 1.00 85.81 345 GLU A N 1
ATOM 2766 C CA . GLU A 1 345 ? -14.749 6.863 26.835 1.00 85.81 345 GLU A CA 1
ATOM 2767 C C . GLU A 1 345 ? -14.185 5.449 26.664 1.00 85.81 345 GLU A C 1
ATOM 2769 O O . GLU A 1 345 ? -13.033 5.175 27.008 1.00 85.81 345 GLU A O 1
ATOM 2774 N N . SER A 1 346 ? -15.015 4.533 26.164 1.00 89.69 346 SER A N 1
ATOM 2775 C CA . SER A 1 346 ? -14.621 3.140 25.937 1.00 89.69 346 SER A CA 1
ATOM 2776 C C . SER A 1 346 ? -14.342 2.896 24.451 1.00 89.69 346 SER A C 1
ATOM 2778 O O . SER A 1 346 ? -15.016 3.479 23.603 1.00 89.69 346 SER A O 1
ATOM 2780 N N . PRO A 1 347 ? -13.351 2.052 24.116 1.00 92.12 347 PRO A N 1
ATOM 2781 C CA . PRO A 1 347 ? -13.130 1.618 22.747 1.00 92.12 347 PRO A CA 1
ATOM 2782 C C . PRO A 1 347 ? -14.327 0.800 22.245 1.00 92.12 347 PRO A C 1
ATOM 2784 O O . PRO A 1 347 ? -15.053 0.181 23.027 1.00 92.12 347 PRO A O 1
ATOM 2787 N N . TYR A 1 348 ? -14.503 0.752 20.932 1.00 93.12 348 TYR A N 1
ATOM 2788 C CA . TYR A 1 348 ? -15.577 0.001 20.289 1.00 93.12 348 TYR A CA 1
ATOM 2789 C C . TYR A 1 348 ? -15.078 -0.684 19.017 1.00 93.12 348 TYR A C 1
ATOM 2791 O O . TYR A 1 348 ? -14.000 -0.389 18.506 1.00 93.12 348 TYR A O 1
ATOM 2799 N N . VAL A 1 349 ? -15.854 -1.632 18.501 1.00 94.19 349 VAL A N 1
ATOM 2800 C CA . VAL A 1 349 ? -15.670 -2.175 17.151 1.00 94.19 349 VAL A CA 1
ATOM 2801 C C . VAL A 1 349 ? -16.848 -1.729 16.308 1.00 94.19 349 VAL A C 1
ATOM 2803 O O . VAL A 1 349 ? -17.983 -2.064 16.642 1.00 94.19 349 VAL A O 1
ATOM 2806 N N . VAL A 1 350 ? -16.597 -0.995 15.228 1.00 95.38 350 VAL A N 1
ATOM 2807 C CA . VAL A 1 350 ? -17.637 -0.606 14.270 1.00 95.38 350 VAL A CA 1
ATOM 2808 C C . VAL A 1 350 ? -17.684 -1.587 13.105 1.00 95.38 350 VAL A C 1
ATOM 2810 O O . VAL A 1 350 ? -16.657 -2.098 12.652 1.00 95.38 350 VAL A O 1
ATOM 2813 N N . VAL A 1 351 ? -18.899 -1.865 12.643 1.00 97.69 351 VAL A N 1
ATOM 2814 C CA . VAL A 1 351 ? -19.185 -2.630 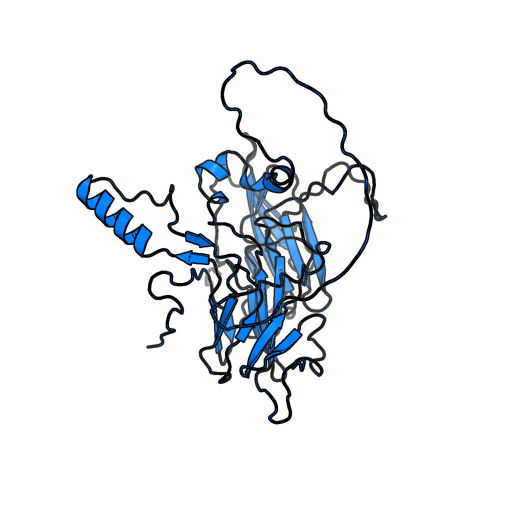11.434 1.00 97.69 351 VAL A CA 1
ATOM 2815 C C . VAL A 1 351 ? -19.689 -1.653 10.383 1.00 97.69 351 VAL A C 1
ATOM 2817 O O . VAL A 1 351 ? -20.707 -0.990 10.578 1.00 97.69 351 VAL A O 1
ATOM 2820 N N . ILE A 1 352 ? -18.971 -1.561 9.271 1.00 97.88 352 ILE A N 1
ATOM 2821 C CA . ILE A 1 352 ? -19.256 -0.629 8.178 1.00 97.88 352 ILE A CA 1
ATOM 2822 C C . ILE A 1 352 ? -19.590 -1.456 6.941 1.00 97.88 352 ILE A C 1
ATOM 2824 O O . ILE A 1 352 ? -18.885 -2.408 6.632 1.00 97.88 352 ILE A O 1
ATOM 2828 N N . ASP A 1 353 ? -20.652 -1.115 6.225 1.00 98.31 353 ASP A N 1
ATOM 2829 C CA . ASP A 1 353 ? -20.944 -1.710 4.923 1.00 98.31 353 ASP A CA 1
ATOM 2830 C C . ASP A 1 353 ? -19.843 -1.321 3.923 1.00 98.31 353 ASP A C 1
ATOM 2832 O O . ASP A 1 353 ? -19.574 -0.138 3.711 1.00 98.31 353 ASP A O 1
ATOM 2836 N N . ALA A 1 354 ? -19.165 -2.316 3.346 1.00 98.31 354 ALA A N 1
ATOM 2837 C CA . ALA A 1 354 ? -17.961 -2.094 2.543 1.00 98.31 354 ALA A CA 1
ATOM 2838 C C . ALA A 1 354 ? -18.262 -1.484 1.159 1.00 98.31 354 ALA A C 1
ATOM 2840 O O . ALA A 1 354 ? -17.379 -0.877 0.539 1.00 98.31 354 ALA A O 1
ATOM 2841 N N . ALA A 1 355 ? -19.503 -1.598 0.684 1.00 97.69 355 ALA A N 1
ATOM 2842 C CA . ALA A 1 355 ? -19.945 -1.011 -0.573 1.00 97.69 355 ALA A CA 1
ATOM 2843 C C . ALA A 1 355 ? -20.262 0.482 -0.403 1.00 97.69 355 ALA A C 1
ATOM 2845 O O . ALA A 1 355 ? -19.779 1.307 -1.173 1.00 97.69 355 ALA A O 1
ATOM 2846 N N . THR A 1 356 ? -21.032 0.822 0.630 1.00 96.94 356 THR A N 1
ATOM 2847 C CA . THR A 1 356 ? -21.634 2.151 0.833 1.00 96.94 356 THR A CA 1
ATOM 2848 C C . THR A 1 356 ? -20.930 3.020 1.871 1.00 96.94 356 THR A C 1
ATOM 2850 O O . THR A 1 356 ? -21.347 4.157 2.092 1.00 96.94 356 THR A O 1
ATOM 2853 N N . MET A 1 357 ? -19.942 2.467 2.583 1.00 96.06 357 MET A N 1
ATOM 2854 C CA . MET A 1 357 ? -19.241 3.114 3.698 1.00 96.06 357 MET A CA 1
ATOM 2855 C C . MET A 1 357 ? -20.165 3.591 4.835 1.00 96.06 357 MET A C 1
ATOM 2857 O O . MET A 1 357 ? -19.789 4.441 5.646 1.00 96.06 357 MET A O 1
ATOM 2861 N N . LYS A 1 358 ? -21.377 3.027 4.938 1.00 95.75 358 LYS A N 1
ATOM 2862 C CA . LYS A 1 358 ? -22.344 3.335 6.001 1.00 95.75 358 LYS A CA 1
ATOM 2863 C C . LYS A 1 358 ? -22.178 2.400 7.187 1.00 95.75 358 LYS A C 1
ATOM 2865 O O . LYS A 1 358 ? -22.120 1.182 7.028 1.00 95.75 358 LYS A O 1
ATOM 2870 N N . GLU A 1 359 ? -22.187 2.971 8.385 1.00 96.06 359 GLU A N 1
ATOM 2871 C CA . GLU A 1 359 ? -22.214 2.198 9.625 1.00 96.06 359 GLU A CA 1
ATOM 2872 C C . GLU A 1 359 ? -23.469 1.313 9.704 1.00 96.06 359 GLU A C 1
ATOM 2874 O O . GLU A 1 359 ? -24.589 1.782 9.501 1.00 96.06 359 GLU A O 1
ATOM 2879 N N . GLN A 1 360 ? -23.264 0.030 10.007 1.00 97.31 360 GLN A N 1
ATOM 2880 C CA . GLN A 1 360 ? -24.315 -0.966 10.251 1.00 97.31 360 GLN A CA 1
ATOM 2881 C C . GLN A 1 360 ? -24.566 -1.176 11.750 1.00 97.31 360 GLN A C 1
ATOM 2883 O O . GLN A 1 360 ? -25.639 -1.621 12.154 1.00 97.31 360 GLN A O 1
ATOM 2888 N N . GLY A 1 361 ? -23.572 -0.858 12.577 1.00 96.56 361 GLY A N 1
ATOM 2889 C CA . GLY A 1 361 ? -23.654 -0.895 14.029 1.00 96.56 361 GLY A CA 1
ATOM 2890 C C . GLY A 1 361 ? -22.275 -0.979 14.668 1.00 96.56 361 GLY A C 1
ATOM 2891 O O . GLY A 1 361 ? -21.257 -1.107 13.987 1.00 96.56 361 GLY A O 1
ATOM 2892 N N . ARG A 1 362 ? -22.249 -0.955 16.000 1.00 95.38 362 ARG A N 1
ATOM 2893 C CA . ARG A 1 362 ? -21.024 -1.054 16.793 1.00 95.38 362 ARG A CA 1
ATOM 2894 C C . ARG A 1 362 ? -21.207 -1.930 18.021 1.00 95.38 362 ARG A C 1
ATOM 2896 O O . ARG A 1 362 ? -22.315 -2.106 18.523 1.00 95.38 362 ARG A O 1
ATOM 2903 N N . PHE A 1 363 ? -20.094 -2.471 18.490 1.00 94.75 363 PHE A N 1
ATOM 2904 C CA . PHE A 1 363 ? -19.985 -3.186 19.749 1.00 94.75 363 PHE A CA 1
ATOM 2905 C C . PHE A 1 363 ? -19.075 -2.400 20.690 1.00 94.75 363 PHE A C 1
ATOM 2907 O O . PHE A 1 363 ? -17.868 -2.315 20.451 1.00 94.75 363 PHE A O 1
ATOM 2914 N N . ASP A 1 364 ? -19.653 -1.849 21.755 1.00 93.38 364 ASP A N 1
ATOM 2915 C CA . ASP A 1 364 ? -18.892 -1.198 22.817 1.00 93.38 364 ASP A CA 1
ATOM 2916 C C . ASP A 1 364 ? -18.128 -2.252 23.610 1.00 93.38 364 ASP A C 1
ATOM 2918 O O . ASP A 1 364 ? -18.699 -3.214 24.135 1.00 93.38 364 ASP A O 1
ATOM 2922 N N . ILE A 1 365 ? -16.814 -2.088 23.682 1.00 92.19 365 ILE A N 1
ATOM 2923 C CA . ILE A 1 365 ? -15.959 -3.075 24.316 1.00 92.19 365 ILE A CA 1
ATOM 2924 C C . ILE A 1 365 ? -16.000 -2.834 25.836 1.00 92.19 365 ILE A C 1
ATOM 2926 O O . ILE A 1 365 ? -15.685 -1.727 26.277 1.00 92.19 365 ILE A O 1
ATOM 2930 N N . PRO A 1 366 ? -16.365 -3.832 26.671 1.00 90.38 366 PRO A N 1
ATOM 2931 C CA . PRO A 1 366 ? -16.538 -3.664 28.119 1.00 90.38 366 PRO A CA 1
ATOM 2932 C C . PRO A 1 366 ? -15.197 -3.614 28.878 1.00 90.38 366 PRO A C 1
ATOM 2934 O O . PRO A 1 366 ? -15.021 -4.232 29.930 1.00 90.38 366 PRO A O 1
ATOM 2937 N N . GLN A 1 367 ? -14.222 -2.891 28.334 1.00 87.31 367 GLN A N 1
ATOM 2938 C CA . GLN A 1 367 ? -12.915 -2.628 28.914 1.00 87.31 367 GLN A CA 1
ATOM 2939 C C . GLN A 1 367 ? -12.600 -1.149 28.730 1.00 87.31 367 GLN A C 1
ATOM 2941 O O . GLN A 1 367 ? -12.742 -0.611 27.641 1.00 87.31 367 GLN A O 1
ATOM 2946 N N . SER A 1 368 ? -12.104 -0.498 29.781 1.00 83.00 368 SER A N 1
ATOM 2947 C CA . SER A 1 368 ? -11.844 0.946 29.757 1.00 83.00 368 SER A CA 1
ATOM 2948 C C . SER A 1 368 ? -10.767 1.364 28.755 1.00 83.00 368 SER A C 1
ATOM 2950 O O . SER A 1 368 ? -10.769 2.501 28.298 1.00 83.00 368 SER A O 1
ATOM 2952 N N . ARG A 1 369 ? -9.816 0.477 28.436 1.00 81.31 369 ARG A N 1
ATOM 2953 C CA . ARG A 1 369 ? -8.746 0.731 27.466 1.00 81.31 369 ARG A CA 1
ATOM 2954 C C . ARG A 1 369 ? -8.330 -0.554 26.768 1.00 81.31 369 ARG A C 1
ATOM 2956 O O . ARG A 1 369 ? -8.179 -1.594 27.408 1.00 81.31 369 ARG A O 1
ATOM 2963 N N . ILE A 1 370 ? -8.049 -0.438 25.475 1.00 83.12 370 ILE A N 1
ATOM 2964 C CA . ILE A 1 370 ? -7.383 -1.462 24.669 1.00 83.12 370 ILE A CA 1
ATOM 2965 C C . ILE A 1 370 ? -6.228 -0.788 23.920 1.00 83.12 370 ILE A C 1
ATOM 2967 O O . ILE A 1 370 ? -6.418 0.313 23.398 1.00 83.12 370 ILE A O 1
ATOM 2971 N N . PRO A 1 371 ? -5.021 -1.384 23.894 1.00 82.12 371 PRO A N 1
ATOM 2972 C CA . PRO A 1 371 ? -3.919 -0.856 23.097 1.00 82.12 371 PRO A CA 1
ATOM 2973 C C . PRO A 1 371 ? -4.264 -0.839 21.606 1.00 82.12 371 PRO A C 1
ATOM 2975 O O . PRO A 1 371 ? -4.910 -1.760 21.109 1.00 82.12 371 PRO A O 1
ATOM 2978 N N . LEU A 1 372 ? -3.776 0.167 20.878 1.00 77.25 372 LEU A N 1
ATOM 2979 C CA . LEU A 1 372 ? -3.863 0.172 19.420 1.00 77.25 372 LEU A CA 1
ATOM 2980 C C . LEU A 1 372 ? -3.108 -1.048 18.863 1.00 77.25 372 LEU A C 1
ATOM 2982 O O . LEU A 1 372 ? -1.914 -1.215 19.119 1.00 77.25 372 LEU A O 1
ATOM 2986 N N . GLY A 1 373 ? -3.824 -1.908 18.142 1.00 81.50 373 GLY A N 1
ATOM 2987 C CA . GLY A 1 373 ? -3.248 -3.044 17.424 1.00 81.50 373 GLY A CA 1
ATOM 2988 C C . GLY A 1 373 ? -2.728 -2.650 16.040 1.00 81.50 373 GLY A C 1
ATOM 2989 O O . GLY A 1 373 ? -2.980 -1.544 15.569 1.00 81.50 373 GLY A O 1
ATOM 2990 N N . PHE A 1 374 ? -2.023 -3.576 15.385 1.00 83.19 374 PHE A N 1
ATOM 2991 C CA . PHE A 1 374 ? -1.517 -3.386 14.019 1.00 83.19 374 PHE A CA 1
ATOM 2992 C C . PHE A 1 374 ? -2.332 -4.181 13.000 1.00 83.19 374 PHE A C 1
ATOM 2994 O O . PHE A 1 374 ? -3.059 -3.592 12.212 1.00 83.19 374 PHE A O 1
ATOM 3001 N N . HIS A 1 375 ? -2.242 -5.514 13.055 1.00 91.69 375 HIS A N 1
ATOM 3002 C CA . HIS A 1 375 ? -2.858 -6.394 12.064 1.00 91.69 375 HIS A CA 1
ATOM 3003 C C . HIS A 1 375 ? -3.851 -7.361 12.679 1.00 91.69 375 HIS A C 1
ATOM 3005 O O . HIS A 1 375 ? -3.713 -7.793 13.827 1.00 91.69 375 HIS A O 1
ATOM 3011 N N . SER A 1 376 ? -4.846 -7.727 11.887 1.00 86.31 376 SER A N 1
ATOM 3012 C CA . SER A 1 376 ? -5.877 -8.682 12.244 1.00 86.31 376 SER A CA 1
ATOM 3013 C C . SER A 1 376 ? -6.368 -9.455 11.022 1.00 86.31 376 SER A C 1
ATOM 3015 O O . SER A 1 376 ? -6.288 -9.023 9.868 1.00 86.31 376 SER A O 1
ATOM 3017 N N . HIS A 1 377 ? -6.887 -10.648 11.288 1.00 87.56 377 HIS A N 1
ATOM 3018 C CA . HIS A 1 377 ? -7.457 -11.517 10.274 1.00 87.56 377 HIS A CA 1
ATOM 3019 C C . HIS A 1 377 ? -8.776 -12.086 10.784 1.00 87.56 377 HIS A C 1
ATOM 3021 O O . HIS A 1 377 ? -8.859 -12.569 11.916 1.00 87.56 377 HIS A O 1
ATOM 3027 N N . TYR A 1 378 ? -9.806 -12.022 9.945 1.00 91.69 378 TYR A N 1
ATOM 3028 C CA . TYR A 1 378 ? -11.077 -12.660 10.235 1.00 91.69 378 TYR A CA 1
ATOM 3029 C C . TYR A 1 378 ? -10.960 -14.158 9.961 1.00 91.69 378 TYR A C 1
ATOM 3031 O O . TYR A 1 378 ? -10.550 -14.569 8.883 1.00 91.69 378 TYR A O 1
ATOM 3039 N N . THR A 1 379 ? -11.344 -14.979 10.934 1.00 90.62 379 THR A N 1
ATOM 3040 C CA . THR A 1 379 ? -11.465 -16.426 10.742 1.00 90.62 379 THR A CA 1
ATOM 3041 C C . THR A 1 379 ? -12.927 -16.798 10.891 1.00 90.62 379 THR A C 1
ATOM 3043 O O . THR A 1 379 ? -13.539 -16.544 11.932 1.00 90.62 379 THR A O 1
ATOM 3046 N N . SER A 1 380 ? -13.508 -17.387 9.847 1.00 86.50 380 SER A N 1
ATOM 3047 C CA . SER A 1 380 ? -14.851 -17.939 9.963 1.00 86.50 380 SER A CA 1
ATOM 3048 C C . SER A 1 380 ? -14.823 -19.082 10.978 1.00 86.50 380 SER A C 1
ATOM 3050 O O . SER A 1 380 ? -13.912 -19.918 10.995 1.00 86.50 380 SER A O 1
ATOM 3052 N N . ARG A 1 381 ? -15.824 -19.137 11.861 1.00 85.75 381 ARG A N 1
ATOM 3053 C CA . ARG A 1 381 ? -16.043 -20.360 12.636 1.00 85.75 381 ARG A CA 1
ATOM 3054 C C . ARG A 1 381 ? -16.485 -21.419 11.633 1.00 85.75 381 ARG A C 1
ATOM 3056 O O . ARG A 1 381 ? -17.536 -21.251 11.022 1.00 85.75 381 ARG A O 1
ATOM 3063 N N . ARG A 1 382 ? -15.679 -22.472 11.445 1.00 66.19 382 ARG A N 1
ATOM 3064 C CA . ARG A 1 382 ? -16.129 -23.674 10.728 1.00 66.19 382 ARG A CA 1
ATOM 3065 C C . ARG A 1 382 ? -17.451 -24.108 11.368 1.00 66.19 382 ARG A C 1
ATOM 3067 O O . ARG A 1 382 ? -17.467 -24.328 12.580 1.00 66.19 382 ARG A O 1
ATOM 3074 N N . GLN A 1 383 ? -18.527 -24.120 10.581 1.00 50.44 383 GLN A N 1
ATOM 3075 C CA . GLN A 1 383 ? -19.792 -24.730 10.989 1.00 50.44 383 GLN A CA 1
ATOM 3076 C C . GLN A 1 383 ? -19.652 -26.246 11.011 1.00 50.44 383 GLN A C 1
ATOM 3078 O O . GLN A 1 383 ? -18.929 -26.777 10.134 1.00 50.44 383 GLN A O 1
#

pLDDT: mean 74.86, std 25.7, range [20.47, 98.56]

Sequence (383 aa):
MASIPATDRWAPGYYHSFGITDSFFILFESPLRISLQKLIKMCVSSFISHDQIDLSKNLALLWRRHQKSSLKLRRMLGKKVTSDAFFTFHHANSYEKDGYLVLDYAKILNPGNLDDLLLEHMRTGAFRSKDEQSRVGRVPEYCNHDLRVLAYQPPVFSQRGCQAVQRTPGCAIVYFVLLGNPDSLQNSGFKPYIHRMIIPLSVSDDSEPGDNLLANCEFARDCKAVLRDDGSIHCTDMRICDVSMEFPRYCYDLNMQDYRYVYGSVLFHEESEKPGVCSVVTIRYQNPLFGLIVKVDLKEGNHEVWYKDSADELCGEPILVNRPDYTEEDEGVLIVPVVTTREGESPYVVVIDAATMKEQGRFDIPQSRIPLGFHSHYTSRRQ

Foldseek 3Di:
DDDDDAPDPQWRADAQDWADAPQKTKTWRAQWTQGNVVVVVLVVVCVVVVHDRDCLQPVSIDRDQPDWIWMDIRNDLVATETEHGWDFNDWFFWADDPQKIKTKTWIFNACGNVNCVRPVNVVVVVVAPVQPPVPDPPPDDDDDDDDDDDDDDDDDDDDDDDDDDDDDDDDDPDDPPPPDDPPPDPDDHRFIFMKMWMGGNHDDPPDDAQDFPCPVPPQCVPWTWGQHPVRHTYIDIGGLEPQTWDLWYFLCVQHRHDAFKIKGFRQYADPPPDDPDDPDDDPDDPDRFAFTMKIAGSRVSDIDTDTDPDPQKHKEHFEFDADVPDDHRQRGWTWIWIWGPDQPAFTKIWIARSVHRHTPDIGGDPDRGDDRDHDDYDDDDDD

Radius of gyration: 25.41 Å; chains: 1; bounding box: 70×74×62 Å

Organism: Heligmosomoides polygyrus (NCBI:txid6339)

InterPro domains:
  IPR004294 Carotenoid oxygenase [PF03055] (11-379)
  IPR004294 Carotenoid oxygenase [PTHR10543] (11-377)

Secondary structure (DSSP, 8-state):
------SSSSSPBP-S--EE-SS-EEEEE-SEEE-HHHHHHHHHHHHHHT----GGG---EEE-TTSPEEEEESS--SS-EEESS-B-S-EEEEEEETTEEEEEEEEES--TTSGGGSHHHHTTTTTT-TTSTTSS----------------PPPP-------------S-----------S-S----SS-EEEEEEEEES---TT--TT-BTTTT-TT-TT-EEEE-TTS-EEEE-EE--SS--EEEE--GGGTTS---EEEEE-------S-TT---S-----SS---EEEEEEETTT--EEEEE-S-TTEEE---EEEEPTT-SSTT-EEEEEEEEE-STTPPPEEEEEETTT--EEEEEE-SSS--PPP----------